Protein AF-A0A9K3Q3Z5-F1 (afdb_monomer_lite)

Sequence (463 aa):
MAPEDQGSAPQLKALAFGMTWAVFVASAMMMSSFQVHGYSEDSGISSSSPKSRSIEGNGGRLGSSRVLTLTSASYDAHLSLTKDDPSKSTSIQRRSLDEIRFNKCPPADPSFHTESKDYVPGVHKGIYPLLPVDYPLPAAKAAVLKTQTLGDSVIVPGDHQLFGALPDEWLSRVKPPTYPQADPNAPFWRELRSVIRSQKKRRSSDPPSDLSRWPDTWSSFDLEDIAAAVDAEYPASLQQSLIMQTFADGGFQMDKSIVEFRSVRDFIGNQVRIAALNTWAFDVVAPISFMLKWHTGVPRPEEMAWLIGSGQYGIDDGVPQDIVDDLVAMNLTKAEDFTAYKQGSPTHPSWPAMHSSGSSCSFWLPAVAKMTPEQYCEALRVDFAVAFARTVAGVHYPMDNYAGLNLGSKIMIEKLPGHLAEYYGYNETAVRSRLEALEFDWETFDPRTCTIGGVPVGDRLLQ

Structure (mmCIF, N/CA/C/O backbone):
data_AF-A0A9K3Q3Z5-F1
#
_entry.id   AF-A0A9K3Q3Z5-F1
#
loop_
_atom_site.group_PDB
_atom_site.id
_atom_site.type_symbol
_atom_site.label_atom_id
_atom_site.label_alt_id
_atom_site.label_comp_id
_atom_site.label_asym_id
_atom_site.label_entity_id
_atom_site.label_seq_id
_atom_site.pdbx_PDB_ins_code
_atom_site.Cartn_x
_atom_site.Cartn_y
_atom_site.Cartn_z
_atom_site.occupancy
_atom_site.B_iso_or_equiv
_atom_site.auth_seq_id
_atom_site.auth_comp_id
_atom_site.auth_asym_id
_atom_site.auth_atom_id
_atom_site.pdbx_PDB_model_num
ATOM 1 N N . MET A 1 1 ? 31.047 -39.228 -59.422 1.00 38.19 1 MET A N 1
ATOM 2 C CA . MET A 1 1 ? 31.923 -40.299 -58.905 1.00 38.19 1 MET A CA 1
ATOM 3 C C . MET A 1 1 ? 32.355 -39.882 -57.512 1.00 38.19 1 MET A C 1
ATOM 5 O O . MET A 1 1 ? 32.721 -38.731 -57.334 1.00 38.19 1 MET A O 1
ATOM 9 N N . ALA A 1 2 ? 32.113 -40.772 -56.558 1.00 34.84 2 ALA A N 1
ATOM 10 C CA . ALA A 1 2 ? 32.114 -40.611 -55.100 1.00 34.84 2 ALA A CA 1
ATOM 11 C C . ALA A 1 2 ? 33.550 -40.712 -54.497 1.00 34.84 2 ALA A C 1
ATOM 13 O O . ALA A 1 2 ? 34.472 -40.902 -55.290 1.00 34.84 2 ALA A O 1
ATOM 14 N N . PRO A 1 3 ? 33.753 -40.823 -53.162 1.00 60.66 3 PRO A N 1
ATOM 15 C CA . PRO A 1 3 ? 33.315 -39.966 -52.036 1.00 60.66 3 PRO A CA 1
ATOM 16 C C . PRO A 1 3 ? 34.421 -39.787 -50.942 1.00 60.66 3 PRO A C 1
ATOM 18 O O . PRO A 1 3 ? 35.572 -40.130 -51.171 1.00 60.66 3 PRO A O 1
ATOM 21 N N . GLU A 1 4 ? 33.996 -39.320 -49.754 1.00 36.06 4 GLU A N 1
ATOM 22 C CA . GLU A 1 4 ? 34.623 -39.415 -48.412 1.00 36.06 4 GLU A CA 1
ATOM 23 C C . GLU A 1 4 ? 35.660 -38.350 -48.009 1.00 36.06 4 GLU A C 1
ATOM 25 O O . GLU A 1 4 ? 36.781 -38.333 -48.496 1.00 36.06 4 GLU A O 1
ATOM 30 N N . ASP A 1 5 ? 35.304 -37.513 -47.021 1.00 44.06 5 ASP A N 1
ATOM 31 C CA . ASP A 1 5 ? 35.861 -37.727 -45.677 1.00 44.06 5 ASP A CA 1
ATOM 32 C C . ASP A 1 5 ? 34.942 -37.183 -44.564 1.00 44.06 5 ASP A C 1
ATOM 34 O O . ASP A 1 5 ? 34.247 -36.174 -44.716 1.00 44.06 5 ASP A O 1
ATOM 38 N N . GLN A 1 6 ? 34.913 -37.929 -43.463 1.00 39.75 6 GLN A N 1
ATOM 39 C CA . GLN A 1 6 ? 34.112 -37.751 -42.258 1.00 39.75 6 GLN A CA 1
ATOM 40 C C . GLN A 1 6 ? 34.858 -36.875 -41.240 1.00 39.75 6 GLN A C 1
ATOM 42 O O . GLN A 1 6 ? 36.078 -36.915 -41.136 1.00 39.75 6 GLN A O 1
ATOM 47 N N . GLY A 1 7 ? 34.123 -36.127 -40.415 1.00 33.72 7 GLY A N 1
ATOM 48 C CA . GLY A 1 7 ? 34.723 -35.342 -39.334 1.00 33.72 7 GLY A CA 1
ATOM 49 C C . GLY A 1 7 ? 33.701 -34.852 -38.319 1.00 33.72 7 GLY A C 1
ATOM 50 O O . GLY A 1 7 ? 33.375 -33.671 -38.266 1.00 33.72 7 GLY A O 1
ATOM 51 N N . SER A 1 8 ? 33.161 -35.781 -37.535 1.00 39.22 8 SER A N 1
ATOM 52 C CA . SER A 1 8 ? 32.257 -35.542 -36.409 1.00 39.22 8 SER A CA 1
ATOM 53 C C . SER A 1 8 ? 32.992 -35.267 -35.087 1.00 39.22 8 SER A C 1
ATOM 55 O O . SER A 1 8 ? 33.986 -35.933 -34.809 1.00 39.22 8 SER A O 1
ATOM 57 N N . ALA A 1 9 ? 32.352 -34.434 -34.241 1.00 40.25 9 ALA A N 1
ATOM 58 C CA . ALA A 1 9 ? 32.363 -34.373 -32.757 1.00 40.25 9 ALA A CA 1
ATOM 59 C C . ALA A 1 9 ? 33.127 -33.202 -32.072 1.00 40.25 9 ALA A C 1
ATOM 61 O O . ALA A 1 9 ? 34.106 -32.714 -32.628 1.00 40.25 9 ALA A O 1
ATOM 62 N N . PRO A 1 10 ? 32.779 -32.800 -30.817 1.00 46.94 10 PRO A N 1
ATOM 63 C CA . PRO A 1 10 ? 31.523 -32.991 -30.072 1.00 46.94 10 PRO A CA 1
ATOM 64 C C . PRO A 1 10 ? 30.941 -31.720 -29.407 1.00 46.94 10 PRO A C 1
ATOM 66 O O . PRO A 1 10 ? 31.600 -30.715 -29.141 1.00 46.94 10 PRO A O 1
ATOM 69 N N . GLN A 1 11 ? 29.662 -31.848 -29.050 1.00 44.31 11 GLN A N 1
ATOM 70 C CA . GLN A 1 11 ? 28.927 -31.034 -28.087 1.00 44.31 11 GLN A CA 1
ATOM 71 C C . GLN A 1 11 ? 29.619 -31.028 -26.711 1.00 44.31 11 GLN A C 1
ATOM 73 O O . GLN A 1 11 ? 29.693 -32.050 -26.037 1.00 44.31 11 GLN A O 1
ATOM 78 N N . LEU A 1 12 ? 30.075 -29.858 -26.263 1.00 36.09 12 LEU A N 1
ATOM 79 C CA . LEU A 1 12 ? 30.574 -29.622 -24.902 1.00 36.09 12 LEU A CA 1
ATOM 80 C C . LEU A 1 12 ? 30.226 -28.185 -24.481 1.00 36.09 12 LEU A C 1
ATOM 82 O O . LEU A 1 12 ? 31.092 -27.332 -24.318 1.00 36.09 12 LEU A O 1
ATOM 86 N N . LYS A 1 13 ? 28.926 -27.871 -24.379 1.00 40.38 13 LYS A N 1
ATOM 87 C CA . LYS A 1 13 ? 28.460 -26.560 -23.871 1.00 40.38 13 LYS A CA 1
ATOM 88 C C . LYS A 1 13 ? 27.290 -26.601 -22.879 1.00 40.38 13 LYS A C 1
ATOM 90 O O . LYS A 1 13 ? 26.903 -25.546 -22.397 1.00 40.38 13 LYS A O 1
ATOM 95 N N . ALA A 1 14 ? 26.780 -27.773 -22.496 1.00 41.22 14 ALA A N 1
ATOM 96 C CA . ALA A 1 14 ? 25.611 -27.862 -21.607 1.00 41.22 14 ALA A CA 1
ATOM 97 C C . ALA A 1 14 ? 25.926 -28.133 -20.118 1.00 41.22 14 ALA A C 1
ATOM 99 O O . ALA A 1 14 ? 25.056 -27.958 -19.277 1.00 41.22 14 ALA A O 1
ATOM 100 N N . LEU A 1 15 ? 27.157 -28.513 -19.752 1.00 35.47 15 LEU A N 1
ATOM 101 C CA . LEU A 1 15 ? 27.475 -28.952 -18.378 1.00 35.47 15 LEU A CA 1
ATOM 102 C C . LEU A 1 15 ? 28.075 -27.869 -17.462 1.00 35.47 15 LEU A C 1
ATOM 104 O O . LEU A 1 15 ? 28.070 -28.033 -16.247 1.00 35.47 15 LEU A O 1
ATOM 108 N N . ALA A 1 16 ? 28.529 -26.734 -18.003 1.00 38.88 16 ALA A N 1
ATOM 109 C CA . ALA A 1 16 ? 29.122 -25.660 -17.196 1.00 38.88 16 ALA A CA 1
ATOM 110 C C . ALA A 1 16 ? 28.090 -24.684 -16.590 1.00 38.88 16 ALA A C 1
ATOM 112 O O . ALA A 1 16 ? 28.444 -23.895 -15.721 1.00 38.88 16 ALA A O 1
ATOM 113 N N . PHE A 1 17 ? 26.824 -24.735 -17.022 1.00 44.84 17 PHE A N 1
ATOM 114 C CA . PHE A 1 17 ? 25.763 -23.852 -16.514 1.00 44.84 17 PHE A CA 1
ATOM 115 C C . PHE A 1 17 ? 25.058 -24.405 -15.260 1.00 44.84 17 PHE A C 1
ATOM 117 O O . PHE A 1 17 ? 24.541 -23.629 -14.465 1.00 44.84 17 PHE A O 1
ATOM 124 N N . GLY A 1 18 ? 25.080 -25.726 -15.035 1.00 35.69 18 GLY A N 1
ATOM 125 C CA . GLY A 1 18 ? 24.363 -26.360 -13.917 1.00 35.69 18 GLY A CA 1
ATOM 126 C C . GLY A 1 18 ? 25.057 -26.255 -12.552 1.00 35.69 18 GLY A C 1
ATOM 127 O O . GLY A 1 18 ? 24.389 -26.159 -11.527 1.00 35.69 18 GLY A O 1
ATOM 128 N N . MET A 1 19 ? 26.395 -26.227 -12.507 1.00 36.34 19 MET A N 1
ATOM 129 C CA . MET A 1 19 ? 27.134 -26.286 -11.233 1.00 36.34 19 MET A CA 1
ATOM 130 C C . MET A 1 19 ? 27.260 -24.938 -10.509 1.00 36.34 19 MET A C 1
ATOM 132 O O . MET A 1 19 ? 27.308 -24.915 -9.284 1.00 36.34 19 MET A O 1
ATOM 136 N N . THR A 1 20 ? 27.261 -23.807 -11.222 1.00 45.81 20 THR A N 1
ATOM 137 C CA . THR A 1 20 ? 27.284 -22.474 -10.584 1.00 45.81 20 THR A CA 1
ATOM 138 C C . THR A 1 20 ? 25.897 -22.055 -10.083 1.00 45.81 20 THR A C 1
ATOM 140 O O . THR A 1 20 ? 25.792 -21.273 -9.143 1.00 45.81 20 THR A O 1
ATOM 143 N N . TRP A 1 21 ? 24.834 -22.621 -10.665 1.00 43.28 21 TRP A N 1
ATOM 144 C CA . TRP A 1 21 ? 23.446 -22.358 -10.277 1.00 43.28 21 TRP A CA 1
ATOM 145 C C . TRP A 1 21 ? 23.051 -23.098 -8.990 1.00 43.28 21 TRP A C 1
ATOM 147 O O . TRP A 1 21 ? 22.406 -22.516 -8.123 1.00 43.28 21 TRP A O 1
ATOM 157 N N . ALA A 1 22 ? 23.524 -24.337 -8.798 1.00 36.69 22 ALA A N 1
ATOM 158 C CA . ALA A 1 22 ? 23.256 -25.124 -7.588 1.00 36.69 22 ALA A CA 1
ATOM 159 C C . ALA A 1 22 ? 23.823 -24.485 -6.302 1.00 36.69 22 ALA A C 1
ATOM 161 O O . ALA A 1 22 ? 23.200 -24.566 -5.246 1.00 36.69 22 ALA A O 1
ATOM 162 N N . VAL A 1 23 ? 24.968 -23.795 -6.388 1.00 43.41 23 VAL A N 1
ATOM 163 C CA . VAL A 1 23 ? 25.555 -23.070 -5.244 1.00 43.41 23 VAL A CA 1
ATOM 164 C C . VAL A 1 23 ? 24.767 -21.791 -4.929 1.00 43.41 23 VAL A C 1
ATOM 166 O O . VAL A 1 23 ? 24.626 -21.430 -3.765 1.00 43.41 23 VAL A O 1
ATOM 169 N N . PHE A 1 24 ? 24.183 -21.140 -5.940 1.00 44.75 24 PHE A N 1
ATOM 170 C CA . PHE A 1 24 ? 23.409 -19.909 -5.753 1.00 44.75 24 PHE A CA 1
ATOM 171 C C . PHE A 1 24 ? 21.977 -20.170 -5.263 1.00 44.75 24 PHE A C 1
ATOM 173 O O . PHE A 1 24 ? 21.495 -19.439 -4.402 1.00 44.75 24 PHE A O 1
ATOM 180 N N . VAL A 1 25 ? 21.328 -21.251 -5.722 1.00 43.81 25 VAL A N 1
ATOM 181 C CA . VAL A 1 25 ? 20.060 -21.724 -5.137 1.00 43.81 25 VAL A CA 1
ATOM 182 C C . VAL A 1 25 ? 20.275 -22.119 -3.679 1.00 43.81 25 VAL A C 1
ATOM 184 O O . VAL A 1 25 ? 19.458 -21.755 -2.847 1.00 43.81 25 VAL A O 1
ATOM 187 N N . ALA A 1 26 ? 21.405 -22.740 -3.323 1.00 34.38 26 ALA A N 1
ATOM 188 C CA . ALA A 1 26 ? 21.716 -23.037 -1.924 1.00 34.38 26 ALA A CA 1
ATOM 189 C C . ALA A 1 26 ? 21.918 -21.768 -1.067 1.00 34.38 26 ALA A C 1
ATOM 191 O O . ALA A 1 26 ? 21.468 -21.741 0.073 1.00 34.38 26 ALA A O 1
ATOM 192 N N . SER A 1 27 ? 22.523 -20.694 -1.592 1.00 35.09 27 SER A N 1
ATOM 193 C CA . SER A 1 27 ? 22.698 -19.435 -0.842 1.00 35.09 27 SER A CA 1
ATOM 194 C C . SER A 1 27 ? 21.426 -18.576 -0.756 1.00 35.09 27 SER A C 1
ATOM 196 O O . SER A 1 27 ? 21.176 -17.983 0.290 1.00 35.09 27 SER A O 1
ATOM 198 N N . ALA A 1 28 ? 20.590 -18.547 -1.800 1.00 36.19 28 ALA A N 1
ATOM 199 C CA . ALA A 1 28 ? 19.285 -17.875 -1.769 1.00 36.19 28 ALA A CA 1
ATOM 200 C C . ALA A 1 28 ? 18.237 -18.676 -0.967 1.00 36.19 28 ALA A C 1
ATOM 202 O O . ALA A 1 28 ? 17.422 -18.091 -0.249 1.00 36.19 28 ALA A O 1
ATOM 203 N N . MET A 1 29 ? 18.304 -20.014 -0.997 1.00 35.62 29 MET A N 1
ATOM 204 C CA . MET A 1 29 ? 17.521 -20.870 -0.101 1.00 35.62 29 MET A CA 1
ATOM 205 C C . MET A 1 29 ? 18.000 -20.762 1.347 1.00 35.62 29 MET A C 1
ATOM 207 O O . MET A 1 29 ? 17.167 -20.711 2.240 1.00 35.62 29 MET A O 1
ATOM 211 N N . MET A 1 30 ? 19.303 -20.612 1.620 1.00 34.34 30 MET A N 1
ATOM 212 C CA . MET A 1 30 ? 19.780 -20.364 2.991 1.00 34.34 30 MET A CA 1
ATOM 213 C C . MET A 1 30 ? 19.315 -19.019 3.569 1.00 34.34 30 MET A C 1
ATOM 215 O O . MET A 1 30 ? 19.177 -18.917 4.784 1.00 34.34 30 MET A O 1
ATOM 219 N N . MET A 1 31 ? 19.007 -18.014 2.739 1.00 36.25 31 MET A N 1
ATOM 220 C CA . MET A 1 31 ? 18.402 -16.760 3.216 1.00 36.25 31 MET A CA 1
ATOM 221 C C . MET A 1 31 ? 16.880 -16.850 3.416 1.00 36.25 31 MET A C 1
ATOM 223 O O . MET A 1 31 ? 16.352 -16.155 4.276 1.00 36.25 31 MET A O 1
ATOM 227 N N . SER A 1 32 ? 16.185 -17.748 2.710 1.00 32.12 32 SER A N 1
ATOM 228 C CA . SER A 1 32 ? 14.763 -18.066 2.958 1.00 32.12 32 SER A CA 1
ATOM 229 C C . SER A 1 32 ? 14.544 -19.173 4.004 1.00 32.12 32 SER A C 1
ATOM 231 O O . SER A 1 32 ? 13.421 -19.381 4.451 1.00 32.12 32 SER A O 1
ATOM 233 N N . SER A 1 33 ? 15.612 -19.834 4.470 1.00 30.22 33 SER A N 1
ATOM 234 C CA . SER A 1 33 ? 15.561 -20.858 5.530 1.00 30.22 33 SER A CA 1
ATOM 235 C C . SER A 1 33 ? 15.627 -20.296 6.952 1.00 30.22 33 SER A C 1
ATOM 237 O O . SER A 1 33 ? 15.628 -21.074 7.904 1.00 30.22 33 SER A O 1
ATOM 239 N N . PHE A 1 34 ? 15.623 -18.974 7.146 1.00 32.25 34 PHE A N 1
ATOM 240 C CA . PHE A 1 34 ? 15.322 -18.395 8.461 1.00 32.25 34 PHE A CA 1
ATOM 241 C C . PHE A 1 34 ? 13.807 -18.455 8.741 1.00 32.25 34 PHE A C 1
ATOM 243 O O . PHE A 1 34 ? 13.172 -17.472 9.107 1.00 32.25 34 PHE A O 1
ATOM 250 N N . GLN A 1 35 ? 13.214 -19.645 8.608 1.00 30.20 35 GLN A N 1
ATOM 251 C CA . GLN A 1 35 ? 12.060 -19.987 9.422 1.00 30.20 35 GLN A CA 1
ATOM 252 C C . GLN A 1 35 ? 12.568 -20.120 10.854 1.00 30.20 35 GLN A C 1
ATOM 254 O O . GLN A 1 35 ? 13.426 -20.952 11.148 1.00 30.20 35 GLN A O 1
ATOM 259 N N . VAL A 1 36 ? 12.028 -19.294 11.744 1.00 31.14 36 VAL A N 1
ATOM 260 C CA . VAL A 1 36 ? 12.209 -19.389 13.191 1.00 31.14 36 VAL A CA 1
ATOM 261 C C . VAL A 1 36 ? 11.700 -20.760 13.653 1.00 31.14 36 VAL A C 1
ATOM 263 O O . VAL A 1 36 ? 10.532 -20.930 13.987 1.00 31.14 36 VAL A O 1
ATOM 266 N N . HIS A 1 37 ? 12.566 -21.772 13.634 1.00 28.78 37 HIS A N 1
ATOM 267 C CA . HIS A 1 37 ? 12.349 -23.016 14.358 1.00 28.78 37 HIS A CA 1
ATOM 268 C C . HIS A 1 37 ? 12.705 -22.751 15.819 1.00 28.78 37 HIS A C 1
ATOM 270 O O . HIS A 1 37 ? 13.877 -22.648 16.185 1.00 28.78 37 HIS A O 1
ATOM 276 N N . GLY A 1 38 ? 11.675 -22.607 16.652 1.00 28.25 38 GLY A N 1
ATOM 277 C CA . GLY A 1 38 ? 11.815 -22.675 18.098 1.00 28.25 38 GLY A CA 1
ATOM 278 C C . GLY A 1 38 ? 12.314 -24.063 18.486 1.00 28.25 38 GLY A C 1
ATOM 279 O O . GLY A 1 38 ? 11.542 -25.018 18.516 1.00 28.25 38 GLY A O 1
ATOM 280 N N . TYR A 1 39 ? 13.610 -24.174 18.767 1.00 25.84 39 TYR A N 1
ATOM 281 C CA . TYR A 1 39 ? 14.170 -25.337 19.439 1.00 25.84 39 TYR A CA 1
ATOM 282 C C . TYR A 1 39 ? 13.708 -25.326 20.900 1.00 25.84 39 TYR A C 1
ATOM 284 O O . TYR A 1 39 ? 14.151 -24.514 21.711 1.00 25.84 39 TYR A O 1
ATOM 292 N N . SER A 1 40 ? 12.792 -26.236 21.216 1.00 31.03 40 SER A N 1
ATOM 293 C CA . SER A 1 40 ? 12.609 -26.776 22.557 1.00 31.03 40 SER A CA 1
ATOM 294 C C . SER A 1 40 ? 13.672 -27.859 22.738 1.00 31.03 40 SER A C 1
ATOM 296 O O . SER A 1 40 ? 13.613 -28.898 22.085 1.00 31.03 40 SER A O 1
ATOM 298 N N . GLU A 1 41 ? 14.664 -27.600 23.588 1.00 30.27 41 GLU A N 1
ATOM 299 C CA . GLU A 1 41 ? 15.489 -28.660 24.165 1.00 30.27 41 GLU A CA 1
ATOM 300 C C . GLU A 1 41 ? 15.237 -28.727 25.667 1.00 30.27 41 GLU A C 1
ATOM 302 O O . GLU A 1 41 ? 15.438 -27.766 26.414 1.00 30.27 41 GLU A O 1
ATOM 307 N N . ASP A 1 42 ? 14.758 -29.902 26.064 1.00 29.98 42 ASP A N 1
ATOM 308 C CA . ASP A 1 42 ? 14.595 -30.351 27.430 1.00 29.98 42 ASP A CA 1
ATOM 309 C C . ASP A 1 42 ? 15.933 -30.389 28.173 1.00 29.98 42 ASP A C 1
ATOM 311 O O . ASP A 1 42 ? 16.962 -30.881 27.708 1.00 29.98 42 ASP A O 1
ATOM 315 N N . SER A 1 43 ? 15.871 -29.899 29.403 1.00 31.47 43 SER A N 1
ATOM 316 C CA . SER A 1 43 ? 16.921 -29.931 30.405 1.00 31.47 43 SER A CA 1
ATOM 317 C C . SER A 1 43 ? 17.276 -31.357 30.842 1.00 31.47 43 SER A C 1
ATOM 319 O O . SER A 1 43 ? 16.450 -32.059 31.426 1.00 31.47 43 SER A O 1
ATOM 321 N N . GLY A 1 44 ? 18.547 -31.731 30.682 1.00 27.94 44 GLY A N 1
ATOM 322 C CA . GLY A 1 44 ? 19.175 -32.883 31.331 1.00 27.94 44 GLY A CA 1
ATOM 323 C C . GLY A 1 44 ? 20.403 -32.455 32.136 1.00 27.94 44 GLY A C 1
ATOM 324 O O . GLY A 1 44 ? 21.490 -32.280 31.595 1.00 27.94 44 GLY A O 1
ATOM 325 N N . ILE A 1 45 ? 20.216 -32.275 33.443 1.00 31.36 45 ILE A N 1
ATOM 326 C CA . ILE A 1 45 ? 21.254 -31.985 34.441 1.00 31.36 45 ILE A CA 1
ATOM 327 C C . ILE A 1 45 ? 22.174 -33.203 34.621 1.00 31.36 45 ILE A C 1
ATOM 329 O O . ILE A 1 45 ? 21.684 -34.296 34.889 1.00 31.36 45 ILE A O 1
ATOM 333 N N . SER A 1 46 ? 23.497 -33.004 34.615 1.00 28.95 46 SER A N 1
ATOM 334 C CA . SER A 1 46 ? 24.421 -33.778 35.462 1.00 28.95 46 SER A CA 1
ATOM 335 C C . SER A 1 46 ? 25.790 -33.102 35.575 1.00 28.95 46 SER A C 1
ATOM 337 O O . SER A 1 46 ? 26.502 -32.882 34.600 1.00 28.95 46 SER A O 1
ATOM 339 N N . SER A 1 47 ? 26.142 -32.800 36.818 1.00 31.31 47 SER A N 1
ATOM 340 C CA . SER A 1 47 ? 27.349 -32.156 37.325 1.00 31.31 47 SER A CA 1
ATOM 341 C C . SER A 1 47 ? 28.604 -33.039 37.318 1.00 31.31 47 SER A C 1
ATOM 343 O O . SER A 1 47 ? 28.547 -34.167 37.802 1.00 31.31 47 SER A O 1
ATOM 345 N N . SER A 1 48 ? 29.765 -32.462 36.983 1.00 29.52 48 SER A N 1
ATOM 346 C CA . SER A 1 48 ? 31.040 -32.767 37.663 1.00 29.52 48 SER A CA 1
ATOM 347 C C . SER A 1 48 ? 32.116 -31.704 37.380 1.00 29.52 48 SER A C 1
ATOM 349 O O . SER A 1 48 ? 32.592 -31.572 36.254 1.00 29.52 48 SER A O 1
ATOM 351 N N . SER A 1 49 ? 32.517 -30.972 38.421 1.00 30.52 49 SER A N 1
ATOM 352 C CA . SER A 1 49 ? 33.709 -30.101 38.476 1.00 30.52 49 SER A CA 1
ATOM 353 C C . SER A 1 49 ? 34.990 -30.925 38.780 1.00 30.52 49 SER A C 1
ATOM 355 O O . SER A 1 49 ? 34.893 -32.125 39.030 1.00 30.52 49 SER A O 1
ATOM 357 N N . PRO A 1 50 ? 36.188 -30.321 38.931 1.00 41.41 50 PRO A N 1
ATOM 358 C CA . PRO A 1 50 ? 37.019 -29.735 37.876 1.00 41.41 50 PRO A CA 1
ATOM 359 C C . PRO A 1 50 ? 38.475 -30.273 37.922 1.00 41.41 50 PRO A C 1
ATOM 361 O O . PRO A 1 50 ? 38.928 -30.797 38.941 1.00 41.41 50 PRO A O 1
ATOM 364 N N . LYS A 1 51 ? 39.275 -30.053 36.867 1.00 30.86 51 LYS A N 1
ATOM 365 C CA . LYS A 1 51 ? 40.747 -30.048 36.989 1.00 30.86 51 LYS A CA 1
ATOM 366 C C . LYS A 1 51 ? 41.379 -28.871 36.250 1.00 30.86 51 LYS A C 1
ATOM 368 O O . LYS A 1 51 ? 41.163 -28.644 35.068 1.00 30.86 51 LYS A O 1
ATOM 373 N N . SER A 1 52 ? 42.173 -28.156 37.033 1.00 31.73 52 SER A N 1
ATOM 374 C CA . SER A 1 52 ? 43.043 -27.020 36.751 1.00 31.73 52 SER A CA 1
ATOM 375 C C . SER A 1 52 ? 43.997 -27.201 35.569 1.00 31.73 52 SER A C 1
ATOM 377 O O . SER A 1 52 ? 44.660 -28.237 35.476 1.00 31.73 52 SER A O 1
ATOM 379 N N . ARG A 1 53 ? 44.236 -26.117 34.822 1.00 29.14 53 ARG A N 1
ATOM 380 C CA . ARG A 1 53 ? 45.594 -25.678 34.460 1.00 29.14 53 ARG A CA 1
ATOM 381 C C . ARG A 1 53 ? 45.603 -24.197 34.079 1.00 29.14 53 ARG A C 1
ATOM 383 O O . ARG A 1 53 ? 44.882 -23.760 33.194 1.00 29.14 53 ARG A O 1
ATOM 390 N N . SER A 1 54 ? 46.433 -23.462 34.804 1.00 30.53 54 SER A N 1
ATOM 391 C CA . SER A 1 54 ? 46.819 -22.068 34.624 1.00 30.53 54 SER A CA 1
ATOM 392 C C . SER A 1 54 ? 47.775 -21.903 33.444 1.00 30.53 54 SER A C 1
ATOM 394 O O . SER A 1 54 ? 48.792 -22.596 33.415 1.00 30.53 54 SER A O 1
ATOM 396 N N . ILE A 1 55 ? 47.508 -20.945 32.554 1.00 32.56 55 ILE A N 1
ATOM 397 C CA . ILE A 1 55 ? 48.533 -20.237 31.774 1.00 32.56 55 ILE A CA 1
ATOM 398 C C . ILE A 1 55 ? 48.118 -18.763 31.695 1.00 32.56 55 ILE A C 1
ATOM 400 O O . ILE A 1 55 ? 46.992 -18.444 31.319 1.00 32.56 55 ILE A O 1
ATOM 404 N N . GLU A 1 56 ? 49.034 -17.892 32.112 1.00 30.56 56 GLU A N 1
ATOM 405 C CA . GLU A 1 56 ? 48.951 -16.435 32.046 1.00 30.56 56 GLU A CA 1
ATOM 406 C C . GLU A 1 56 ? 48.978 -15.935 30.594 1.00 30.56 56 GLU A C 1
ATOM 408 O O . GLU A 1 56 ? 49.745 -16.425 29.766 1.00 30.56 56 GLU A O 1
ATOM 413 N N . GLY A 1 57 ? 48.177 -14.911 30.303 1.00 28.78 57 GLY A N 1
ATOM 414 C CA . GLY A 1 57 ? 48.171 -14.214 29.022 1.00 28.78 57 GLY A CA 1
ATOM 415 C C . GLY A 1 57 ? 47.517 -12.844 29.159 1.00 28.78 57 GLY A C 1
ATOM 416 O O . GLY A 1 57 ? 46.306 -12.727 29.295 1.00 28.78 57 GLY A O 1
ATOM 417 N N . ASN A 1 58 ? 48.359 -11.819 29.172 1.00 33.03 58 ASN A N 1
ATOM 418 C CA . ASN A 1 58 ? 48.054 -10.400 29.311 1.00 33.03 58 ASN A CA 1
ATOM 419 C C . ASN A 1 58 ? 47.257 -9.865 28.098 1.00 33.03 58 ASN A C 1
ATOM 421 O O . ASN A 1 58 ? 47.647 -10.137 26.965 1.00 33.03 58 ASN A O 1
ATOM 425 N N . GLY A 1 59 ? 46.236 -9.023 28.315 1.00 30.62 59 GLY A N 1
ATOM 426 C CA . GLY A 1 59 ? 45.753 -8.088 27.285 1.00 30.62 59 GLY A CA 1
ATOM 427 C C . GLY A 1 59 ? 44.236 -7.901 27.163 1.00 30.62 59 GLY A C 1
ATOM 428 O O . GLY A 1 59 ? 43.504 -8.834 26.869 1.00 30.62 59 GLY A O 1
ATOM 429 N N . GLY A 1 60 ? 43.794 -6.642 27.265 1.00 28.59 60 GLY A N 1
ATOM 430 C CA . GLY A 1 60 ? 42.637 -6.137 26.515 1.00 28.59 60 GLY A CA 1
ATOM 431 C C . GLY A 1 60 ? 41.288 -6.120 27.236 1.00 28.59 60 GLY A C 1
ATOM 432 O O . GLY A 1 60 ? 40.535 -7.085 27.212 1.00 28.59 60 GLY A O 1
ATOM 433 N N . ARG A 1 61 ? 40.923 -4.946 27.772 1.00 42.16 61 ARG A N 1
ATOM 434 C CA . ARG A 1 61 ? 39.522 -4.554 27.991 1.00 42.16 61 ARG A CA 1
ATOM 435 C C . ARG A 1 61 ? 38.758 -4.670 26.666 1.00 42.16 61 ARG A C 1
ATOM 437 O O . ARG A 1 61 ? 38.995 -3.874 25.763 1.00 42.16 61 ARG A O 1
ATOM 444 N N . LEU A 1 62 ? 37.807 -5.593 26.594 1.00 33.06 62 LEU A N 1
ATOM 445 C CA . LEU A 1 62 ? 36.732 -5.589 25.606 1.00 33.06 62 LEU A CA 1
ATOM 446 C C . LEU A 1 62 ? 35.404 -5.501 26.353 1.00 33.06 62 LEU A C 1
ATOM 448 O O . LEU A 1 62 ? 35.164 -6.222 27.322 1.00 33.06 62 LEU A O 1
ATOM 452 N N . GLY A 1 63 ? 34.594 -4.530 25.936 1.00 31.78 63 GLY A N 1
ATOM 453 C CA . GLY A 1 63 ? 33.280 -4.259 26.491 1.00 31.78 63 GLY A CA 1
ATOM 454 C C . GLY A 1 63 ? 32.389 -5.491 26.406 1.00 31.78 63 GLY A C 1
ATOM 455 O O . GLY A 1 63 ? 32.340 -6.175 25.386 1.00 31.78 63 GLY A O 1
ATOM 456 N N . SER A 1 64 ? 31.689 -5.755 27.504 1.00 28.70 64 SER A N 1
ATOM 457 C CA . SER A 1 64 ? 30.598 -6.717 27.556 1.00 28.70 64 SER A CA 1
ATOM 458 C C . SER A 1 64 ? 29.532 -6.296 26.545 1.00 28.70 64 SER A C 1
ATOM 460 O O . SER A 1 64 ? 28.813 -5.317 26.754 1.00 28.70 64 SER A O 1
ATOM 462 N N . SER A 1 65 ? 29.472 -7.008 25.420 1.00 28.92 65 SER A N 1
ATOM 463 C CA . SER A 1 65 ? 28.344 -6.943 24.502 1.00 28.92 65 SER A CA 1
ATOM 464 C C . SER A 1 65 ? 27.174 -7.628 25.199 1.00 28.92 65 SER A C 1
ATOM 466 O O . SER A 1 65 ? 27.120 -8.855 25.301 1.00 28.92 65 SER A O 1
ATOM 468 N N . ARG A 1 66 ? 26.268 -6.827 25.768 1.00 28.36 66 ARG A N 1
ATOM 469 C CA . ARG A 1 66 ? 24.970 -7.317 26.229 1.00 28.36 66 ARG A CA 1
ATOM 470 C C . ARG A 1 66 ? 24.175 -7.717 24.993 1.00 28.36 66 ARG A C 1
ATOM 472 O O . ARG A 1 66 ? 23.605 -6.867 24.317 1.00 28.36 66 ARG A O 1
ATOM 479 N N . VAL A 1 67 ? 24.137 -9.014 24.720 1.00 26.94 67 VAL A N 1
ATOM 480 C CA . VAL A 1 67 ? 23.117 -9.608 23.860 1.00 26.94 67 VAL A CA 1
ATOM 481 C C . VAL A 1 67 ? 21.786 -9.429 24.590 1.00 26.94 67 VAL A C 1
ATOM 483 O O . VAL A 1 67 ? 21.512 -10.095 25.587 1.00 26.94 67 VAL A O 1
ATOM 486 N N . LEU A 1 68 ? 21.003 -8.446 24.149 1.00 24.56 68 LEU A N 1
ATOM 487 C CA . LEU A 1 68 ? 19.600 -8.297 24.512 1.00 24.56 68 LEU A CA 1
ATOM 488 C C . LEU A 1 68 ? 18.836 -9.391 23.768 1.00 24.56 68 LEU A C 1
ATOM 490 O O . LEU A 1 68 ? 18.445 -9.225 22.616 1.00 24.56 68 LEU A O 1
ATOM 494 N N . THR A 1 69 ? 18.666 -10.536 24.419 1.00 25.81 69 THR A N 1
ATOM 495 C CA . THR A 1 69 ? 17.703 -11.540 23.980 1.00 25.81 69 THR A CA 1
ATOM 496 C C . THR A 1 69 ? 16.315 -10.952 24.222 1.00 25.81 69 THR A C 1
ATOM 498 O O . THR A 1 69 ? 15.816 -10.969 25.346 1.00 25.81 69 THR A O 1
ATOM 501 N N . LEU A 1 70 ? 15.710 -10.365 23.188 1.00 26.92 70 LEU A N 1
ATOM 502 C CA . LEU A 1 70 ? 14.281 -10.060 23.176 1.00 26.92 70 LEU A CA 1
ATOM 503 C C . LEU A 1 70 ? 13.549 -11.402 23.133 1.00 26.92 70 LEU A C 1
ATOM 505 O O . LEU A 1 70 ? 13.317 -11.965 22.067 1.00 26.92 70 LEU A O 1
ATOM 509 N N . THR A 1 71 ? 13.248 -11.965 24.300 1.00 29.88 71 THR A N 1
ATOM 510 C CA . THR A 1 71 ? 12.297 -13.069 24.370 1.00 29.88 71 THR A CA 1
ATOM 511 C C . THR A 1 71 ? 10.938 -12.504 23.993 1.00 29.88 71 THR A C 1
ATOM 513 O O . THR A 1 71 ? 10.502 -11.512 24.577 1.00 29.88 71 THR A O 1
ATOM 516 N N . SER A 1 72 ? 10.276 -13.130 23.022 1.00 33.81 72 SER A N 1
ATOM 517 C CA . SER A 1 72 ? 8.852 -12.954 22.760 1.00 33.81 72 SER A CA 1
ATOM 518 C C . SER A 1 72 ? 8.096 -13.329 24.034 1.00 33.81 72 SER A C 1
ATOM 520 O O . SER A 1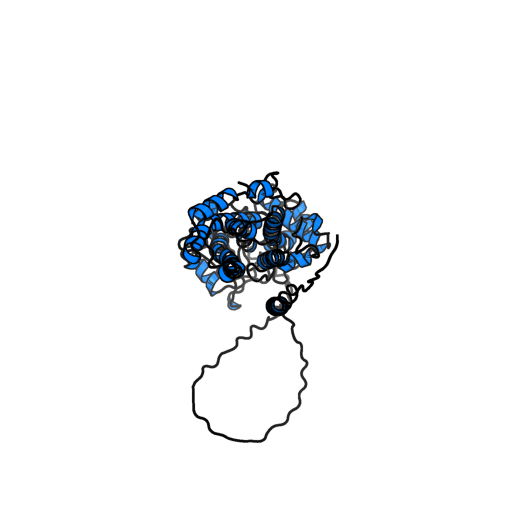 72 ? 7.744 -14.489 24.244 1.00 33.81 72 SER A O 1
ATOM 522 N N . ALA A 1 73 ? 7.937 -12.373 24.945 1.00 33.84 73 ALA A N 1
ATOM 523 C CA . ALA A 1 73 ? 7.073 -12.535 26.092 1.00 33.84 73 ALA A CA 1
ATOM 524 C C . ALA A 1 73 ? 5.667 -12.717 25.525 1.00 33.84 73 ALA A C 1
ATOM 526 O O . ALA A 1 73 ? 5.078 -11.780 24.986 1.00 33.84 73 ALA A O 1
ATOM 527 N N . SER A 1 74 ? 5.171 -13.952 25.577 1.00 34.50 74 SER A N 1
ATOM 528 C CA . SER A 1 74 ? 3.762 -14.247 25.391 1.00 34.50 74 SER A CA 1
ATOM 529 C C . SER A 1 74 ? 3.002 -13.401 26.407 1.00 34.50 74 SER A C 1
ATOM 531 O O . SER A 1 74 ? 3.057 -13.647 27.614 1.00 34.50 74 SER A O 1
ATOM 533 N N . TYR A 1 75 ? 2.353 -12.351 25.916 1.00 34.62 75 TYR A N 1
ATOM 534 C CA . TYR A 1 75 ? 1.401 -11.549 26.668 1.00 34.62 75 TYR A CA 1
ATOM 535 C C . TYR A 1 75 ? 0.141 -12.395 26.909 1.00 34.62 75 TYR A C 1
ATOM 537 O O . TYR A 1 75 ? -0.899 -12.171 26.300 1.00 34.62 75 TYR A O 1
ATOM 545 N N . ASP A 1 76 ? 0.232 -13.376 27.807 1.00 33.84 76 ASP A N 1
ATOM 546 C CA . ASP A 1 76 ? -0.933 -14.023 28.412 1.00 33.84 76 ASP A CA 1
ATOM 547 C C . ASP A 1 76 ? -1.376 -13.179 29.612 1.00 33.84 76 ASP A C 1
ATOM 549 O O . ASP A 1 76 ? -1.205 -13.532 30.780 1.00 33.84 76 ASP A O 1
ATOM 553 N N . ALA A 1 77 ? -1.923 -12.001 29.316 1.00 32.09 77 ALA A N 1
ATOM 554 C CA . ALA A 1 77 ? -2.731 -11.275 30.280 1.00 32.09 77 ALA A CA 1
ATOM 555 C C . ALA A 1 77 ? -4.143 -11.868 30.228 1.00 32.09 77 ALA A C 1
ATOM 557 O O . ALA A 1 77 ? -4.918 -11.598 29.311 1.00 32.09 77 ALA A O 1
ATOM 558 N N . HIS A 1 78 ? -4.466 -12.703 31.215 1.00 31.31 78 HIS A N 1
ATOM 559 C CA . HIS A 1 78 ? -5.831 -13.124 31.510 1.00 31.31 78 HIS A CA 1
ATOM 560 C C . HIS A 1 78 ? -6.735 -11.887 31.667 1.00 31.31 78 HIS A C 1
ATOM 562 O O . HIS A 1 78 ? -6.752 -11.241 32.713 1.00 31.31 78 HIS A O 1
ATOM 568 N N . LEU A 1 79 ? -7.510 -11.573 30.629 1.00 30.12 79 LEU A N 1
ATOM 569 C CA . LEU A 1 79 ? -8.615 -10.622 30.684 1.00 30.12 79 LEU A CA 1
ATOM 570 C C . LEU A 1 79 ? -9.800 -11.294 31.384 1.00 30.12 79 LEU A C 1
ATOM 572 O O . LEU A 1 79 ? -10.630 -11.950 30.756 1.00 30.12 79 LEU A O 1
ATOM 576 N N . SER A 1 80 ? -9.901 -11.123 32.703 1.00 30.27 80 SER A N 1
ATOM 577 C CA . SER A 1 80 ? -11.226 -11.086 33.312 1.00 30.27 80 SER A CA 1
ATOM 578 C C . SER A 1 80 ? -11.782 -9.692 33.047 1.00 30.27 80 SER A C 1
ATOM 580 O O . SER A 1 80 ? -11.304 -8.727 33.638 1.00 30.27 80 SER A O 1
ATOM 582 N N . LEU A 1 81 ? -12.778 -9.582 32.169 1.00 32.25 81 LEU A N 1
ATOM 583 C CA . LEU A 1 81 ? -13.663 -8.421 32.138 1.00 32.25 81 LEU A CA 1
ATOM 584 C C . LEU A 1 81 ? -14.355 -8.354 33.505 1.00 32.25 81 LEU A C 1
ATOM 586 O O . LEU A 1 81 ? -15.386 -8.994 33.732 1.00 32.25 81 LEU A O 1
ATOM 590 N N . THR A 1 82 ? -13.756 -7.642 34.457 1.00 34.72 82 THR A N 1
ATOM 591 C CA . THR A 1 82 ? -14.469 -7.238 35.660 1.00 34.72 82 THR A CA 1
ATOM 592 C C . THR A 1 82 ? -15.605 -6.350 35.189 1.00 34.72 82 THR A C 1
ATOM 594 O O . THR A 1 82 ? -15.383 -5.321 34.560 1.00 34.72 82 THR A O 1
ATOM 597 N N . LYS A 1 83 ? -16.843 -6.789 35.432 1.00 35.94 83 LYS A N 1
ATOM 598 C CA . LYS A 1 83 ? -18.024 -5.935 35.326 1.00 35.94 83 LYS A CA 1
ATOM 599 C C . LYS A 1 83 ? -17.802 -4.762 36.275 1.00 35.94 83 LYS A C 1
ATOM 601 O O . LYS A 1 83 ? -18.012 -4.914 37.477 1.00 35.94 83 LYS A O 1
ATOM 606 N N . ASP A 1 84 ? -17.313 -3.651 35.745 1.00 39.97 84 ASP A N 1
ATOM 607 C CA . ASP A 1 84 ? -17.123 -2.440 36.524 1.00 39.97 84 ASP A CA 1
ATOM 608 C C . ASP A 1 84 ? -18.447 -2.008 37.153 1.00 39.97 84 ASP A C 1
ATOM 610 O O . ASP A 1 84 ? -19.529 -2.162 36.579 1.00 39.97 84 ASP A O 1
ATOM 614 N N . ASP A 1 85 ? -18.330 -1.487 38.371 1.00 44.81 85 ASP A N 1
ATOM 615 C CA . ASP A 1 85 ? -19.409 -0.906 39.155 1.00 44.81 85 ASP A CA 1
ATOM 616 C C . ASP A 1 85 ? -20.130 0.185 38.330 1.00 44.81 85 ASP A C 1
ATOM 618 O O . ASP A 1 85 ? -19.559 1.258 38.095 1.00 44.81 85 ASP A O 1
ATOM 622 N N . PRO A 1 86 ? -21.389 -0.039 37.898 1.00 48.44 86 PRO A N 1
ATOM 623 C CA . PRO A 1 86 ? -22.115 0.900 37.043 1.00 48.44 86 PRO A CA 1
ATOM 624 C C . PRO A 1 86 ? -22.371 2.255 37.722 1.00 48.44 86 PRO A C 1
ATOM 626 O O . PRO A 1 86 ? -22.754 3.211 37.049 1.00 48.44 86 PRO A O 1
ATOM 629 N N . SER A 1 87 ? -22.138 2.375 39.035 1.00 42.62 87 SER A N 1
ATOM 630 C CA . SER A 1 87 ? -22.322 3.620 39.787 1.00 42.62 87 SER A CA 1
ATOM 631 C C . SER A 1 87 ? -21.140 4.597 39.710 1.00 42.62 87 SER A C 1
ATOM 633 O O . SER A 1 87 ? -21.287 5.757 40.098 1.00 42.62 87 SER A O 1
ATOM 635 N N . LYS A 1 88 ? -19.985 4.174 39.169 1.00 43.59 88 LYS A N 1
ATOM 636 C CA . LYS A 1 88 ? -18.791 5.020 38.961 1.00 43.59 88 LYS A CA 1
ATOM 637 C C . LYS A 1 88 ? -18.404 5.176 37.492 1.00 43.59 88 LYS A C 1
ATOM 639 O O . LYS A 1 88 ? -17.247 5.452 37.185 1.00 43.59 88 LYS A O 1
ATOM 644 N N . SER A 1 89 ? -19.369 5.043 36.583 1.00 43.34 89 SER A N 1
ATOM 645 C CA . SER A 1 89 ? -19.169 5.413 35.186 1.00 43.34 89 SER A CA 1
ATOM 646 C C . SER A 1 89 ? -18.952 6.926 35.108 1.00 43.34 89 SER A C 1
ATOM 648 O O . SER A 1 89 ? -19.895 7.711 35.017 1.00 43.34 89 SER A O 1
ATOM 650 N N . THR A 1 90 ? -17.692 7.365 35.149 1.00 44.62 90 THR A N 1
ATOM 651 C CA . THR A 1 90 ? -17.318 8.560 34.402 1.00 44.62 90 THR A CA 1
ATOM 652 C C . THR A 1 90 ? -17.774 8.266 32.983 1.00 44.62 90 THR A C 1
ATOM 654 O O . THR A 1 90 ? -17.253 7.365 32.328 1.00 44.62 90 THR A O 1
ATOM 657 N N . SER A 1 91 ? -18.850 8.921 32.552 1.00 48.34 91 SER A N 1
ATOM 658 C CA . SER A 1 91 ? -19.411 8.734 31.223 1.00 48.34 91 SER A CA 1
ATOM 659 C C . SER A 1 91 ? -18.373 9.230 30.223 1.00 48.34 91 SER A C 1
ATOM 661 O O . SER A 1 91 ? -18.377 10.398 29.839 1.00 48.34 91 SER A O 1
ATOM 663 N N . ILE A 1 92 ? -17.410 8.379 29.868 1.00 57.81 92 ILE A N 1
ATOM 664 C CA . ILE A 1 92 ? -16.467 8.650 28.795 1.00 57.81 92 ILE A CA 1
ATOM 665 C C . ILE A 1 92 ? -17.347 8.805 27.567 1.00 57.81 92 ILE A C 1
ATOM 667 O O . ILE A 1 92 ? -17.892 7.812 27.071 1.00 57.81 92 ILE A O 1
ATOM 671 N N . GLN A 1 93 ? -17.536 10.060 27.162 1.00 71.31 93 GLN A N 1
ATOM 672 C CA . GLN A 1 93 ? -18.348 10.430 26.023 1.00 71.31 93 GLN A CA 1
ATOM 673 C C . GLN A 1 93 ? -17.845 9.632 24.827 1.00 71.31 93 GLN A C 1
ATOM 675 O O . GLN A 1 93 ? -16.656 9.628 24.504 1.00 71.31 93 GLN A O 1
ATOM 680 N N . ARG A 1 94 ? -18.758 8.868 24.241 1.00 83.25 94 ARG A N 1
ATOM 681 C CA . ARG A 1 94 ? -18.495 8.088 23.043 1.00 83.25 94 ARG A CA 1
ATOM 682 C C . ARG A 1 94 ? -18.199 9.060 21.899 1.00 83.25 94 ARG A C 1
ATOM 684 O O . ARG A 1 94 ? -18.934 10.034 21.741 1.00 83.25 94 ARG A O 1
ATOM 691 N N . ARG A 1 95 ? -17.111 8.814 21.167 1.00 90.06 95 ARG A N 1
ATOM 692 C CA . ARG A 1 95 ? -16.701 9.628 20.015 1.00 90.06 95 ARG A CA 1
ATOM 693 C C . ARG A 1 95 ? -17.695 9.472 18.867 1.00 90.06 95 ARG A C 1
ATOM 695 O O . ARG A 1 95 ? -18.385 8.456 18.786 1.00 90.06 95 ARG A O 1
ATOM 702 N N . SER A 1 96 ? -17.768 10.461 17.988 1.00 93.81 96 SER A N 1
ATOM 703 C CA . SER A 1 96 ? -18.472 10.302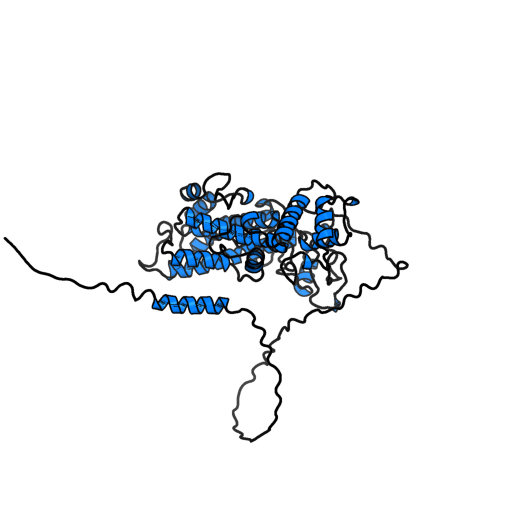 16.714 1.00 93.81 96 SER A CA 1
ATOM 704 C C . SER A 1 96 ? -17.588 9.571 15.695 1.00 93.81 96 SER A C 1
ATOM 706 O O . SER A 1 96 ? -16.364 9.519 15.826 1.00 93.81 96 SER A O 1
ATOM 708 N N . LEU A 1 97 ? -18.195 8.963 14.667 1.00 94.50 97 LEU A N 1
ATOM 709 C CA . LEU A 1 97 ? -17.452 8.178 13.667 1.00 94.50 97 LEU A CA 1
ATOM 710 C C . LEU A 1 97 ? -16.386 9.001 12.927 1.00 94.50 97 LEU A C 1
ATOM 712 O O . LEU A 1 97 ? -15.307 8.489 12.634 1.00 94.50 97 LEU A O 1
ATOM 716 N N . ASP A 1 98 ? -16.649 10.282 12.679 1.00 94.69 98 ASP A N 1
ATOM 717 C CA . ASP A 1 98 ? -15.724 11.206 12.017 1.00 94.69 98 ASP A CA 1
ATOM 718 C C . ASP A 1 98 ? -14.508 11.589 12.882 1.00 94.69 98 ASP A C 1
ATOM 720 O O . ASP A 1 98 ? -13.494 12.056 12.348 1.00 94.69 98 ASP A O 1
ATOM 724 N N . GLU A 1 99 ? -14.553 11.317 14.189 1.00 95.50 99 GLU A N 1
ATOM 725 C CA . GLU A 1 99 ? -13.431 11.480 15.119 1.00 95.50 99 GLU A CA 1
ATOM 726 C C . GLU A 1 99 ? -12.506 10.254 15.179 1.00 95.50 99 GLU A C 1
ATOM 728 O O . GLU A 1 99 ? -11.417 10.337 15.758 1.00 95.50 99 GLU A O 1
ATOM 733 N N . ILE A 1 100 ? -12.894 9.116 14.591 1.00 95.69 100 ILE A N 1
ATOM 734 C CA . ILE A 1 100 ? -12.077 7.901 14.634 1.00 95.69 100 ILE A CA 1
ATOM 735 C C . ILE A 1 100 ? -10.826 8.070 13.770 1.00 95.69 100 ILE A C 1
ATOM 737 O O . ILE A 1 100 ? -10.884 8.357 12.572 1.00 95.69 100 ILE A O 1
ATOM 741 N N . ARG A 1 101 ? -9.670 7.870 14.396 1.00 96.19 101 ARG A N 1
ATOM 742 C CA . ARG A 1 101 ? -8.346 7.844 13.774 1.00 96.19 101 ARG A CA 1
ATOM 743 C C . ARG A 1 101 ? -7.571 6.639 14.287 1.00 96.19 101 ARG A C 1
ATOM 745 O O . ARG A 1 101 ? -8.012 5.976 15.226 1.00 96.19 101 ARG A O 1
ATOM 752 N N . PHE A 1 102 ? -6.439 6.368 13.645 1.00 95.88 102 PHE A N 1
ATOM 753 C CA . PHE A 1 102 ? -5.518 5.307 14.034 1.00 95.88 102 PHE A CA 1
ATOM 754 C C . PHE A 1 102 ? -5.144 5.396 15.517 1.00 95.88 102 PHE A C 1
ATOM 756 O O . PHE A 1 102 ? -4.545 6.379 15.946 1.00 95.88 102 PHE A O 1
ATOM 763 N N . ASN A 1 103 ? -5.459 4.352 16.281 1.00 92.81 103 ASN A N 1
ATOM 764 C CA . ASN A 1 103 ? -5.280 4.289 17.724 1.00 92.81 103 ASN A CA 1
ATOM 765 C C . ASN A 1 103 ? -4.364 3.159 18.229 1.00 92.81 103 ASN A C 1
ATOM 767 O O . ASN A 1 103 ? -4.082 3.091 19.426 1.00 92.81 103 ASN A O 1
ATOM 771 N N . LYS A 1 104 ? -3.783 2.347 17.340 1.00 93.06 104 LYS A N 1
ATOM 772 C CA . LYS A 1 104 ? -2.817 1.288 17.687 1.00 93.06 104 LYS A CA 1
ATOM 773 C C . LYS A 1 104 ? -1.367 1.795 17.848 1.00 93.06 104 LYS A C 1
ATOM 775 O O . LYS A 1 104 ? -0.504 1.510 17.024 1.00 93.06 104 LYS A O 1
ATOM 780 N N . CYS A 1 105 ? -1.053 2.495 18.943 1.00 93.19 105 CYS A N 1
ATOM 781 C CA . CYS A 1 105 ? 0.343 2.693 19.393 1.00 93.19 105 CYS A CA 1
ATOM 782 C C . CYS A 1 105 ? 0.510 2.235 20.847 1.00 93.19 105 CYS A C 1
ATOM 784 O O . CYS A 1 105 ? 0.383 3.041 21.782 1.00 93.19 105 CYS A O 1
ATOM 786 N N . PRO A 1 106 ? 0.804 0.940 21.053 1.00 93.81 106 PRO A N 1
ATOM 787 C CA . PRO A 1 106 ? 1.176 0.425 22.361 1.00 93.81 106 PRO A CA 1
ATOM 788 C C . PRO A 1 106 ? 2.372 1.207 22.926 1.00 93.81 106 PRO A C 1
ATOM 790 O O . PRO A 1 106 ? 3.268 1.593 22.168 1.00 93.81 106 PRO A O 1
ATOM 793 N N . PRO A 1 107 ? 2.420 1.462 24.239 1.00 94.81 107 PRO A N 1
ATOM 794 C CA . PRO A 1 107 ? 3.574 2.103 24.846 1.00 94.81 107 PRO A CA 1
ATOM 795 C C . PRO A 1 107 ? 4.783 1.153 24.840 1.00 94.81 107 PRO A C 1
ATOM 797 O O . PRO A 1 107 ? 4.633 -0.056 25.003 1.00 94.81 107 PRO A O 1
ATOM 800 N N . ALA A 1 108 ? 5.989 1.701 24.695 1.00 94.56 108 ALA A N 1
ATOM 801 C CA . ALA A 1 108 ? 7.232 0.938 24.833 1.00 94.56 108 ALA A CA 1
ATOM 802 C C . ALA A 1 108 ? 7.541 0.609 26.307 1.00 94.56 108 ALA A C 1
ATOM 804 O O . ALA A 1 108 ? 8.190 -0.392 26.602 1.00 94.56 108 ALA A O 1
ATOM 805 N N . ASP A 1 109 ? 7.058 1.445 27.232 1.00 93.81 109 ASP A N 1
ATOM 806 C CA . ASP A 1 109 ? 7.150 1.246 28.679 1.00 93.81 109 ASP A CA 1
ATOM 807 C C . ASP A 1 109 ? 5.740 1.000 29.261 1.00 93.81 109 ASP A C 1
ATOM 809 O O . ASP A 1 109 ? 4.857 1.854 29.105 1.00 93.81 109 ASP A O 1
ATOM 813 N N . PRO A 1 110 ? 5.505 -0.129 29.961 1.00 92.25 110 PRO A N 1
ATOM 814 C CA . PRO A 1 110 ? 4.212 -0.447 30.569 1.00 92.25 110 PRO A CA 1
ATOM 815 C C . PRO A 1 110 ? 3.657 0.630 31.513 1.00 92.25 110 PRO A C 1
ATOM 817 O O . PRO A 1 110 ? 2.449 0.705 31.709 1.00 92.25 110 PRO A O 1
ATOM 820 N N . SER A 1 111 ? 4.491 1.500 32.087 1.00 93.81 111 SER A N 1
ATOM 821 C CA . SER A 1 111 ? 4.041 2.596 32.958 1.00 93.81 111 SER A CA 1
ATOM 822 C C . SER A 1 111 ? 3.233 3.682 32.230 1.00 93.81 111 SER A C 1
ATOM 824 O O . SER A 1 111 ? 2.511 4.462 32.871 1.00 93.81 111 SER A O 1
ATOM 826 N N . PHE A 1 112 ? 3.307 3.737 30.896 1.00 93.38 112 PHE A N 1
ATOM 827 C CA . PHE A 1 112 ? 2.470 4.604 30.065 1.00 93.38 112 PHE A CA 1
ATOM 828 C C . PHE A 1 112 ? 1.209 3.916 29.541 1.00 93.38 112 PHE A C 1
ATOM 830 O O . PHE A 1 112 ? 0.439 4.549 28.818 1.00 93.38 112 PHE A O 1
ATOM 837 N N . HIS A 1 113 ? 0.981 2.656 29.904 1.00 93.56 113 HIS A N 1
ATOM 838 C CA . HIS A 1 113 ? -0.181 1.895 29.467 1.00 93.56 113 HIS A CA 1
ATOM 839 C C . HIS A 1 113 ? -1.479 2.435 30.067 1.00 93.56 113 HIS A C 1
ATOM 841 O O . HIS A 1 113 ? -1.557 2.779 31.248 1.00 93.56 113 HIS A O 1
ATOM 847 N N . THR A 1 114 ? -2.490 2.531 29.211 1.00 89.56 114 THR A N 1
ATOM 848 C CA . THR A 1 114 ? -3.894 2.678 29.578 1.00 89.56 114 THR A CA 1
ATOM 849 C C . THR A 1 114 ? -4.729 1.782 28.674 1.00 89.56 114 THR A C 1
ATOM 851 O O . THR A 1 114 ? -4.380 1.560 27.511 1.00 89.56 114 THR A O 1
ATOM 854 N N . GLU A 1 115 ? -5.862 1.305 29.177 1.00 86.69 115 GLU A N 1
ATOM 855 C CA . GLU A 1 115 ? -6.860 0.664 28.326 1.00 86.69 115 GLU A CA 1
ATOM 856 C C . GLU A 1 115 ? -7.401 1.670 27.304 1.00 86.69 115 GLU A C 1
ATOM 858 O O . GLU A 1 115 ? -7.584 2.854 27.608 1.00 86.69 115 GLU A O 1
ATOM 863 N N . SER A 1 116 ? -7.640 1.195 26.082 1.00 83.75 116 SER A N 1
ATOM 864 C CA . SER A 1 116 ? -8.317 1.951 25.034 1.00 83.75 116 SER A CA 1
ATOM 865 C C . SER A 1 116 ? -9.588 1.224 24.646 1.00 83.75 116 SER A C 1
ATOM 867 O O . SER A 1 116 ? -9.590 0.012 24.447 1.00 83.75 116 SER A O 1
ATOM 869 N N . LYS A 1 117 ? -10.673 1.981 24.486 1.00 77.56 117 LYS A N 1
ATOM 870 C CA . LYS A 1 117 ? -11.924 1.436 23.952 1.00 77.56 117 LYS A CA 1
ATOM 871 C C . LYS A 1 117 ? -11.775 1.001 22.492 1.00 77.56 117 LYS A C 1
ATOM 873 O O . LYS A 1 117 ? -12.406 0.036 22.071 1.00 77.56 117 LYS A O 1
ATOM 878 N N . ASP A 1 118 ? -10.910 1.684 21.746 1.00 85.12 118 ASP A N 1
ATOM 879 C CA . ASP A 1 118 ? -10.702 1.430 20.320 1.00 85.12 118 ASP A CA 1
ATOM 880 C C . ASP A 1 118 ? -9.689 0.312 20.053 1.00 85.12 118 ASP A C 1
ATOM 882 O O . ASP A 1 118 ? -9.626 -0.197 18.937 1.00 85.12 118 ASP A O 1
ATOM 886 N N . TYR A 1 119 ? -8.884 -0.063 21.054 1.00 83.44 119 TYR A N 1
ATOM 887 C CA . TYR A 1 119 ? -7.802 -1.026 20.878 1.00 83.44 119 TYR A CA 1
ATOM 888 C C . TYR A 1 119 ? -7.482 -1.796 22.166 1.00 83.44 119 TYR A C 1
ATOM 890 O O . TYR A 1 119 ? -7.143 -1.220 23.200 1.00 83.44 119 TYR A O 1
ATOM 898 N N . VAL A 1 120 ? -7.500 -3.121 22.064 1.00 76.12 120 VAL A N 1
ATOM 899 C CA . VAL A 1 120 ? -7.046 -4.073 23.087 1.00 76.12 120 VAL A CA 1
ATOM 900 C C . VAL A 1 120 ? -5.764 -4.704 22.533 1.00 76.12 120 VAL A C 1
ATOM 902 O O . VAL A 1 120 ? -5.806 -5.100 21.375 1.00 76.12 120 VAL A O 1
ATOM 905 N N . PRO A 1 121 ? -4.636 -4.769 23.278 1.00 78.75 121 PRO A N 1
ATOM 906 C CA . PRO A 1 121 ? -4.523 -4.732 24.742 1.00 78.75 121 PRO A CA 1
ATOM 907 C C . PRO A 1 121 ? -4.253 -3.361 25.391 1.00 78.75 121 PRO A C 1
ATOM 909 O O . PRO A 1 121 ? -3.953 -3.330 26.579 1.00 78.75 121 PRO A O 1
ATOM 912 N N . GLY A 1 122 ? -4.335 -2.234 24.676 1.00 83.25 122 GLY A N 1
ATOM 913 C CA . GLY A 1 122 ? -4.196 -0.881 25.250 1.00 83.25 122 GLY A CA 1
ATOM 914 C C . GLY A 1 122 ? -3.137 -0.002 24.574 1.00 83.25 122 GLY A C 1
ATOM 915 O O . GLY A 1 122 ? -2.473 -0.418 23.626 1.00 83.25 122 GLY A O 1
ATOM 916 N N . VAL A 1 123 ? -3.013 1.248 25.031 1.00 91.81 123 VAL A N 1
ATOM 917 C CA . VAL A 1 123 ? -2.326 2.341 24.316 1.00 91.81 123 VAL A CA 1
ATOM 918 C C . VAL A 1 123 ? -1.530 3.266 25.250 1.00 91.81 123 VAL A C 1
ATOM 920 O O . VAL A 1 123 ? -1.600 3.151 26.472 1.00 91.81 123 VAL A O 1
ATOM 923 N N . HIS A 1 124 ? -0.760 4.203 24.688 1.00 94.75 124 HIS A N 1
ATOM 924 C CA . HIS A 1 124 ? 0.022 5.184 25.453 1.00 94.75 124 HIS A CA 1
ATOM 925 C C . HIS A 1 124 ? -0.814 6.372 25.998 1.00 94.75 124 HIS A C 1
ATOM 927 O O . HIS A 1 124 ? -1.219 7.271 25.258 1.00 94.75 124 HIS A O 1
ATOM 933 N N . LYS A 1 125 ? -0.982 6.474 27.321 1.00 91.88 125 LYS A N 1
ATOM 934 C CA . LYS A 1 125 ? -1.859 7.463 27.993 1.00 91.88 125 LYS A CA 1
ATOM 935 C C . LYS A 1 125 ? -1.608 8.939 27.652 1.00 91.88 125 LYS A C 1
ATOM 937 O O . LYS A 1 125 ? -2.508 9.757 27.776 1.00 91.88 125 LYS A O 1
ATOM 942 N N . GLY A 1 126 ? -0.384 9.296 27.256 1.00 88.00 126 GLY A N 1
ATOM 943 C CA . GLY A 1 126 ? 0.005 10.686 26.979 1.00 88.00 126 GLY A CA 1
ATOM 944 C C . GLY A 1 126 ? -0.393 11.225 25.600 1.00 88.00 126 GLY A C 1
ATOM 945 O O . GLY A 1 126 ? -0.274 12.426 25.376 1.00 88.00 126 GLY A O 1
ATOM 946 N N . ILE A 1 127 ? -0.820 10.366 24.671 1.00 91.06 127 ILE A N 1
ATOM 947 C CA . ILE A 1 127 ? -1.144 10.782 23.293 1.00 91.06 127 ILE A CA 1
ATOM 948 C C . ILE A 1 127 ? -2.555 10.394 22.856 1.00 91.06 127 ILE A C 1
ATOM 950 O O . ILE A 1 127 ? -3.017 10.922 21.846 1.00 91.06 127 ILE A O 1
ATOM 954 N N . TYR A 1 128 ? -3.213 9.502 23.605 1.00 90.81 128 TYR A N 1
ATOM 955 C CA . TYR A 1 128 ? -4.487 8.901 23.233 1.00 90.81 128 TYR A CA 1
ATOM 956 C C . TYR A 1 128 ? -5.699 9.523 23.937 1.00 90.81 128 TYR A C 1
ATOM 958 O O . TYR A 1 128 ? -5.583 9.919 25.099 1.00 90.81 128 TYR A O 1
ATOM 966 N N . PRO A 1 129 ? -6.872 9.555 23.272 1.00 91.50 129 PRO A N 1
ATOM 967 C CA . PRO A 1 129 ? -7.120 9.111 21.891 1.00 91.50 129 PRO A CA 1
ATOM 968 C C . PRO A 1 129 ? -6.446 10.025 20.847 1.00 91.50 129 PRO A C 1
ATOM 970 O O . PRO A 1 129 ? -6.305 11.219 21.099 1.00 91.50 129 PRO A O 1
ATOM 973 N N . LEU A 1 130 ? -6.055 9.487 19.682 1.00 93.44 130 LEU A N 1
ATOM 974 C CA . LEU A 1 130 ? -5.707 10.328 18.535 1.00 93.44 130 LEU A CA 1
ATOM 975 C C . LEU A 1 130 ? -7.001 10.776 17.847 1.00 93.44 130 LEU A C 1
ATOM 977 O O . LEU A 1 130 ? -7.929 9.988 17.638 1.00 93.44 130 LEU A O 1
ATOM 981 N N . LEU A 1 131 ? -7.066 12.070 17.549 1.00 94.94 131 LEU A N 1
ATOM 982 C CA . LEU A 1 131 ? -8.235 12.772 17.023 1.00 94.94 131 LEU A CA 1
ATOM 983 C C . LEU A 1 131 ? -7.914 13.432 15.676 1.00 94.94 131 LEU A C 1
ATOM 985 O O . LEU A 1 131 ? -6.742 13.600 15.348 1.00 94.94 131 LEU A O 1
ATOM 989 N N . PRO A 1 132 ? -8.918 13.880 14.899 1.00 96.62 132 PRO A N 1
ATOM 990 C CA . PRO A 1 132 ? -8.679 14.590 13.641 1.00 96.62 132 PRO A CA 1
ATOM 991 C C . PRO A 1 132 ? -7.723 15.782 13.780 1.00 96.62 132 PRO A C 1
ATOM 993 O O . PRO A 1 132 ? -6.887 15.995 12.914 1.00 96.62 132 PRO A O 1
ATOM 996 N N . VAL A 1 133 ? -7.813 16.520 14.893 1.00 95.75 133 VAL A N 1
ATOM 997 C CA . VAL A 1 133 ? -6.954 17.681 15.198 1.00 95.75 133 VAL A CA 1
ATOM 998 C C . VAL A 1 133 ? -5.482 17.314 15.422 1.00 95.75 133 VAL A C 1
ATOM 1000 O O . VAL A 1 133 ? -4.612 18.179 15.369 1.00 95.75 133 VAL A O 1
ATOM 1003 N N . ASP A 1 134 ? -5.188 16.035 15.650 1.00 96.00 134 ASP A N 1
ATOM 1004 C CA . ASP A 1 134 ? -3.824 15.530 15.792 1.00 96.00 134 ASP A CA 1
ATOM 1005 C C . ASP A 1 134 ? -3.166 15.205 14.453 1.00 96.00 134 ASP A C 1
ATOM 1007 O O . ASP A 1 134 ? -2.038 14.722 14.441 1.00 96.00 134 ASP A O 1
ATOM 1011 N N . TYR A 1 135 ? -3.861 15.453 13.342 1.00 96.56 135 TYR A N 1
ATOM 1012 C CA . TYR A 1 135 ? -3.372 15.241 11.991 1.00 96.56 135 TYR A CA 1
ATOM 1013 C C . TYR A 1 135 ? -3.431 16.563 11.208 1.00 96.56 135 TYR A C 1
ATOM 1015 O O . TYR A 1 135 ? -4.485 17.202 11.179 1.00 96.56 135 TYR A O 1
ATOM 1023 N N . PRO A 1 136 ? -2.329 16.998 10.570 1.00 96.31 136 PRO A N 1
ATOM 1024 C CA . PRO A 1 136 ? -1.011 16.354 10.514 1.00 96.31 136 PRO A CA 1
ATOM 1025 C C . PRO A 1 136 ? -0.318 16.251 11.876 1.00 96.31 136 PRO A C 1
ATOM 1027 O O . PRO A 1 136 ? -0.429 17.163 12.692 1.00 96.31 136 PRO A O 1
ATOM 1030 N N . LEU A 1 137 ? 0.426 15.161 12.101 1.00 94.56 137 LEU A N 1
ATOM 1031 C CA . LEU A 1 137 ? 1.030 14.857 13.399 1.00 94.56 137 LEU A CA 1
ATOM 1032 C C . LEU A 1 137 ? 1.961 15.979 13.901 1.00 94.56 137 LEU A C 1
ATOM 1034 O O . LEU A 1 137 ? 3.028 16.193 13.315 1.00 94.56 137 LEU A O 1
ATOM 1038 N N . PRO A 1 138 ? 1.628 16.668 15.013 1.00 94.31 138 PRO A N 1
ATOM 1039 C CA . PRO A 1 138 ? 2.477 17.723 15.551 1.00 94.31 138 PRO A CA 1
ATOM 1040 C C . PRO A 1 138 ? 3.818 17.174 16.043 1.00 94.31 138 PRO A C 1
ATOM 1042 O O . PRO A 1 138 ? 3.875 16.097 16.640 1.00 94.31 138 PRO A O 1
ATOM 1045 N N . ALA A 1 139 ? 4.890 17.961 15.905 1.00 93.75 139 ALA A N 1
ATOM 1046 C CA . ALA A 1 139 ? 6.248 17.555 16.290 1.00 93.75 139 ALA A CA 1
ATOM 1047 C C . ALA A 1 139 ? 6.350 17.040 17.740 1.00 93.75 139 ALA A C 1
ATOM 1049 O O . ALA A 1 139 ? 7.049 16.065 18.003 1.00 93.75 139 ALA A O 1
ATOM 1050 N N . ALA A 1 140 ? 5.612 17.649 18.675 1.00 94.44 140 ALA A N 1
ATOM 1051 C CA . ALA A 1 140 ? 5.578 17.208 20.069 1.00 94.44 140 ALA A CA 1
ATOM 1052 C C . ALA A 1 140 ? 4.965 15.803 20.230 1.00 94.44 140 ALA A C 1
ATOM 1054 O O . ALA A 1 140 ? 5.527 14.972 20.942 1.00 94.44 140 ALA A O 1
ATOM 1055 N N . LYS A 1 141 ? 3.855 15.503 19.536 1.00 95.44 141 LYS A N 1
ATOM 1056 C CA . LYS A 1 141 ? 3.244 14.161 19.550 1.00 95.44 141 LYS A CA 1
ATOM 1057 C C . LYS A 1 141 ? 4.119 13.145 18.819 1.00 95.44 141 LYS A C 1
ATOM 1059 O O . LYS A 1 141 ? 4.311 12.040 19.321 1.00 95.44 141 LYS A O 1
ATOM 1064 N N . ALA A 1 142 ? 4.716 13.534 17.692 1.00 96.38 142 ALA A N 1
ATOM 1065 C CA . ALA A 1 142 ? 5.666 12.699 16.963 1.00 96.38 142 ALA A CA 1
ATOM 1066 C C . ALA A 1 142 ? 6.879 12.313 17.820 1.00 96.38 142 ALA A C 1
ATOM 1068 O O . ALA A 1 142 ? 7.300 11.162 17.789 1.00 96.38 142 ALA A O 1
ATOM 1069 N N . ALA A 1 143 ? 7.412 13.235 18.629 1.00 96.50 143 ALA A N 1
ATOM 1070 C CA . ALA A 1 143 ? 8.517 12.942 19.539 1.00 96.50 143 ALA A CA 1
ATOM 1071 C C . ALA A 1 143 ? 8.146 11.872 20.580 1.00 96.50 143 ALA A C 1
ATOM 1073 O O . ALA A 1 143 ? 8.947 10.975 20.844 1.00 96.50 143 ALA A O 1
ATOM 1074 N N . VAL A 1 144 ? 6.928 11.925 21.133 1.00 96.44 144 VAL A N 1
ATOM 1075 C CA . VAL A 1 144 ? 6.432 10.898 22.065 1.00 96.44 144 VAL A CA 1
ATOM 1076 C C . VAL A 1 144 ? 6.259 9.560 21.350 1.00 96.44 144 VAL A C 1
ATOM 1078 O O . VAL A 1 144 ? 6.773 8.554 21.827 1.00 96.44 144 VAL A O 1
ATOM 1081 N N . LEU A 1 145 ? 5.624 9.544 20.175 1.00 96.44 145 LEU A N 1
ATOM 1082 C CA . LEU A 1 145 ? 5.465 8.330 19.370 1.00 96.44 145 LEU A CA 1
ATOM 1083 C C . LEU A 1 145 ? 6.818 7.672 19.046 1.00 96.44 145 LEU A C 1
ATOM 1085 O O . LEU A 1 145 ? 6.985 6.482 19.298 1.00 96.44 145 LEU A O 1
ATOM 1089 N N . LYS A 1 146 ? 7.806 8.461 18.598 1.00 96.38 146 LYS A N 1
ATOM 1090 C CA . LYS A 1 146 ? 9.171 8.008 18.270 1.00 96.38 146 LYS A CA 1
ATOM 1091 C C . LYS A 1 146 ? 9.923 7.385 19.453 1.00 96.38 146 LYS A C 1
ATOM 1093 O O . LYS A 1 146 ? 10.806 6.566 19.232 1.00 96.38 146 LYS A O 1
ATOM 1098 N N . THR A 1 147 ? 9.656 7.823 20.686 1.00 96.31 147 THR A N 1
ATOM 1099 C CA . THR A 1 147 ? 10.526 7.514 21.840 1.00 96.31 147 THR A CA 1
ATOM 1100 C C . THR A 1 147 ? 9.860 6.706 22.947 1.00 96.31 147 THR A C 1
ATOM 1102 O O . THR A 1 147 ? 10.562 6.083 23.738 1.00 96.31 147 THR A O 1
ATOM 1105 N N . GLN A 1 148 ? 8.529 6.716 23.030 1.00 96.81 148 GLN A N 1
ATOM 1106 C CA . GLN A 1 148 ? 7.772 6.136 24.147 1.00 96.81 148 GLN A CA 1
ATOM 1107 C C . GLN A 1 148 ? 6.722 5.120 23.692 1.00 96.81 148 GLN A C 1
ATOM 1109 O O . GLN A 1 148 ? 6.033 4.536 24.527 1.00 96.81 148 GLN A O 1
ATOM 1114 N N . THR A 1 149 ? 6.585 4.883 22.388 1.00 96.62 149 THR A N 1
ATOM 1115 C CA . THR A 1 149 ? 5.626 3.918 21.841 1.00 96.62 149 THR A CA 1
ATOM 1116 C C . THR A 1 149 ? 6.313 2.921 20.924 1.00 96.62 149 THR A C 1
ATOM 1118 O O . THR A 1 149 ? 7.447 3.133 20.505 1.00 96.62 149 THR A O 1
ATOM 1121 N N . LEU A 1 150 ? 5.603 1.848 20.596 1.00 95.94 150 LEU A N 1
ATOM 1122 C CA . LEU A 1 150 ? 5.985 0.901 19.556 1.00 95.94 150 LEU A CA 1
ATOM 1123 C C . LEU A 1 150 ? 5.519 1.363 18.168 1.00 95.94 150 LEU A C 1
ATOM 1125 O O . LEU A 1 150 ? 5.280 0.520 17.320 1.00 95.94 150 LEU A O 1
ATOM 1129 N N . GLY A 1 151 ? 5.312 2.665 17.941 1.00 96.06 151 GLY A N 1
ATOM 1130 C CA . GLY A 1 151 ? 4.878 3.199 16.652 1.00 96.06 151 GLY A CA 1
ATOM 1131 C C . GLY A 1 151 ? 5.918 2.962 15.556 1.00 96.06 151 GLY A C 1
ATOM 1132 O O . GLY A 1 151 ? 7.046 3.449 15.646 1.00 96.06 151 GLY A O 1
ATOM 1133 N N . ASP A 1 152 ? 5.531 2.240 14.509 1.00 96.56 152 ASP A N 1
ATOM 1134 C CA . ASP A 1 152 ? 6.431 1.877 13.417 1.00 96.56 152 ASP A CA 1
ATOM 1135 C C . ASP A 1 152 ? 6.764 3.094 12.542 1.00 96.56 152 ASP A C 1
ATOM 1137 O O . ASP A 1 152 ? 5.869 3.761 12.010 1.00 96.56 152 ASP A O 1
ATOM 1141 N N . SER A 1 153 ? 8.065 3.352 12.354 1.00 96.06 153 SER A N 1
ATOM 1142 C CA . SER A 1 153 ? 8.606 4.351 11.417 1.00 96.06 153 SER A CA 1
ATOM 1143 C C . SER A 1 153 ? 7.822 5.671 11.428 1.00 96.06 153 SER A C 1
ATOM 1145 O O . SER A 1 153 ? 7.250 6.097 10.422 1.00 96.06 153 SER A O 1
ATOM 1147 N N . VAL A 1 154 ? 7.759 6.313 12.597 1.00 97.50 154 VAL A N 1
ATOM 1148 C CA . VAL A 1 154 ? 7.133 7.630 12.781 1.00 97.50 154 VAL A CA 1
ATOM 1149 C C . VAL A 1 154 ? 7.936 8.670 12.008 1.00 97.50 154 VAL A C 1
ATOM 1151 O O . VAL A 1 154 ? 8.957 9.141 12.497 1.00 97.50 154 VAL A O 1
ATOM 1154 N N . ILE A 1 155 ? 7.496 9.018 10.799 1.00 97.62 155 ILE A N 1
ATOM 1155 C CA . ILE A 1 155 ? 8.184 9.965 9.912 1.00 97.62 155 ILE A CA 1
ATOM 1156 C C . ILE A 1 155 ? 7.371 11.253 9.795 1.00 97.62 155 ILE A C 1
ATOM 1158 O O . ILE A 1 155 ? 6.164 11.220 9.565 1.00 97.62 155 ILE A O 1
ATOM 1162 N N . VAL A 1 156 ? 8.044 12.393 9.946 1.00 96.56 156 VAL A N 1
ATOM 1163 C CA . VAL A 1 156 ? 7.452 13.738 9.845 1.00 96.56 156 VAL A CA 1
ATOM 1164 C C . VAL A 1 156 ? 8.252 14.625 8.886 1.00 96.56 156 VAL A C 1
ATOM 1166 O O . VAL A 1 156 ? 9.435 14.353 8.660 1.00 96.56 156 VAL A O 1
ATOM 1169 N N . PRO A 1 157 ? 7.651 15.696 8.325 1.00 95.62 157 PRO A N 1
ATOM 1170 C CA . PRO A 1 157 ? 8.365 16.620 7.447 1.00 95.62 157 PRO A CA 1
ATOM 1171 C C . PRO A 1 157 ? 9.663 17.133 8.083 1.00 95.62 157 PRO A C 1
ATOM 1173 O O . PRO A 1 157 ? 9.679 17.540 9.245 1.00 95.62 157 PRO A O 1
ATOM 1176 N N . GLY A 1 158 ? 10.750 17.113 7.310 1.00 94.44 158 GLY A N 1
ATOM 1177 C CA . GLY A 1 158 ? 12.091 17.486 7.770 1.00 94.44 158 GLY A CA 1
ATOM 1178 C C . GLY A 1 158 ? 12.962 16.319 8.250 1.00 94.44 158 GLY A C 1
ATOM 1179 O O . GLY A 1 158 ? 14.163 16.517 8.431 1.00 94.44 158 GLY A O 1
ATOM 1180 N N . ASP A 1 159 ? 12.416 15.106 8.401 1.00 95.62 159 ASP A N 1
ATOM 1181 C CA . ASP A 1 159 ? 13.243 13.916 8.626 1.00 95.62 159 ASP A CA 1
ATOM 1182 C C . ASP A 1 159 ? 14.193 13.685 7.429 1.00 95.62 159 ASP A C 1
ATOM 1184 O O . ASP A 1 159 ? 13.815 13.817 6.264 1.00 95.62 159 ASP A O 1
ATOM 1188 N N . HIS A 1 160 ? 15.452 13.340 7.715 1.00 95.25 160 HIS A N 1
ATOM 1189 C CA . HIS A 1 160 ? 16.549 13.348 6.733 1.00 95.25 160 HIS A CA 1
ATOM 1190 C C . HIS A 1 160 ? 16.322 12.460 5.496 1.00 95.25 160 HIS A C 1
ATOM 1192 O O . HIS A 1 160 ? 16.790 12.798 4.412 1.00 95.25 160 HIS A O 1
ATOM 1198 N N . GLN A 1 161 ? 15.575 11.361 5.635 1.00 93.94 161 GLN A N 1
ATOM 1199 C CA . GLN A 1 161 ? 15.275 10.428 4.541 1.00 93.94 161 GLN A CA 1
ATOM 1200 C C . GLN A 1 161 ? 14.232 10.968 3.547 1.00 93.94 161 GLN A C 1
ATOM 1202 O O . GLN A 1 161 ? 14.022 10.373 2.495 1.00 93.94 161 GLN A O 1
ATOM 1207 N N . LEU A 1 162 ? 13.567 12.087 3.857 1.00 95.69 162 LEU A N 1
ATOM 1208 C CA . LEU A 1 162 ? 12.590 12.710 2.961 1.00 95.69 162 LEU A CA 1
ATOM 1209 C C . LEU A 1 162 ? 13.238 13.587 1.888 1.00 95.69 162 LEU A C 1
ATOM 1211 O O . LEU A 1 162 ? 12.583 13.900 0.896 1.00 95.69 162 LEU A O 1
ATOM 1215 N N . PHE A 1 163 ? 14.495 14.007 2.073 1.00 92.38 163 PHE A N 1
ATOM 1216 C CA . PHE A 1 163 ? 15.207 14.901 1.146 1.00 92.38 163 PHE A CA 1
ATOM 1217 C C . PHE A 1 163 ? 14.392 16.151 0.756 1.00 92.38 163 PHE A C 1
ATOM 1219 O O . PHE A 1 163 ? 14.384 16.569 -0.398 1.00 92.38 163 PHE A O 1
ATOM 1226 N N . GLY A 1 164 ? 13.673 16.732 1.722 1.00 93.75 164 GLY A N 1
ATOM 1227 C CA . GLY A 1 164 ? 12.834 17.916 1.511 1.00 93.75 164 GLY A CA 1
ATOM 1228 C C . GLY A 1 164 ? 11.427 17.642 0.970 1.00 93.75 164 GLY A C 1
ATOM 1229 O O . GLY A 1 164 ? 10.687 18.600 0.769 1.00 93.75 164 GLY A O 1
ATOM 1230 N N . ALA A 1 165 ? 11.030 16.379 0.772 1.00 95.94 165 ALA A N 1
ATOM 1231 C CA . ALA A 1 165 ? 9.666 16.032 0.379 1.00 95.94 165 ALA A CA 1
ATOM 1232 C C . ALA A 1 165 ? 8.634 16.566 1.386 1.00 95.94 165 ALA A C 1
ATOM 1234 O O . ALA A 1 165 ? 8.789 16.407 2.601 1.00 95.94 165 ALA A O 1
ATOM 1235 N N . LEU A 1 166 ? 7.563 17.166 0.861 1.00 97.31 166 LEU A N 1
ATOM 1236 C CA . LEU A 1 166 ? 6.454 17.700 1.646 1.00 97.31 166 LEU A CA 1
ATOM 1237 C C . LEU A 1 166 ? 5.192 16.848 1.451 1.00 97.31 166 LEU A C 1
ATOM 1239 O O . LEU A 1 166 ? 4.935 16.378 0.345 1.00 97.31 166 LEU A O 1
ATOM 1243 N N . PRO A 1 167 ? 4.376 16.647 2.497 1.00 96.56 167 PRO A N 1
ATOM 1244 C CA . PRO A 1 167 ? 3.212 15.771 2.421 1.00 96.56 167 PRO A CA 1
ATOM 1245 C C . PRO A 1 167 ? 2.169 16.272 1.419 1.00 96.56 167 PRO A C 1
ATOM 1247 O O . PRO A 1 167 ? 1.731 15.484 0.589 1.00 96.56 167 PRO A O 1
ATOM 1250 N N . ASP A 1 168 ? 1.839 17.566 1.425 1.00 97.19 168 ASP A N 1
ATOM 1251 C CA . ASP A 1 168 ? 0.819 18.147 0.536 1.00 97.19 168 ASP A CA 1
ATOM 1252 C C . ASP A 1 168 ? 1.155 17.959 -0.952 1.00 97.19 168 ASP A C 1
ATOM 1254 O O . ASP A 1 168 ? 0.269 17.728 -1.775 1.00 97.19 168 ASP A O 1
ATOM 1258 N N . GLU A 1 169 ? 2.448 17.988 -1.291 1.00 97.25 169 GLU A N 1
ATOM 1259 C CA . GLU A 1 169 ? 2.933 17.719 -2.644 1.00 97.25 169 GLU A CA 1
ATOM 1260 C C . GLU A 1 169 ? 2.553 16.302 -3.082 1.00 97.25 169 GLU A C 1
ATOM 1262 O O . GLU A 1 169 ? 1.947 16.120 -4.137 1.00 97.25 169 GLU A O 1
ATOM 1267 N N . TRP A 1 170 ? 2.854 15.297 -2.260 1.00 97.69 170 TRP A N 1
ATOM 1268 C CA . TRP A 1 170 ? 2.578 13.899 -2.590 1.00 97.69 170 TRP A CA 1
ATOM 1269 C C . TRP A 1 170 ? 1.099 13.541 -2.454 1.00 97.69 170 TRP A C 1
ATOM 1271 O O . TRP A 1 170 ? 0.594 12.772 -3.270 1.00 97.69 170 TRP A O 1
ATOM 1281 N N . LEU A 1 171 ? 0.382 14.143 -1.500 1.00 97.38 171 LEU A N 1
ATOM 1282 C CA . LEU A 1 171 ? -1.070 14.004 -1.372 1.00 97.38 171 LEU A CA 1
ATOM 1283 C C . LEU A 1 171 ? -1.797 14.470 -2.632 1.00 97.38 171 LEU A C 1
ATOM 1285 O O . LEU A 1 171 ? -2.756 13.832 -3.042 1.00 97.38 171 LEU A O 1
ATOM 1289 N N . SER A 1 172 ? -1.327 15.539 -3.282 1.00 97.44 172 SER A N 1
ATOM 1290 C CA . SER A 1 172 ? -1.940 16.032 -4.523 1.00 97.44 172 SER A CA 1
ATOM 1291 C C . SER A 1 172 ? -1.764 15.090 -5.725 1.00 97.44 172 SER A C 1
ATOM 1293 O O . SER A 1 172 ? -2.482 15.215 -6.717 1.00 97.44 172 SER A O 1
ATOM 1295 N N . ARG A 1 173 ? -0.821 14.139 -5.643 1.00 97.25 173 ARG A N 1
ATOM 1296 C CA . ARG A 1 173 ? -0.476 13.199 -6.723 1.00 97.25 173 ARG A CA 1
ATOM 1297 C C . ARG A 1 173 ? -1.228 11.867 -6.628 1.00 97.25 173 ARG A C 1
ATOM 1299 O O . ARG A 1 173 ? -1.132 11.064 -7.556 1.00 97.25 173 ARG A O 1
ATOM 1306 N N . VAL A 1 174 ? -1.949 11.620 -5.533 1.00 97.56 174 VAL A N 1
ATOM 1307 C CA . VAL A 1 174 ? -2.715 10.388 -5.299 1.00 97.56 174 VAL A CA 1
ATOM 1308 C C . VAL A 1 174 ? -4.120 10.704 -4.798 1.00 97.56 174 VAL A C 1
ATOM 1310 O O . VAL A 1 174 ? -4.393 11.777 -4.271 1.00 97.56 174 VAL A O 1
ATOM 1313 N N . LYS A 1 175 ? -5.043 9.758 -4.955 1.00 97.62 175 LYS A N 1
ATOM 1314 C CA . LYS A 1 175 ? -6.409 9.911 -4.452 1.00 97.62 175 LYS A CA 1
ATOM 1315 C C . LYS A 1 175 ? -6.395 9.972 -2.917 1.00 97.62 175 LYS A C 1
ATOM 1317 O O . LYS A 1 175 ? -5.829 9.066 -2.304 1.00 97.62 175 LYS A O 1
ATOM 1322 N N . PRO A 1 176 ? -6.999 10.995 -2.289 1.00 97.19 176 PRO A N 1
ATOM 1323 C CA . PRO A 1 176 ? -6.984 11.129 -0.837 1.00 97.19 176 PRO A CA 1
ATOM 1324 C C . PRO A 1 176 ? -7.750 9.980 -0.162 1.00 97.19 176 PRO A C 1
ATOM 1326 O O . PRO A 1 176 ? -8.677 9.422 -0.762 1.00 97.19 176 PRO A O 1
ATOM 1329 N N . PRO A 1 177 ? -7.404 9.635 1.091 1.00 98.06 177 PRO A N 1
ATOM 1330 C CA . PRO A 1 177 ? -8.132 8.619 1.832 1.00 98.06 177 PRO A CA 1
ATOM 1331 C C . PRO A 1 177 ? -9.552 9.070 2.164 1.00 98.06 177 PRO A C 1
ATOM 1333 O O . PRO A 1 177 ? -9.879 10.259 2.183 1.00 98.06 177 PRO A O 1
ATOM 1336 N N . THR A 1 178 ? -10.383 8.094 2.512 1.00 98.12 178 THR A N 1
ATOM 1337 C CA . THR A 1 178 ? -11.708 8.326 3.093 1.00 98.12 178 THR A CA 1
ATOM 1338 C C . THR A 1 178 ? -11.721 7.867 4.549 1.00 98.12 178 THR A C 1
ATOM 1340 O O . THR A 1 178 ? -10.879 7.071 4.961 1.00 98.12 178 THR A O 1
ATOM 1343 N N . TYR A 1 179 ? -12.645 8.398 5.346 1.00 98.19 179 TYR A N 1
ATOM 1344 C CA . TYR A 1 179 ? -12.728 8.150 6.790 1.00 98.19 179 TYR A CA 1
ATOM 1345 C C . TYR A 1 179 ? -14.126 7.640 7.157 1.00 98.19 179 TYR A C 1
ATOM 1347 O O . TYR A 1 179 ? -15.063 7.901 6.394 1.00 98.19 179 TYR A O 1
ATOM 1355 N N . PRO A 1 180 ? -14.293 6.951 8.303 1.00 97.56 180 PRO A N 1
ATOM 1356 C CA . PRO A 1 180 ? -15.616 6.609 8.814 1.00 97.56 180 PRO A CA 1
ATOM 1357 C C . PRO A 1 180 ? -16.487 7.862 8.957 1.00 97.56 180 PRO A C 1
ATOM 1359 O O . PRO A 1 180 ? -16.023 8.907 9.411 1.00 97.56 180 PRO A O 1
ATOM 1362 N N . GLN A 1 181 ? -17.746 7.769 8.534 1.00 96.62 181 GLN A N 1
ATOM 1363 C CA . GLN A 1 181 ? -18.706 8.876 8.533 1.00 96.62 181 GLN A CA 1
ATOM 1364 C C . GLN A 1 181 ? -20.103 8.350 8.853 1.00 96.62 181 GLN A C 1
ATOM 1366 O O . GLN A 1 181 ? -20.423 7.213 8.523 1.00 96.62 181 GLN A O 1
ATOM 1371 N N . ALA A 1 182 ? -20.953 9.202 9.427 1.00 96.81 182 ALA A N 1
ATOM 1372 C CA . ALA A 1 182 ? -22.332 8.843 9.762 1.00 96.81 182 ALA A CA 1
ATOM 1373 C C . ALA A 1 182 ? -23.248 8.629 8.537 1.00 96.81 182 ALA A C 1
ATOM 1375 O O . ALA A 1 182 ? -24.363 8.138 8.681 1.00 96.81 182 ALA A O 1
ATOM 1376 N N . ASP A 1 183 ? -22.816 8.996 7.324 1.00 97.56 183 ASP A N 1
ATOM 1377 C CA . ASP A 1 183 ? -23.546 8.635 6.106 1.00 97.56 183 ASP A CA 1
ATOM 1378 C C . ASP A 1 183 ? -23.286 7.153 5.762 1.00 97.56 183 ASP A C 1
ATOM 1380 O O . ASP A 1 183 ? -22.150 6.813 5.415 1.00 97.56 183 ASP A O 1
ATOM 1384 N N . PRO A 1 184 ? -24.302 6.266 5.780 1.00 97.38 184 PRO A N 1
ATOM 1385 C CA . PRO A 1 184 ? -24.134 4.852 5.429 1.00 97.38 184 PRO A CA 1
ATOM 1386 C C . PRO A 1 184 ? -23.731 4.629 3.961 1.00 97.38 184 PRO A C 1
ATOM 1388 O O . PRO A 1 184 ? -23.267 3.544 3.602 1.00 97.38 184 PRO A O 1
ATOM 1391 N N . ASN A 1 185 ? -23.866 5.643 3.101 1.00 97.69 185 ASN A N 1
ATOM 1392 C CA . ASN A 1 185 ? -23.429 5.599 1.705 1.00 97.69 185 ASN A CA 1
ATOM 1393 C C . ASN A 1 185 ? -22.027 6.184 1.489 1.00 97.69 185 ASN A C 1
ATOM 1395 O O . ASN A 1 185 ? -21.543 6.183 0.349 1.00 97.69 185 ASN A O 1
ATOM 1399 N N . ALA A 1 186 ? -21.362 6.656 2.550 1.00 97.88 186 ALA A N 1
ATOM 1400 C CA . ALA A 1 186 ? -20.014 7.195 2.457 1.00 97.88 186 ALA A CA 1
ATOM 1401 C C . ALA A 1 186 ? -19.061 6.169 1.808 1.00 97.88 186 ALA A C 1
ATOM 1403 O O . ALA A 1 186 ? -19.133 4.972 2.116 1.00 97.88 186 ALA A O 1
ATOM 1404 N N . PRO A 1 187 ? -18.128 6.603 0.936 1.00 98.12 187 PRO A N 1
ATOM 1405 C CA . PRO A 1 187 ? -17.216 5.694 0.240 1.00 98.12 187 PRO A CA 1
ATOM 1406 C C . PRO A 1 187 ? -16.437 4.757 1.171 1.00 98.12 187 PRO A C 1
ATOM 1408 O O . PRO A 1 187 ? -16.210 3.603 0.816 1.00 98.12 187 PRO A O 1
ATOM 1411 N N . PHE A 1 188 ? -16.114 5.212 2.385 1.00 98.56 188 PHE A N 1
ATOM 1412 C CA . PHE A 1 188 ? -15.415 4.424 3.398 1.00 98.56 188 PHE A CA 1
ATOM 1413 C C . PHE A 1 188 ? -16.083 3.070 3.685 1.00 98.56 188 PHE A C 1
ATOM 1415 O O . PHE A 1 188 ? -15.411 2.045 3.796 1.00 98.56 188 PHE A O 1
ATOM 1422 N N . TRP A 1 189 ? -17.416 3.015 3.740 1.00 98.56 189 TRP A N 1
ATOM 1423 C CA . TRP A 1 189 ? -18.120 1.762 4.021 1.00 98.56 189 TRP A CA 1
ATOM 1424 C C . TRP A 1 189 ? -17.990 0.743 2.892 1.00 98.56 189 TRP A C 1
ATOM 1426 O O . TRP A 1 189 ? -18.027 -0.464 3.129 1.00 98.56 189 TRP A O 1
ATOM 1436 N N . ARG A 1 190 ? -17.797 1.199 1.650 1.00 98.50 190 ARG A N 1
ATOM 1437 C CA . ARG A 1 190 ? -17.490 0.315 0.518 1.00 98.50 190 ARG A CA 1
ATOM 1438 C C . ARG A 1 190 ? -16.114 -0.323 0.675 1.00 98.50 190 ARG A C 1
ATOM 1440 O O . ARG A 1 190 ? -15.973 -1.518 0.420 1.00 98.50 190 ARG A O 1
ATOM 1447 N N . GLU A 1 191 ? -15.144 0.460 1.136 1.00 98.62 191 GLU A N 1
ATOM 1448 C CA . GLU A 1 191 ? -13.788 -0.005 1.416 1.00 98.62 191 GLU A CA 1
ATOM 1449 C C . GLU A 1 191 ? -13.793 -1.073 2.514 1.00 98.62 191 GLU A C 1
ATOM 1451 O O . GLU A 1 191 ? -13.312 -2.187 2.290 1.00 98.62 191 GLU A O 1
ATOM 1456 N N . LEU A 1 192 ? -14.429 -0.793 3.660 1.00 98.81 192 LEU A N 1
ATOM 1457 C CA . LEU A 1 192 ? -14.538 -1.747 4.769 1.00 98.81 192 LEU A CA 1
ATOM 1458 C C . LEU A 1 192 ? -15.268 -3.036 4.354 1.00 98.81 192 LEU A C 1
ATOM 1460 O O . LEU A 1 192 ? -14.793 -4.135 4.645 1.00 98.81 192 LEU A O 1
ATOM 1464 N N . ARG A 1 193 ? -16.370 -2.926 3.600 1.00 98.69 193 ARG A N 1
ATOM 1465 C CA . ARG A 1 193 ? -17.113 -4.082 3.069 1.00 98.69 193 ARG A CA 1
ATOM 1466 C C . ARG A 1 193 ? -16.239 -4.993 2.201 1.00 98.69 193 ARG A C 1
ATOM 1468 O O . ARG A 1 193 ? -16.373 -6.215 2.261 1.00 98.69 193 ARG A O 1
ATOM 1475 N N . SER A 1 194 ? -15.321 -4.428 1.414 1.00 98.56 194 SER A N 1
ATOM 1476 C CA . SER A 1 194 ? -14.387 -5.220 0.602 1.00 98.56 194 SER A CA 1
ATOM 1477 C C . SER A 1 194 ? -13.415 -6.035 1.466 1.00 98.56 194 SER A C 1
ATOM 1479 O O . SER A 1 194 ? -13.159 -7.209 1.172 1.00 98.56 194 SER A O 1
ATOM 1481 N N . VAL A 1 195 ? -12.924 -5.450 2.566 1.00 98.75 195 VAL A N 1
ATOM 1482 C CA . VAL A 1 195 ? -12.053 -6.149 3.525 1.00 98.75 195 VAL A CA 1
ATOM 1483 C C . VAL A 1 195 ? -12.826 -7.248 4.256 1.00 98.75 195 VAL A C 1
ATOM 1485 O O . VAL A 1 195 ? -12.354 -8.381 4.305 1.00 98.75 195 VAL A O 1
ATOM 1488 N N . ILE A 1 196 ? -14.043 -6.962 4.735 1.00 98.88 196 ILE A N 1
ATOM 1489 C CA . ILE A 1 196 ? -14.932 -7.941 5.391 1.00 98.88 196 ILE A CA 1
ATOM 1490 C C . ILE A 1 196 ? -15.191 -9.142 4.481 1.00 98.88 196 ILE A C 1
ATOM 1492 O O . ILE A 1 196 ? -15.015 -10.287 4.897 1.00 98.88 196 ILE A O 1
ATOM 1496 N N . ARG A 1 197 ? -15.542 -8.899 3.212 1.00 98.75 197 ARG A N 1
ATOM 1497 C CA . ARG A 1 197 ? -15.735 -9.967 2.222 1.00 98.75 197 ARG A CA 1
ATOM 1498 C C . ARG A 1 197 ? -14.479 -10.824 2.069 1.00 98.75 197 ARG A C 1
ATOM 1500 O O . ARG A 1 197 ? -14.586 -12.046 2.026 1.00 98.75 197 ARG A O 1
ATOM 1507 N N . SER A 1 198 ? -13.305 -10.199 2.010 1.00 98.69 198 SER A N 1
ATOM 1508 C CA . SER A 1 198 ? -12.030 -10.917 1.898 1.00 98.69 198 SER A CA 1
ATOM 1509 C C . SER A 1 198 ? -11.746 -11.760 3.146 1.00 98.69 198 SER A C 1
ATOM 1511 O O . SER A 1 198 ? -11.359 -12.918 3.014 1.00 98.69 198 SER A O 1
ATOM 1513 N N . GLN A 1 199 ? -12.042 -11.242 4.346 1.00 98.69 199 GLN A N 1
ATOM 1514 C CA . GLN A 1 199 ? -11.926 -12.001 5.597 1.00 98.69 199 GLN A CA 1
ATOM 1515 C C . GLN A 1 199 ? -12.877 -13.198 5.650 1.00 98.69 199 GLN A C 1
ATOM 1517 O O . GLN A 1 199 ? -12.459 -14.285 6.042 1.00 98.69 199 GLN A O 1
ATOM 1522 N N . LYS A 1 200 ? -14.137 -13.034 5.226 1.00 98.69 200 LYS A N 1
ATOM 1523 C CA . LYS A 1 200 ? -15.112 -14.137 5.170 1.00 98.69 200 LYS A CA 1
ATOM 1524 C C . LYS A 1 200 ? -14.645 -15.248 4.231 1.00 98.69 200 LYS A C 1
ATOM 1526 O O . LYS A 1 200 ? -14.681 -16.414 4.618 1.00 98.69 200 LYS A O 1
ATOM 1531 N N . LYS A 1 201 ? -14.160 -14.882 3.038 1.00 98.69 201 LYS A N 1
ATOM 1532 C CA . LYS A 1 201 ? -13.609 -15.833 2.061 1.00 98.69 201 LYS A CA 1
ATOM 1533 C C . LYS A 1 201 ? -12.387 -16.571 2.607 1.00 98.69 201 LYS A C 1
ATOM 1535 O O . LYS A 1 201 ? -12.359 -17.794 2.562 1.00 98.69 201 LYS A O 1
ATOM 1540 N N . ARG A 1 202 ? -11.427 -15.850 3.200 1.00 98.50 202 ARG A N 1
ATOM 1541 C CA . ARG A 1 202 ? -10.230 -16.450 3.813 1.00 98.50 202 ARG A CA 1
ATOM 1542 C C . ARG A 1 202 ? -10.594 -17.456 4.909 1.00 98.50 202 ARG A C 1
ATOM 1544 O O . ARG A 1 202 ? -10.190 -18.608 4.833 1.00 98.50 202 ARG A O 1
ATOM 1551 N N . ARG A 1 203 ? -11.434 -17.056 5.871 1.00 97.94 203 ARG A N 1
ATOM 1552 C CA . ARG A 1 203 ? -11.872 -17.915 6.993 1.00 97.94 203 ARG A CA 1
ATOM 1553 C C . ARG A 1 203 ? -12.682 -19.136 6.565 1.00 97.94 203 ARG A C 1
ATOM 1555 O O . ARG A 1 203 ? -12.729 -20.112 7.305 1.00 97.94 203 ARG A O 1
ATOM 1562 N N . SER A 1 204 ? -13.338 -19.060 5.410 1.00 98.25 204 SER A N 1
ATOM 1563 C CA . SER A 1 204 ? -14.106 -20.171 4.836 1.00 98.25 204 SER A CA 1
ATOM 1564 C C . SER A 1 204 ? -13.263 -21.049 3.905 1.00 98.25 204 SER A C 1
ATOM 1566 O O . SER A 1 204 ? -13.792 -22.000 3.337 1.00 98.25 204 SER A O 1
ATOM 1568 N N . SER A 1 205 ? -11.969 -20.738 3.749 1.00 97.50 205 SER A N 1
ATOM 1569 C CA . SER A 1 205 ? -11.056 -21.399 2.812 1.00 97.50 205 SER A CA 1
ATOM 1570 C C . SER A 1 205 ? -11.576 -21.394 1.368 1.00 97.50 205 SER A C 1
ATOM 1572 O O . SER A 1 205 ? -11.407 -22.366 0.630 1.00 97.50 205 SER A O 1
ATOM 1574 N N . ASP A 1 206 ? -12.219 -20.295 0.961 1.00 98.50 206 ASP A N 1
ATOM 1575 C CA . ASP A 1 206 ? -12.687 -20.118 -0.413 1.00 98.50 206 ASP A CA 1
ATOM 1576 C C . ASP A 1 206 ? -11.501 -20.098 -1.400 1.00 98.50 206 ASP A C 1
ATOM 1578 O O . ASP A 1 206 ? -10.407 -19.635 -1.054 1.00 98.50 206 ASP A O 1
ATOM 1582 N N . PRO A 1 207 ? -11.705 -20.518 -2.663 1.00 98.12 207 PRO A N 1
ATOM 1583 C CA . PRO A 1 207 ? -10.656 -20.480 -3.672 1.00 98.12 207 PRO A CA 1
ATOM 1584 C C . PRO A 1 207 ? -10.125 -19.054 -3.908 1.00 98.12 207 PRO A C 1
ATOM 1586 O O . PRO A 1 207 ? -10.916 -18.131 -4.136 1.00 98.12 207 PRO A O 1
ATOM 1589 N N . PRO A 1 208 ? -8.797 -18.848 -3.983 1.00 97.88 208 PRO A N 1
ATOM 1590 C CA . PRO A 1 208 ? -8.222 -17.534 -4.274 1.00 97.88 208 PRO A CA 1
ATOM 1591 C C . PRO A 1 208 ? -8.703 -16.910 -5.587 1.00 97.88 208 PRO A C 1
ATOM 1593 O O . PRO A 1 208 ? -8.780 -15.682 -5.703 1.00 97.88 208 PRO A O 1
ATOM 1596 N N . SER A 1 209 ? -9.058 -17.739 -6.573 1.00 97.69 209 SER A N 1
ATOM 1597 C CA . SER A 1 209 ? -9.601 -17.318 -7.871 1.00 97.69 209 SER A CA 1
ATOM 1598 C C . SER A 1 209 ? -10.902 -16.518 -7.768 1.00 97.69 209 SER A C 1
ATOM 1600 O O . SER A 1 209 ? -11.238 -15.767 -8.691 1.00 97.69 209 SER A O 1
ATOM 1602 N N . ASP A 1 210 ? -11.627 -16.641 -6.656 1.00 97.31 210 ASP A N 1
ATOM 1603 C CA . ASP A 1 210 ? -12.851 -15.883 -6.399 1.00 97.31 210 ASP A CA 1
ATOM 1604 C C . ASP A 1 210 ? -12.574 -14.402 -6.149 1.00 97.31 210 ASP A C 1
ATOM 1606 O O . ASP A 1 210 ? -13.431 -13.555 -6.405 1.00 97.31 210 ASP A O 1
ATOM 1610 N N . LEU A 1 211 ? -11.380 -14.075 -5.653 1.00 97.25 211 LEU A N 1
ATOM 1611 C CA . LEU A 1 211 ? -10.989 -12.701 -5.372 1.00 97.25 211 LEU A CA 1
ATOM 1612 C C . LEU A 1 211 ? -10.258 -12.070 -6.555 1.00 97.25 211 LEU A C 1
ATOM 1614 O O . LEU A 1 211 ? -10.643 -10.993 -7.005 1.00 97.25 211 LEU A O 1
ATOM 1618 N N . SER A 1 212 ? -9.250 -12.747 -7.107 1.00 97.38 212 SER A N 1
ATOM 1619 C CA . SER A 1 212 ? -8.407 -12.186 -8.168 1.00 97.38 212 SER A CA 1
ATOM 1620 C C . SER A 1 212 ? -7.806 -13.266 -9.073 1.00 97.38 212 SER A C 1
ATOM 1622 O O . SER A 1 212 ? -7.973 -14.462 -8.841 1.00 97.38 212 SER A O 1
ATOM 1624 N N . ARG A 1 213 ? -7.086 -12.833 -10.112 1.00 97.62 213 ARG A N 1
ATOM 1625 C CA . ARG A 1 213 ? -6.046 -13.634 -10.763 1.00 97.62 213 ARG A CA 1
ATOM 1626 C C . ARG A 1 213 ? -4.704 -13.269 -10.132 1.00 97.62 213 ARG A C 1
ATOM 1628 O O . ARG A 1 213 ? -4.263 -12.130 -10.228 1.00 97.62 213 ARG A O 1
ATOM 1635 N N . TRP A 1 214 ? -4.085 -14.248 -9.493 1.00 98.12 214 TRP A N 1
ATOM 1636 C CA . TRP A 1 214 ? -2.783 -14.126 -8.836 1.00 98.12 214 TRP A CA 1
ATOM 1637 C C . TRP A 1 214 ? -1.644 -14.343 -9.839 1.00 98.12 214 TRP A C 1
ATOM 1639 O O . TRP A 1 214 ? -1.909 -14.940 -10.886 1.00 98.12 214 TRP A O 1
ATOM 1649 N N . PRO A 1 215 ? -0.416 -13.871 -9.569 1.00 98.12 215 PRO A N 1
ATOM 1650 C CA . PRO A 1 215 ? 0.746 -14.190 -10.395 1.00 98.12 215 PRO A CA 1
ATOM 1651 C C . PRO A 1 215 ? 1.018 -15.697 -10.398 1.00 98.12 215 PRO A C 1
ATOM 1653 O O . PRO A 1 215 ? 0.635 -16.417 -9.472 1.00 98.12 215 PRO A O 1
ATOM 1656 N N . ASP A 1 216 ? 1.692 -16.187 -11.432 1.00 96.75 216 ASP A N 1
ATOM 1657 C CA . ASP A 1 216 ? 1.957 -17.621 -11.599 1.00 96.75 216 ASP A CA 1
ATOM 1658 C C . ASP A 1 216 ? 2.843 -18.200 -10.495 1.00 96.75 216 ASP A C 1
ATOM 1660 O O . ASP A 1 216 ? 2.656 -19.352 -10.087 1.00 96.75 216 ASP A O 1
ATOM 1664 N N . THR A 1 217 ? 3.727 -17.375 -9.928 1.00 95.94 217 THR A N 1
ATOM 1665 C CA . THR A 1 217 ? 4.526 -17.709 -8.741 1.00 95.94 217 THR A CA 1
ATOM 1666 C C . THR A 1 217 ? 3.678 -18.069 -7.521 1.00 95.94 217 THR A C 1
ATOM 1668 O O . THR A 1 217 ? 4.193 -18.700 -6.603 1.00 95.94 217 THR A O 1
ATOM 1671 N N . TRP A 1 218 ? 2.401 -17.672 -7.485 1.00 97.81 218 TRP A N 1
ATOM 1672 C CA . TRP A 1 218 ? 1.465 -17.905 -6.377 1.00 97.81 218 TRP A CA 1
ATOM 1673 C C . TRP A 1 218 ? 0.354 -18.894 -6.756 1.00 97.81 218 TRP A C 1
ATOM 1675 O O . TRP A 1 218 ? -0.657 -19.004 -6.068 1.00 97.81 218 TRP A O 1
ATOM 1685 N N . SER A 1 219 ? 0.506 -19.619 -7.866 1.00 96.25 219 SER A N 1
ATOM 1686 C CA . SER A 1 219 ? -0.521 -20.537 -8.382 1.00 96.25 219 SER A CA 1
ATOM 1687 C C . SER A 1 219 ? -0.911 -21.663 -7.416 1.00 96.25 219 SER A C 1
ATOM 1689 O O . SER A 1 219 ? -2.012 -22.199 -7.529 1.00 96.25 219 SER A O 1
ATOM 1691 N N . SER A 1 220 ? -0.036 -22.014 -6.470 1.00 97.19 220 SER A N 1
ATOM 1692 C CA . SER A 1 220 ? -0.292 -23.029 -5.444 1.00 97.19 220 SER A CA 1
ATOM 1693 C C . SER A 1 220 ? -0.779 -22.467 -4.109 1.00 97.19 220 SER A C 1
ATOM 1695 O O . SER A 1 220 ? -1.016 -23.258 -3.203 1.00 97.19 220 SER A O 1
ATOM 1697 N N . PHE A 1 221 ? -0.857 -21.144 -3.955 1.00 98.31 221 PHE A N 1
ATOM 1698 C CA . PHE A 1 221 ? -1.197 -20.525 -2.675 1.00 98.31 221 PHE A CA 1
ATOM 1699 C C . PHE A 1 221 ? -2.699 -20.604 -2.431 1.00 98.31 221 PHE A C 1
ATOM 1701 O O . PHE A 1 221 ? -3.483 -20.370 -3.352 1.00 98.31 221 PHE A O 1
ATOM 1708 N N . ASP A 1 222 ? -3.102 -20.872 -1.191 1.00 98.56 222 ASP A N 1
ATOM 1709 C CA . ASP A 1 222 ? -4.451 -20.566 -0.716 1.00 98.56 222 ASP A CA 1
ATOM 1710 C C . ASP A 1 222 ? -4.551 -19.122 -0.163 1.00 98.56 222 ASP A C 1
ATOM 1712 O O . ASP A 1 222 ? -3.627 -18.314 -0.286 1.00 98.56 222 ASP A O 1
ATOM 1716 N N . LEU A 1 223 ? -5.705 -18.740 0.399 1.00 98.62 223 LEU A N 1
ATOM 1717 C CA . LEU A 1 223 ? -5.896 -17.388 0.943 1.00 98.62 223 LEU A CA 1
ATOM 1718 C C . LEU A 1 223 ? -5.102 -17.123 2.236 1.00 98.62 223 LEU A C 1
ATOM 1720 O O . LEU A 1 223 ? -4.854 -15.955 2.543 1.00 98.62 223 LEU A O 1
ATOM 1724 N N . GLU A 1 224 ? -4.708 -18.158 2.981 1.00 98.44 224 GLU A N 1
ATOM 1725 C CA . GLU A 1 224 ? -3.820 -18.018 4.140 1.00 98.44 224 GLU A CA 1
ATOM 1726 C C . GLU A 1 224 ? -2.369 -17.847 3.684 1.00 98.44 224 GLU A C 1
ATOM 1728 O O . GLU A 1 224 ? -1.701 -16.924 4.149 1.00 98.44 224 GLU A O 1
ATOM 1733 N N . ASP A 1 225 ? -1.913 -18.637 2.707 1.00 98.50 225 ASP A N 1
ATOM 1734 C CA . ASP A 1 225 ? -0.593 -18.483 2.082 1.00 98.50 225 ASP A CA 1
ATOM 1735 C C . ASP A 1 225 ? -0.424 -17.078 1.484 1.00 98.50 225 ASP A C 1
ATOM 1737 O O . ASP A 1 225 ? 0.596 -16.421 1.694 1.00 98.50 225 ASP A O 1
ATOM 1741 N N . ILE A 1 226 ? -1.453 -16.571 0.793 1.00 98.62 226 ILE A N 1
ATOM 1742 C CA . ILE A 1 226 ? -1.476 -15.206 0.246 1.00 98.62 226 ILE A CA 1
ATOM 1743 C C . ILE A 1 226 ? -1.323 -14.158 1.353 1.00 98.62 226 ILE A C 1
ATOM 1745 O O . ILE A 1 226 ? -0.544 -13.215 1.207 1.00 98.62 226 ILE A O 1
ATOM 1749 N N . ALA A 1 227 ? -2.061 -14.292 2.457 1.00 98.50 227 ALA A N 1
ATOM 1750 C CA . ALA A 1 227 ? -1.964 -13.353 3.571 1.00 98.50 227 ALA A CA 1
ATOM 1751 C C . ALA A 1 227 ? -0.587 -13.418 4.255 1.00 98.50 227 ALA A C 1
ATOM 1753 O O . ALA A 1 227 ? -0.027 -12.373 4.610 1.00 98.50 227 ALA A O 1
ATOM 1754 N N . ALA A 1 228 ? -0.044 -14.627 4.415 1.00 98.06 228 ALA A N 1
ATOM 1755 C CA . ALA A 1 228 ? 1.241 -14.896 5.049 1.00 98.06 228 ALA A CA 1
ATOM 1756 C C . ALA A 1 228 ? 2.430 -14.410 4.209 1.00 98.06 228 ALA A C 1
ATOM 1758 O O . ALA A 1 228 ? 3.399 -13.903 4.774 1.00 98.06 228 ALA A O 1
ATOM 1759 N N . ALA A 1 229 ? 2.339 -14.488 2.876 1.00 97.88 229 ALA A N 1
ATOM 1760 C CA . ALA A 1 229 ? 3.397 -14.063 1.956 1.00 97.88 229 ALA A CA 1
ATOM 1761 C C . ALA A 1 229 ? 3.840 -12.610 2.181 1.00 97.88 229 ALA A C 1
ATOM 1763 O O . ALA A 1 229 ? 5.001 -12.278 1.958 1.00 97.88 229 ALA A O 1
ATOM 1764 N N . VAL A 1 230 ? 2.925 -11.758 2.652 1.00 97.75 230 VAL A N 1
ATOM 1765 C CA . VAL A 1 230 ? 3.172 -10.333 2.894 1.00 97.75 230 VAL A CA 1
ATOM 1766 C C . VAL A 1 230 ? 3.274 -9.961 4.380 1.00 97.75 230 VAL A C 1
ATOM 1768 O O . VAL A 1 230 ? 3.454 -8.787 4.678 1.00 97.75 230 VAL A O 1
ATOM 1771 N N . ASP A 1 231 ? 3.149 -10.892 5.335 1.00 96.31 231 ASP A N 1
ATOM 1772 C CA . ASP A 1 231 ? 3.184 -10.574 6.782 1.00 96.31 231 ASP A CA 1
ATOM 1773 C C . ASP A 1 231 ? 4.554 -10.033 7.220 1.00 96.31 231 ASP A C 1
ATOM 1775 O O . ASP A 1 231 ? 4.682 -8.881 7.639 1.00 96.31 231 ASP A O 1
ATOM 1779 N N . ALA A 1 232 ? 5.587 -10.857 7.040 1.00 89.31 232 ALA A N 1
ATOM 1780 C CA . ALA A 1 232 ? 6.969 -10.587 7.432 1.00 89.31 232 ALA A CA 1
ATOM 1781 C C . ALA A 1 232 ? 7.912 -10.633 6.220 1.00 89.31 232 ALA A C 1
ATOM 1783 O O . ALA A 1 232 ? 9.018 -11.174 6.287 1.00 89.31 232 ALA A O 1
ATOM 1784 N N . GLU A 1 233 ? 7.445 -10.107 5.089 1.00 92.75 233 GLU A N 1
ATOM 1785 C CA . GLU A 1 233 ? 8.214 -10.082 3.853 1.00 92.75 233 GLU A CA 1
ATOM 1786 C C . GLU A 1 233 ? 9.514 -9.279 4.037 1.00 92.75 233 GLU A C 1
ATOM 1788 O O . GLU A 1 233 ? 9.498 -8.135 4.500 1.00 92.75 233 GLU A O 1
ATOM 1793 N N . TYR A 1 234 ? 10.652 -9.848 3.623 1.00 94.25 234 TYR A N 1
ATOM 1794 C CA . TYR A 1 234 ? 11.843 -9.029 3.421 1.00 94.25 234 TYR A CA 1
ATOM 1795 C C . TYR A 1 234 ? 11.585 -8.062 2.253 1.00 94.25 234 TYR A C 1
ATOM 1797 O O . TYR A 1 234 ? 11.134 -8.522 1.202 1.00 94.25 234 TYR A O 1
ATOM 1805 N N . PRO A 1 235 ? 11.890 -6.758 2.389 1.00 93.56 235 PRO A N 1
ATOM 1806 C CA . PRO A 1 235 ? 11.624 -5.763 1.355 1.00 93.56 235 PRO A CA 1
ATOM 1807 C C . PRO A 1 235 ? 11.977 -6.219 -0.068 1.00 93.56 235 PRO A C 1
ATOM 1809 O O . PRO A 1 235 ? 13.123 -6.575 -0.352 1.00 93.56 235 PRO A O 1
ATOM 1812 N N . ALA A 1 236 ? 10.978 -6.176 -0.955 1.00 95.00 236 ALA A N 1
ATOM 1813 C CA . ALA A 1 236 ? 11.064 -6.528 -2.374 1.00 95.00 236 ALA A CA 1
ATOM 1814 C C . ALA A 1 236 ? 11.416 -7.999 -2.686 1.00 95.00 236 ALA A C 1
ATOM 1816 O O . ALA A 1 236 ? 11.852 -8.310 -3.802 1.00 95.00 236 ALA A O 1
ATOM 1817 N N . SER A 1 237 ? 11.249 -8.925 -1.739 1.00 96.88 237 SER A N 1
ATOM 1818 C CA . SER A 1 237 ? 11.556 -10.347 -1.952 1.00 96.88 237 SER A CA 1
ATOM 1819 C C . SER A 1 237 ? 10.562 -11.047 -2.890 1.00 96.88 237 SER A C 1
ATOM 1821 O O . SER A 1 237 ? 10.945 -11.946 -3.649 1.00 96.88 237 SER A O 1
ATOM 1823 N N . LEU A 1 238 ? 9.302 -10.609 -2.916 1.00 97.38 238 LEU A N 1
ATOM 1824 C CA . LEU A 1 238 ? 8.288 -11.148 -3.825 1.00 97.38 238 LEU A CA 1
ATOM 1825 C C . LEU A 1 238 ? 8.559 -10.694 -5.269 1.00 97.38 238 LEU A C 1
ATOM 1827 O O . LEU A 1 238 ? 8.538 -11.513 -6.191 1.00 97.38 238 LEU A O 1
ATOM 1831 N N . GLN A 1 239 ? 8.956 -9.433 -5.462 1.00 97.31 239 GLN A N 1
ATOM 1832 C CA . GLN A 1 239 ? 9.466 -8.927 -6.742 1.00 97.31 239 GLN A CA 1
ATOM 1833 C C . GLN A 1 239 ? 10.770 -9.630 -7.148 1.00 97.31 239 GLN A C 1
ATOM 1835 O O . GLN A 1 239 ? 10.938 -10.016 -8.305 1.00 97.31 239 GLN A O 1
ATOM 1840 N N . GLN A 1 240 ? 11.675 -9.875 -6.195 1.00 96.56 240 GLN A N 1
ATOM 1841 C CA . GLN A 1 240 ? 12.903 -10.634 -6.440 1.00 96.56 240 GLN A CA 1
ATOM 1842 C C . GLN A 1 240 ? 12.594 -12.044 -6.964 1.00 96.56 240 GLN A C 1
ATOM 1844 O O . GLN A 1 240 ? 13.282 -12.520 -7.867 1.00 96.56 240 GLN A O 1
ATOM 1849 N N . SER A 1 241 ? 11.554 -12.697 -6.44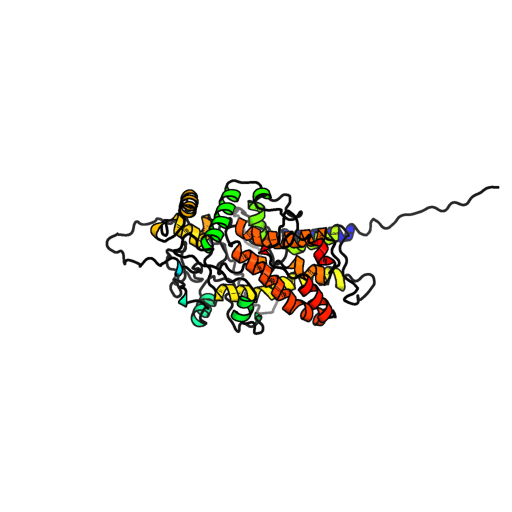0 1.00 96.19 241 SER A N 1
ATOM 1850 C CA . SER A 1 241 ? 11.137 -14.036 -6.873 1.00 96.19 241 SER A CA 1
ATOM 1851 C C . SER A 1 241 ? 10.691 -14.048 -8.340 1.00 96.19 241 SER A C 1
ATOM 1853 O O . SER A 1 241 ? 11.142 -14.898 -9.111 1.00 96.19 241 SER A O 1
ATOM 1855 N N . LEU A 1 242 ? 9.902 -13.054 -8.763 1.00 95.81 242 LEU A N 1
ATOM 1856 C CA . LEU A 1 242 ? 9.535 -12.858 -10.171 1.00 95.81 242 LEU A CA 1
ATOM 1857 C C . LEU A 1 242 ? 10.762 -12.629 -11.062 1.00 95.81 242 LEU A C 1
ATOM 1859 O O . LEU A 1 242 ? 10.897 -13.241 -12.124 1.00 95.81 242 LEU A O 1
ATOM 1863 N N . ILE A 1 243 ? 11.666 -11.744 -10.639 1.00 95.50 243 ILE A N 1
ATOM 1864 C CA . ILE A 1 243 ? 12.888 -11.429 -11.386 1.00 95.50 243 ILE A CA 1
ATOM 1865 C C . ILE A 1 243 ? 13.732 -12.697 -11.567 1.00 95.50 243 ILE A C 1
ATOM 1867 O O . ILE A 1 243 ? 14.199 -12.980 -12.671 1.00 95.50 243 ILE A O 1
ATOM 1871 N N . MET A 1 244 ? 13.898 -13.494 -10.506 1.00 94.00 244 MET A N 1
ATOM 1872 C CA . MET A 1 244 ? 14.631 -14.762 -10.554 1.00 94.00 244 MET A CA 1
ATOM 1873 C C . MET A 1 244 ? 14.011 -15.755 -11.534 1.00 94.00 244 MET A C 1
ATOM 1875 O O . MET A 1 244 ? 14.748 -16.351 -12.321 1.00 94.00 244 MET A O 1
ATOM 1879 N N . GLN A 1 245 ? 12.684 -15.903 -11.525 1.00 92.56 245 GLN A N 1
ATOM 1880 C CA . GLN A 1 245 ? 11.988 -16.748 -12.493 1.00 92.56 245 GLN A CA 1
ATOM 1881 C C . GLN A 1 245 ? 12.213 -16.248 -13.925 1.00 92.56 245 GLN A C 1
ATOM 1883 O O . GLN A 1 245 ? 12.609 -17.018 -14.795 1.00 92.56 245 GLN A O 1
ATOM 1888 N N . THR A 1 246 ? 12.096 -14.938 -14.151 1.00 91.06 246 THR A N 1
ATOM 1889 C CA . THR A 1 246 ? 12.311 -14.327 -15.474 1.00 91.06 246 THR A CA 1
ATOM 1890 C C . THR A 1 246 ? 13.733 -14.578 -16.003 1.00 91.06 246 THR A C 1
ATOM 1892 O O . THR A 1 246 ? 13.932 -14.802 -17.202 1.00 91.06 246 THR A O 1
ATOM 1895 N N . PHE A 1 247 ? 14.741 -14.577 -15.122 1.00 90.94 247 PHE A N 1
ATOM 1896 C CA . PHE A 1 247 ? 16.105 -14.987 -15.471 1.00 90.94 247 PHE A CA 1
ATOM 1897 C C . PHE A 1 247 ? 16.215 -16.487 -15.769 1.00 90.94 247 PHE A C 1
ATOM 1899 O O . PHE A 1 247 ? 16.904 -16.860 -16.722 1.00 90.94 247 PHE A O 1
ATOM 1906 N N . ALA A 1 248 ? 15.582 -17.339 -14.958 1.00 90.62 248 ALA A N 1
ATOM 1907 C CA . ALA A 1 248 ? 15.633 -18.795 -15.096 1.00 90.62 248 ALA A CA 1
ATOM 1908 C C . ALA A 1 248 ? 15.006 -19.275 -16.413 1.00 90.62 248 ALA A C 1
ATOM 1910 O O . ALA A 1 248 ? 15.567 -20.148 -17.075 1.00 90.62 248 ALA A O 1
ATOM 1911 N N . ASP A 1 249 ? 13.923 -18.629 -16.843 1.00 89.94 249 ASP A N 1
ATOM 1912 C CA . ASP A 1 249 ? 13.219 -18.937 -18.091 1.00 89.94 249 ASP A CA 1
ATOM 1913 C C . ASP A 1 249 ? 14.003 -18.497 -19.347 1.00 89.94 249 ASP A C 1
ATOM 1915 O O . ASP A 1 249 ? 13.586 -18.740 -20.478 1.00 89.94 249 ASP A O 1
ATOM 1919 N N . GLY A 1 250 ? 15.165 -17.848 -19.177 1.00 79.38 250 GLY A N 1
ATOM 1920 C CA . GLY A 1 250 ? 16.059 -17.448 -20.269 1.00 79.38 250 GLY A CA 1
ATOM 1921 C C . GLY A 1 250 ? 15.558 -16.266 -21.107 1.00 79.38 250 GLY A C 1
ATOM 1922 O O . GLY A 1 250 ? 16.185 -15.921 -22.110 1.00 79.38 250 GLY A O 1
ATOM 1923 N N . GLY A 1 251 ? 14.451 -15.636 -20.700 1.00 74.38 251 GLY A N 1
ATOM 1924 C CA . GLY A 1 251 ? 13.796 -14.541 -21.419 1.00 74.38 251 GLY A CA 1
ATOM 1925 C C . GLY A 1 251 ? 14.237 -13.135 -21.006 1.00 74.38 251 GLY A C 1
ATOM 1926 O O . GLY A 1 251 ? 13.866 -12.173 -21.673 1.00 74.38 251 GLY A O 1
ATOM 1927 N N . PHE A 1 252 ? 15.012 -12.981 -19.929 1.00 86.81 252 PHE A N 1
ATOM 1928 C CA . PHE A 1 252 ? 15.396 -11.658 -19.437 1.00 86.81 252 PHE A CA 1
ATOM 1929 C C . PHE A 1 252 ? 16.467 -10.984 -20.307 1.00 86.81 252 PHE A C 1
ATOM 1931 O O . PHE A 1 252 ? 17.582 -11.496 -20.456 1.00 86.81 252 PHE A O 1
ATOM 1938 N N . GLN A 1 253 ? 16.167 -9.793 -20.830 1.00 90.00 253 GLN A N 1
ATOM 1939 C CA . GLN A 1 253 ? 17.121 -8.990 -21.594 1.00 90.00 253 GLN A CA 1
ATOM 1940 C C . GLN A 1 253 ? 17.105 -7.537 -21.132 1.00 90.00 253 GLN A C 1
ATOM 1942 O O . GLN A 1 253 ? 16.111 -6.838 -21.290 1.00 90.00 253 GLN A O 1
ATOM 1947 N N . MET A 1 254 ? 18.241 -7.047 -20.635 1.00 91.88 254 MET A N 1
ATOM 1948 C CA . MET A 1 254 ? 18.418 -5.612 -20.408 1.00 91.88 254 MET A CA 1
ATOM 1949 C C . MET A 1 254 ? 18.269 -4.834 -21.715 1.00 91.88 254 MET A C 1
ATOM 1951 O O . MET A 1 254 ? 18.739 -5.285 -22.769 1.00 91.88 254 MET A O 1
ATOM 1955 N N . ASP A 1 255 ? 17.689 -3.638 -21.647 1.00 90.75 255 ASP A N 1
ATOM 1956 C CA . ASP A 1 255 ? 17.625 -2.786 -22.820 1.00 90.75 255 ASP A CA 1
ATOM 1957 C C . ASP A 1 255 ? 18.963 -2.077 -23.048 1.00 90.75 255 ASP A C 1
ATOM 1959 O O . ASP A 1 255 ? 19.346 -1.137 -22.356 1.00 90.75 255 ASP A O 1
ATOM 1963 N N . LYS A 1 256 ? 19.705 -2.555 -24.045 1.00 88.50 256 LYS A N 1
ATOM 1964 C CA . LYS A 1 256 ? 21.012 -2.003 -24.412 1.00 88.50 256 LYS A CA 1
ATOM 1965 C C . LYS A 1 256 ? 20.919 -0.713 -25.230 1.00 88.50 256 LYS A C 1
ATOM 1967 O O . LYS A 1 256 ? 21.958 -0.135 -25.521 1.00 88.50 256 LYS A O 1
ATOM 1972 N N . SER A 1 257 ? 19.725 -0.262 -25.634 1.00 87.50 257 SER A N 1
ATOM 1973 C CA . SER A 1 257 ? 19.594 0.991 -26.394 1.00 87.50 257 SER A CA 1
ATOM 1974 C C . SER A 1 257 ? 19.630 2.249 -25.522 1.00 87.50 257 SER A C 1
ATOM 1976 O O . SER A 1 257 ? 19.728 3.346 -26.061 1.00 87.50 257 SER A O 1
ATOM 1978 N N . ILE A 1 258 ? 19.521 2.109 -24.199 1.00 85.94 258 ILE A N 1
ATOM 1979 C CA . ILE A 1 258 ? 19.401 3.232 -23.249 1.00 85.94 258 ILE A CA 1
ATOM 1980 C C . ILE A 1 258 ? 20.638 3.432 -22.365 1.00 85.94 258 ILE A C 1
ATOM 1982 O O . ILE A 1 258 ? 20.737 4.445 -21.673 1.00 85.94 258 ILE A O 1
ATOM 1986 N N . VAL A 1 259 ? 21.576 2.481 -22.384 1.00 88.75 259 VAL A N 1
ATOM 1987 C CA . VAL A 1 259 ? 22.836 2.547 -21.637 1.00 88.75 259 VAL A CA 1
ATOM 1988 C C . VAL A 1 259 ? 23.900 1.676 -22.303 1.00 88.75 259 VAL A C 1
ATOM 1990 O O . VAL A 1 259 ? 23.608 0.588 -22.807 1.00 88.75 259 VAL A O 1
ATOM 1993 N N . GLU A 1 260 ? 25.150 2.133 -22.277 1.00 87.00 260 GLU A N 1
ATOM 1994 C CA . GLU A 1 260 ? 26.287 1.333 -22.725 1.00 87.00 260 GLU A CA 1
ATOM 1995 C C . GLU A 1 260 ? 26.657 0.276 -21.670 1.00 87.00 260 GLU A C 1
ATOM 1997 O O . GLU A 1 260 ? 26.740 0.548 -20.470 1.00 87.00 260 GLU A O 1
ATOM 2002 N N . PHE A 1 261 ? 26.883 -0.957 -22.121 1.00 88.19 261 PHE A N 1
ATOM 2003 C CA . PHE A 1 261 ? 27.302 -2.064 -21.263 1.00 88.19 261 PHE A CA 1
ATOM 2004 C C . PHE A 1 261 ? 28.818 -2.225 -21.286 1.00 88.19 261 PHE A C 1
ATOM 2006 O O . PHE A 1 261 ? 29.459 -2.046 -22.319 1.00 88.19 261 PHE A O 1
ATOM 2013 N N . ARG A 1 262 ? 29.398 -2.642 -20.156 1.00 88.00 262 ARG A N 1
ATOM 2014 C CA . ARG A 1 262 ? 30.861 -2.689 -19.975 1.00 88.00 262 ARG A CA 1
ATOM 2015 C C . ARG A 1 262 ? 31.536 -3.770 -20.815 1.00 88.00 262 ARG A C 1
ATOM 2017 O O . ARG A 1 262 ? 32.739 -3.714 -21.050 1.00 88.00 262 ARG A O 1
ATOM 2024 N N . SER A 1 263 ? 30.791 -4.804 -21.201 1.00 90.44 263 SER A N 1
ATOM 2025 C CA . SER A 1 263 ? 31.280 -5.892 -22.047 1.00 90.44 263 SER A CA 1
ATOM 2026 C C . SER A 1 263 ? 30.126 -6.694 -22.655 1.00 90.44 263 SER A C 1
ATOM 2028 O O . SER A 1 263 ? 28.960 -6.525 -22.296 1.00 90.44 263 SER A O 1
ATOM 2030 N N . VAL A 1 264 ? 30.453 -7.639 -23.543 1.00 87.38 264 VAL A N 1
ATOM 2031 C CA . VAL A 1 264 ? 29.482 -8.604 -24.093 1.00 87.38 264 VAL A CA 1
ATOM 2032 C C . VAL A 1 264 ? 28.819 -9.440 -22.985 1.00 87.38 264 VAL A C 1
ATOM 2034 O O . VAL A 1 264 ? 27.642 -9.783 -23.100 1.00 87.38 264 VAL A O 1
ATOM 2037 N N . ARG A 1 265 ? 29.556 -9.748 -21.906 1.00 89.38 265 ARG A N 1
ATOM 2038 C CA . ARG A 1 265 ? 29.091 -10.512 -20.737 1.00 89.38 265 ARG A CA 1
ATOM 2039 C C . ARG A 1 265 ? 29.222 -9.666 -19.473 1.00 89.38 265 ARG A C 1
ATOM 2041 O O . ARG A 1 265 ? 30.169 -9.815 -18.708 1.00 89.38 265 ARG A O 1
ATOM 2048 N N . ASP A 1 266 ? 28.258 -8.787 -19.253 1.00 91.44 266 ASP A N 1
ATOM 2049 C CA . ASP A 1 266 ? 28.284 -7.838 -18.142 1.00 91.44 266 ASP A CA 1
ATOM 2050 C C . ASP A 1 266 ? 27.358 -8.278 -16.998 1.00 91.44 266 ASP A C 1
ATOM 2052 O O . ASP A 1 266 ? 26.204 -7.867 -16.912 1.00 91.44 266 ASP A O 1
ATOM 2056 N N . PHE A 1 267 ? 27.869 -9.151 -16.125 1.00 92.38 267 PHE A N 1
ATOM 2057 C CA . PHE A 1 267 ? 27.146 -9.607 -14.929 1.00 92.38 267 PHE A CA 1
ATOM 2058 C C . PHE A 1 267 ? 26.784 -8.447 -13.987 1.00 92.38 267 PHE A C 1
ATOM 2060 O O . PHE A 1 267 ? 25.706 -8.429 -13.395 1.00 92.38 267 PHE A O 1
ATOM 2067 N N . ILE A 1 268 ? 27.674 -7.453 -13.879 1.00 92.88 268 ILE A N 1
ATOM 2068 C CA . ILE A 1 268 ? 27.488 -6.301 -12.993 1.00 92.88 268 ILE A CA 1
ATOM 2069 C C . ILE A 1 268 ? 26.372 -5.400 -13.530 1.00 92.88 268 ILE A C 1
ATOM 2071 O O . ILE A 1 268 ? 25.460 -5.041 -12.791 1.00 92.88 268 ILE A O 1
ATOM 2075 N N . GLY A 1 269 ? 26.411 -5.063 -14.822 1.00 91.50 269 GLY A N 1
ATOM 2076 C CA . GLY A 1 269 ? 25.387 -4.247 -15.479 1.00 91.50 269 GLY A CA 1
ATOM 2077 C C . GLY A 1 269 ? 24.030 -4.937 -15.648 1.00 91.50 269 GLY A C 1
ATOM 2078 O O . GLY A 1 269 ? 23.064 -4.272 -16.012 1.00 91.50 269 GLY A O 1
ATOM 2079 N N . ASN A 1 270 ? 23.956 -6.246 -15.395 1.00 92.38 270 ASN A N 1
ATOM 2080 C CA . ASN A 1 270 ? 22.745 -7.049 -15.505 1.00 92.38 270 ASN A CA 1
ATOM 2081 C C . ASN A 1 270 ? 22.250 -7.487 -14.113 1.00 92.38 270 ASN A C 1
ATOM 2083 O O . ASN A 1 270 ? 21.574 -6.715 -13.440 1.00 92.38 270 ASN A O 1
ATOM 2087 N N . GLN A 1 271 ? 22.622 -8.677 -13.635 1.00 93.06 271 GLN A N 1
ATOM 2088 C CA . GLN A 1 271 ? 22.075 -9.262 -12.405 1.00 93.06 271 GLN A CA 1
ATOM 2089 C C . GLN A 1 271 ? 22.323 -8.401 -11.161 1.00 93.06 271 GLN A C 1
ATOM 2091 O O . GLN A 1 271 ? 21.404 -8.188 -10.373 1.00 93.06 271 GLN A O 1
ATOM 2096 N N . VAL A 1 272 ? 23.549 -7.894 -10.982 1.00 94.69 272 VAL A N 1
ATOM 2097 C CA . VAL A 1 272 ? 23.896 -7.096 -9.790 1.00 94.69 272 VAL A CA 1
ATOM 2098 C C . VAL A 1 272 ? 23.140 -5.770 -9.789 1.00 94.69 272 VAL A C 1
ATOM 2100 O O . VAL A 1 272 ? 22.587 -5.384 -8.763 1.00 94.69 272 VAL A O 1
ATOM 2103 N N . ARG A 1 273 ? 23.067 -5.094 -10.943 1.00 94.94 273 ARG A N 1
ATOM 2104 C CA . ARG A 1 273 ? 22.296 -3.856 -11.101 1.00 94.94 273 ARG A CA 1
ATOM 2105 C C . ARG A 1 273 ? 20.814 -4.075 -10.807 1.00 94.94 273 ARG A C 1
ATOM 2107 O O . ARG A 1 273 ? 20.236 -3.286 -10.074 1.00 94.94 273 ARG A O 1
ATOM 2114 N N . ILE A 1 274 ? 20.208 -5.130 -11.349 1.00 96.00 274 ILE A N 1
ATOM 2115 C CA . ILE A 1 274 ? 18.785 -5.425 -11.129 1.00 96.00 274 ILE A CA 1
ATOM 2116 C C . ILE A 1 274 ? 18.494 -5.697 -9.651 1.00 96.00 274 ILE A C 1
ATOM 2118 O O . ILE A 1 274 ? 17.528 -5.156 -9.121 1.00 96.00 274 ILE A O 1
ATOM 2122 N N . ALA A 1 275 ? 19.354 -6.452 -8.965 1.00 95.94 275 ALA A N 1
ATOM 2123 C CA . ALA A 1 275 ? 19.217 -6.666 -7.526 1.00 95.94 275 ALA A CA 1
ATOM 2124 C C . ALA A 1 275 ? 19.312 -5.349 -6.732 1.00 95.94 275 ALA A C 1
ATOM 2126 O O . ALA A 1 275 ? 18.506 -5.117 -5.834 1.00 95.94 275 ALA A O 1
ATOM 2127 N N . ALA A 1 276 ? 20.257 -4.469 -7.087 1.00 97.38 276 ALA A N 1
ATOM 2128 C CA . ALA A 1 276 ? 20.410 -3.162 -6.448 1.00 97.38 276 ALA A CA 1
ATOM 2129 C C . ALA A 1 276 ? 19.212 -2.232 -6.704 1.00 97.38 276 ALA A C 1
ATOM 2131 O O . ALA A 1 276 ? 18.782 -1.525 -5.799 1.00 97.38 276 ALA A O 1
ATOM 2132 N N . LEU A 1 277 ? 18.655 -2.241 -7.919 1.00 97.38 277 LEU A N 1
ATOM 2133 C CA . LEU A 1 277 ? 17.471 -1.448 -8.256 1.00 97.38 277 LEU A CA 1
ATOM 2134 C C . LEU A 1 277 ? 16.219 -1.942 -7.538 1.00 97.38 277 LEU A C 1
ATOM 2136 O O . LEU A 1 277 ? 15.440 -1.119 -7.070 1.00 97.38 277 LEU A O 1
ATOM 2140 N N . ASN A 1 278 ? 16.049 -3.260 -7.413 1.00 97.31 278 ASN A N 1
ATOM 2141 C CA . ASN A 1 278 ? 14.898 -3.842 -6.732 1.00 97.31 278 ASN A CA 1
ATOM 2142 C C . ASN A 1 278 ? 14.814 -3.378 -5.266 1.00 97.31 278 ASN A C 1
ATOM 2144 O O . ASN A 1 278 ? 13.756 -2.957 -4.805 1.00 97.31 278 ASN A O 1
ATOM 2148 N N . THR A 1 279 ? 15.940 -3.377 -4.547 1.00 96.44 279 THR A N 1
ATOM 2149 C CA . THR A 1 279 ? 15.978 -2.902 -3.155 1.00 96.44 279 THR A CA 1
ATOM 2150 C C . THR A 1 279 ? 15.928 -1.378 -3.054 1.00 96.44 279 THR A C 1
ATOM 2152 O O . THR A 1 279 ? 15.218 -0.853 -2.196 1.00 96.44 279 THR A O 1
ATOM 2155 N N . TRP A 1 280 ? 16.611 -0.655 -3.948 1.00 98.00 280 TRP A N 1
ATOM 2156 C CA . TRP A 1 280 ? 16.565 0.810 -3.998 1.00 98.00 280 TRP A CA 1
ATOM 2157 C C . TRP A 1 280 ? 15.146 1.345 -4.237 1.00 98.00 280 TRP A C 1
ATOM 2159 O O . TRP A 1 280 ? 14.733 2.303 -3.584 1.00 98.00 280 TRP A O 1
ATOM 2169 N N . ALA A 1 281 ? 14.378 0.710 -5.129 1.00 97.75 281 ALA A N 1
ATOM 2170 C CA . ALA A 1 281 ? 13.010 1.121 -5.438 1.00 97.75 281 ALA A CA 1
ATOM 2171 C C . ALA A 1 281 ? 12.103 1.060 -4.200 1.00 97.75 281 ALA A C 1
ATOM 2173 O O . ALA A 1 281 ? 11.247 1.923 -4.012 1.00 97.75 281 ALA A O 1
ATOM 2174 N N . PHE A 1 282 ? 12.326 0.082 -3.321 1.00 96.94 282 PHE A N 1
ATOM 2175 C CA . PHE A 1 282 ? 11.598 -0.048 -2.063 1.00 96.94 282 PHE A CA 1
ATOM 2176 C C . PHE A 1 282 ? 12.070 0.967 -1.007 1.00 96.94 282 PHE A C 1
ATOM 2178 O O . PHE A 1 282 ? 11.251 1.571 -0.312 1.00 96.94 282 PHE A O 1
ATOM 2185 N N . ASP A 1 283 ? 13.384 1.188 -0.903 1.00 97.00 283 ASP A N 1
ATOM 2186 C CA . ASP A 1 283 ? 13.982 2.148 0.035 1.00 97.00 283 ASP A CA 1
ATOM 2187 C C . ASP A 1 283 ? 13.498 3.579 -0.232 1.00 97.00 283 ASP A C 1
ATOM 2189 O O . ASP A 1 283 ? 13.050 4.278 0.674 1.00 97.00 283 ASP A O 1
ATOM 2193 N N . VAL A 1 284 ? 13.490 4.002 -1.497 1.00 97.69 284 VAL A N 1
ATOM 2194 C CA . VAL A 1 284 ? 13.191 5.394 -1.849 1.00 97.69 284 VAL A CA 1
ATOM 2195 C C . VAL A 1 284 ? 11.721 5.783 -1.620 1.00 97.69 284 VAL A C 1
ATOM 2197 O O . VAL A 1 284 ? 11.418 6.958 -1.396 1.00 97.69 284 VAL A O 1
ATOM 2200 N N . VAL A 1 285 ? 10.795 4.818 -1.651 1.00 97.81 285 VAL A N 1
ATOM 2201 C CA . VAL A 1 285 ? 9.363 5.074 -1.412 1.00 97.81 285 VAL A CA 1
ATOM 2202 C C . VAL A 1 285 ? 8.993 5.045 0.068 1.00 97.81 285 VAL A C 1
ATOM 2204 O O . VAL A 1 285 ? 8.021 5.693 0.471 1.00 97.81 285 VAL A O 1
ATOM 2207 N N . ALA A 1 286 ? 9.751 4.303 0.882 1.00 97.81 286 ALA A N 1
ATOM 2208 C CA . ALA A 1 286 ? 9.400 4.017 2.266 1.00 97.81 286 ALA A CA 1
ATOM 2209 C C . ALA A 1 286 ? 9.205 5.296 3.105 1.00 97.81 286 ALA A C 1
ATOM 2211 O O . ALA A 1 286 ? 8.134 5.434 3.708 1.00 97.81 286 ALA A O 1
ATOM 2212 N N . PRO A 1 287 ? 10.137 6.275 3.104 1.00 98.38 287 PRO A N 1
ATOM 2213 C CA . PRO A 1 287 ? 9.993 7.478 3.916 1.00 98.38 287 PRO A CA 1
ATOM 2214 C C . PRO A 1 287 ? 8.767 8.311 3.544 1.00 98.38 287 PRO A C 1
ATOM 2216 O O . PRO A 1 287 ? 8.063 8.802 4.424 1.00 98.38 287 PRO A O 1
ATOM 2219 N N . ILE A 1 288 ? 8.481 8.438 2.245 1.00 98.56 288 ILE A N 1
ATOM 2220 C CA . ILE A 1 288 ? 7.344 9.220 1.745 1.00 98.56 288 ILE A CA 1
ATOM 2221 C C . ILE A 1 288 ? 6.030 8.538 2.139 1.00 98.56 288 ILE A C 1
ATOM 2223 O O . ILE A 1 288 ? 5.140 9.192 2.678 1.00 98.56 288 ILE A O 1
ATOM 2227 N N . SER A 1 289 ? 5.926 7.219 1.944 1.00 98.56 289 SER A N 1
ATOM 2228 C CA . SER A 1 289 ? 4.743 6.443 2.336 1.00 98.56 289 SER A CA 1
ATOM 2229 C C . SER A 1 289 ? 4.450 6.584 3.837 1.00 98.56 289 SER A C 1
ATOM 2231 O O . SER A 1 289 ? 3.323 6.892 4.228 1.00 98.56 289 SER A O 1
ATOM 2233 N N . PHE A 1 290 ? 5.472 6.453 4.690 1.00 98.56 290 PHE A N 1
ATOM 2234 C CA . PHE A 1 290 ? 5.325 6.611 6.139 1.00 98.56 290 PHE A CA 1
ATOM 2235 C C . PHE A 1 290 ? 5.024 8.047 6.574 1.00 98.56 290 PHE A C 1
ATOM 2237 O O . PHE A 1 290 ? 4.186 8.239 7.454 1.00 98.56 290 PHE A O 1
ATOM 2244 N N . MET A 1 291 ? 5.607 9.060 5.931 1.00 98.44 291 MET A N 1
ATOM 2245 C CA . MET A 1 291 ? 5.220 10.452 6.173 1.00 98.44 291 MET A CA 1
ATOM 2246 C C . MET A 1 291 ? 3.723 10.661 5.916 1.00 98.44 291 MET A C 1
ATOM 2248 O O . MET A 1 291 ? 3.038 11.258 6.742 1.00 98.44 291 MET A O 1
ATOM 2252 N N . LEU A 1 292 ? 3.190 10.136 4.807 1.00 98.69 292 LEU A N 1
ATOM 2253 C CA . LEU A 1 292 ? 1.767 10.260 4.475 1.00 98.69 292 LEU A CA 1
ATOM 2254 C C . LEU A 1 292 ? 0.858 9.506 5.456 1.00 98.69 292 LEU A C 1
ATOM 2256 O O . LEU A 1 292 ? -0.214 10.008 5.806 1.00 98.69 292 LEU A O 1
ATOM 2260 N N . LYS A 1 293 ? 1.303 8.351 5.966 1.00 98.62 293 LYS A N 1
ATOM 2261 C CA . LYS A 1 293 ? 0.605 7.617 7.035 1.00 98.62 293 LYS A CA 1
ATOM 2262 C C . LYS A 1 293 ? 0.409 8.473 8.271 1.00 98.62 293 LYS A C 1
ATOM 2264 O O . LYS A 1 293 ? -0.722 8.675 8.714 1.00 98.62 293 LYS A O 1
ATOM 2269 N N . TRP A 1 294 ? 1.500 9.012 8.800 1.00 98.12 294 TRP A N 1
ATOM 2270 C CA . TRP A 1 294 ? 1.463 9.838 10.004 1.00 98.12 294 TRP A CA 1
ATOM 2271 C C . TRP A 1 294 ? 0.851 11.220 9.762 1.00 98.12 294 TRP A C 1
ATOM 2273 O O . TRP A 1 294 ? 0.376 11.847 10.702 1.00 98.12 294 TRP A O 1
ATOM 2283 N N . HIS A 1 295 ? 0.785 11.675 8.511 1.00 98.00 295 HIS A N 1
ATOM 2284 C CA . HIS A 1 295 ? 0.076 12.896 8.145 1.00 98.00 295 HIS A CA 1
ATOM 2285 C C . HIS A 1 295 ? -1.452 12.720 8.119 1.00 98.00 295 HIS A C 1
ATOM 2287 O O . HIS A 1 295 ? -2.163 13.659 8.457 1.00 98.00 295 HIS A O 1
ATOM 2293 N N . THR A 1 296 ? -1.966 11.543 7.743 1.00 97.94 296 THR A N 1
ATOM 2294 C CA . THR A 1 296 ? -3.410 11.325 7.505 1.00 97.94 296 THR A CA 1
ATOM 2295 C C . THR A 1 296 ? -4.132 10.557 8.613 1.00 97.94 296 THR A C 1
ATOM 2297 O O . THR A 1 296 ? -5.285 10.855 8.916 1.00 97.94 296 THR A O 1
ATOM 2300 N N . GLY A 1 297 ? -3.484 9.582 9.256 1.00 97.81 297 GLY A N 1
ATOM 2301 C CA . GLY A 1 297 ? -4.045 8.943 10.451 1.00 97.81 297 GLY A CA 1
ATOM 2302 C C . GLY A 1 297 ? -5.230 8.004 10.223 1.00 97.81 297 GLY A C 1
ATOM 2303 O O . GLY A 1 297 ? -6.060 7.850 11.119 1.00 97.81 297 GLY A O 1
ATOM 2304 N N . VAL A 1 298 ? -5.340 7.386 9.044 1.00 98.56 298 VAL A N 1
ATOM 2305 C CA . VAL A 1 298 ? -6.444 6.461 8.726 1.00 98.56 298 VAL A CA 1
ATOM 2306 C C . VAL A 1 298 ? -6.427 5.240 9.664 1.00 98.56 298 VAL A C 1
ATOM 2308 O O . VAL A 1 298 ? -5.387 4.569 9.738 1.00 98.56 298 VAL A O 1
ATOM 2311 N N . PRO A 1 299 ? -7.548 4.923 10.351 1.00 97.81 299 PRO A N 1
ATOM 2312 C CA . PRO A 1 299 ? -7.646 3.763 11.238 1.00 97.81 299 PRO A CA 1
ATOM 2313 C C . PRO A 1 299 ? -7.540 2.461 10.451 1.00 97.81 299 PRO A C 1
ATOM 2315 O O . PRO A 1 299 ? -8.009 2.368 9.320 1.00 97.81 299 PRO A O 1
ATOM 2318 N N . ARG A 1 300 ? -6.953 1.430 11.046 1.00 98.31 300 ARG A N 1
ATOM 2319 C CA . ARG A 1 300 ? -6.819 0.107 10.431 1.00 98.31 300 ARG A CA 1
ATOM 2320 C C . ARG A 1 300 ? -8.171 -0.612 10.353 1.00 98.31 300 ARG A C 1
ATOM 2322 O O . ARG A 1 300 ? -9.045 -0.345 11.180 1.00 98.31 300 ARG A O 1
ATOM 2329 N N . PRO A 1 301 ? -8.352 -1.558 9.410 1.00 98.69 301 PRO A N 1
ATOM 2330 C CA . PRO A 1 301 ? -9.600 -2.314 9.314 1.00 98.69 301 PRO A CA 1
ATOM 2331 C C . PRO A 1 301 ? -9.968 -3.045 10.609 1.00 98.69 301 PRO A C 1
ATOM 2333 O O . PRO A 1 301 ? -11.137 -3.068 10.977 1.00 98.69 301 PRO A O 1
ATOM 2336 N N . GLU A 1 302 ? -8.977 -3.585 11.326 1.00 97.81 302 GLU A N 1
ATOM 2337 C CA . GLU A 1 302 ? -9.186 -4.280 12.603 1.00 97.81 302 GLU A CA 1
ATOM 2338 C C . GLU A 1 302 ? -9.777 -3.380 13.698 1.00 97.81 302 GLU A C 1
ATOM 2340 O O . GLU A 1 302 ? -10.620 -3.833 14.467 1.00 97.81 302 GLU A O 1
ATOM 2345 N N . GLU A 1 303 ? -9.399 -2.096 13.735 1.00 97.06 303 GLU A N 1
ATOM 2346 C CA . GLU A 1 303 ? -9.908 -1.133 14.720 1.00 97.06 303 GLU A CA 1
ATOM 2347 C C . GLU A 1 303 ? -11.399 -0.876 14.481 1.00 97.06 303 GLU A C 1
ATOM 2349 O O . GLU A 1 303 ? -12.207 -0.932 15.406 1.00 97.06 303 GLU A O 1
ATOM 2354 N N . MET A 1 304 ? -11.792 -0.683 13.219 1.00 97.88 304 MET A N 1
ATOM 2355 C CA . MET A 1 304 ? -13.200 -0.501 12.857 1.00 97.88 304 MET A CA 1
ATOM 2356 C C . MET A 1 304 ? -14.018 -1.776 13.037 1.00 97.88 304 MET A C 1
ATOM 2358 O O . MET A 1 304 ? -15.140 -1.720 13.539 1.00 97.88 304 MET A O 1
ATOM 2362 N N . ALA A 1 305 ? -13.457 -2.923 12.649 1.00 98.06 305 ALA A N 1
ATOM 2363 C CA . ALA A 1 305 ? -14.096 -4.219 12.814 1.00 98.06 305 ALA A CA 1
ATOM 2364 C C . ALA A 1 305 ? -14.394 -4.512 14.289 1.00 98.06 305 ALA A C 1
ATOM 2366 O O . ALA A 1 305 ? -15.508 -4.913 14.622 1.00 98.06 305 ALA A O 1
ATOM 2367 N N . TRP A 1 306 ? -13.427 -4.245 15.171 1.00 96.75 306 TRP A N 1
ATOM 2368 C CA . TRP A 1 306 ? -13.579 -4.384 16.615 1.00 96.75 306 TRP A CA 1
ATOM 2369 C C . TRP A 1 306 ? -14.641 -3.449 17.183 1.00 96.75 306 TRP A C 1
ATOM 2371 O O . TRP A 1 306 ? -15.544 -3.883 17.899 1.00 96.75 306 TRP A O 1
ATOM 2381 N N . LEU A 1 307 ? -14.553 -2.163 16.849 1.00 95.88 307 LEU A N 1
ATOM 2382 C CA . LEU A 1 307 ? -15.475 -1.138 17.321 1.00 95.88 307 LEU A CA 1
ATOM 2383 C C . LEU A 1 307 ? -16.934 -1.459 16.947 1.00 95.88 307 LEU A C 1
ATOM 2385 O O . LEU A 1 307 ? -17.829 -1.333 17.778 1.00 95.88 307 LEU A O 1
ATOM 2389 N N . ILE A 1 308 ? -17.183 -1.940 15.730 1.00 97.75 308 ILE A N 1
ATOM 2390 C CA . ILE A 1 308 ? -18.532 -2.319 15.290 1.00 97.75 308 ILE A CA 1
ATOM 2391 C C . ILE A 1 308 ? -18.946 -3.676 15.881 1.00 97.75 308 ILE A C 1
ATOM 2393 O O . ILE A 1 308 ? -20.024 -3.794 16.459 1.00 97.75 308 ILE A O 1
ATOM 2397 N N . GLY A 1 309 ? -18.083 -4.694 15.799 1.00 97.19 309 GLY A N 1
ATOM 2398 C CA . GLY A 1 309 ? -18.380 -6.052 16.272 1.00 97.19 309 GLY A CA 1
ATOM 2399 C C . GLY A 1 309 ? -18.612 -6.148 17.784 1.00 97.19 309 GLY A C 1
ATOM 2400 O O . GLY A 1 309 ? -19.406 -6.970 18.233 1.00 97.19 309 GLY A O 1
ATOM 2401 N N . SER A 1 310 ? -17.987 -5.267 18.573 1.00 95.00 310 SER A N 1
ATOM 2402 C CA . SER A 1 310 ? -18.211 -5.148 20.024 1.00 95.00 310 SER A CA 1
ATOM 2403 C C . SER A 1 310 ? -19.443 -4.307 20.396 1.00 95.00 310 SER A C 1
ATOM 2405 O O . SER A 1 310 ? -19.705 -4.087 21.579 1.00 95.00 310 SER A O 1
ATOM 2407 N N . GLY A 1 311 ? -20.204 -3.817 19.409 1.00 95.00 311 GLY A N 1
ATOM 2408 C CA . GLY A 1 311 ? -21.387 -2.981 19.623 1.00 95.00 311 GLY A CA 1
ATOM 2409 C C . GLY A 1 311 ? -21.069 -1.547 20.051 1.00 95.00 311 GLY A C 1
ATOM 2410 O O . GLY A 1 311 ? -21.968 -0.821 20.472 1.00 95.00 311 GLY A O 1
ATOM 2411 N N . GLN A 1 312 ? -19.807 -1.114 19.948 1.00 93.75 312 GLN A N 1
ATOM 2412 C CA . GLN A 1 312 ? -19.440 0.278 20.193 1.00 93.75 312 GLN A CA 1
ATOM 2413 C C . GLN A 1 312 ? -19.798 1.195 19.036 1.00 93.75 312 GLN A C 1
ATOM 2415 O O . GLN A 1 312 ? -19.677 2.391 19.247 1.00 93.75 312 GLN A O 1
ATOM 2420 N N . TYR A 1 313 ? -20.171 0.687 17.856 1.00 96.31 313 TYR A N 1
ATOM 2421 C CA . TYR A 1 313 ? -20.834 1.418 16.769 1.00 96.31 313 TYR A CA 1
ATOM 2422 C C . TYR A 1 313 ? -21.816 0.524 16.025 1.00 96.31 313 TYR A C 1
ATOM 2424 O O . TYR A 1 313 ? -21.563 -0.663 15.840 1.00 96.31 313 TYR A O 1
ATOM 2432 N N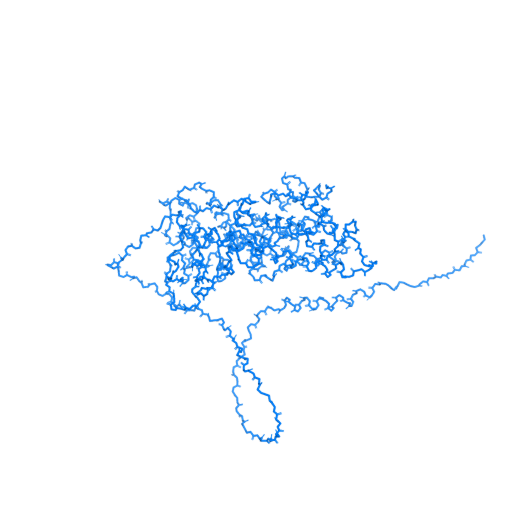 . GLY A 1 314 ? -22.936 1.104 15.600 1.00 97.12 314 GLY A N 1
ATOM 2433 C CA . GLY A 1 314 ? -23.998 0.402 14.895 1.00 97.12 314 GLY A CA 1
ATOM 2434 C C . GLY A 1 314 ? -24.793 1.316 13.967 1.00 97.12 314 GLY A C 1
ATOM 2435 O O . GLY A 1 314 ? -24.330 2.377 13.544 1.00 97.12 314 GLY A O 1
ATOM 2436 N N . ILE A 1 315 ? -26.007 0.881 13.635 1.00 97.75 315 ILE A N 1
ATOM 2437 C CA . ILE A 1 315 ? -26.866 1.539 12.638 1.00 97.75 315 ILE A CA 1
ATOM 2438 C C . ILE A 1 315 ? -27.225 2.966 13.052 1.00 97.75 315 ILE A C 1
ATOM 2440 O O . ILE A 1 315 ? -27.212 3.862 12.211 1.00 97.75 315 ILE A O 1
ATOM 2444 N N . ASP A 1 316 ? -27.475 3.188 14.345 1.00 96.81 316 ASP A N 1
ATOM 2445 C CA . ASP A 1 316 ? -27.828 4.505 14.891 1.00 96.81 316 ASP A CA 1
ATOM 2446 C C . ASP A 1 316 ? -26.701 5.539 14.729 1.00 96.81 316 ASP A C 1
ATOM 2448 O O . ASP A 1 316 ? -26.952 6.742 14.758 1.00 96.81 316 ASP A O 1
ATOM 2452 N N . ASP A 1 317 ? -25.466 5.078 14.515 1.00 96.69 317 ASP A N 1
ATOM 2453 C CA . ASP A 1 317 ? -24.307 5.935 14.267 1.00 96.69 317 ASP A CA 1
ATOM 2454 C C . ASP A 1 317 ? -24.023 6.133 12.774 1.00 96.69 317 ASP A C 1
ATOM 2456 O O . ASP A 1 317 ? -23.132 6.904 12.426 1.00 96.69 317 ASP A O 1
ATOM 2460 N N . GLY A 1 318 ? -24.756 5.443 11.893 1.00 97.00 318 GLY A N 1
ATOM 2461 C CA . GLY A 1 318 ? -24.567 5.493 10.443 1.00 97.00 318 GLY A CA 1
ATOM 2462 C C . GLY A 1 318 ? -23.817 4.307 9.836 1.00 97.00 318 GLY A C 1
ATOM 2463 O O . GLY A 1 318 ? -23.492 4.343 8.649 1.00 97.00 318 GLY A O 1
ATOM 2464 N N . VAL A 1 319 ? -23.536 3.250 10.607 1.00 98.38 319 VAL A N 1
ATOM 2465 C CA . VAL A 1 319 ? -22.916 2.030 10.067 1.00 98.38 319 VAL A CA 1
ATOM 2466 C C . VAL A 1 319 ? -23.962 1.231 9.273 1.00 98.38 319 VAL A C 1
ATOM 2468 O O . VAL A 1 319 ? -25.024 0.920 9.814 1.00 98.38 319 VAL A O 1
ATOM 2471 N N . PRO A 1 320 ? -23.699 0.849 8.009 1.00 98.62 320 PRO A N 1
ATOM 2472 C CA . PRO A 1 320 ? -24.617 0.008 7.243 1.00 98.62 320 PRO A CA 1
ATOM 2473 C C . PRO A 1 320 ? -24.944 -1.317 7.942 1.00 98.62 320 PRO A C 1
ATOM 2475 O O . PRO A 1 320 ? -24.046 -1.994 8.443 1.00 98.62 320 PRO A O 1
ATOM 2478 N N . GLN A 1 321 ? -26.222 -1.714 7.919 1.00 98.44 321 GLN A N 1
ATOM 2479 C CA . GLN A 1 321 ? -26.717 -2.932 8.579 1.00 98.44 321 GLN A CA 1
ATOM 2480 C C . GLN A 1 321 ? -25.919 -4.183 8.193 1.00 98.44 321 GLN A C 1
ATOM 2482 O O . GLN A 1 321 ? -25.546 -4.965 9.058 1.00 98.44 321 GLN A O 1
ATOM 2487 N N . ASP A 1 322 ? -25.612 -4.352 6.907 1.00 98.69 322 ASP A N 1
ATOM 2488 C CA . ASP A 1 322 ? -24.905 -5.531 6.407 1.00 98.69 322 ASP A CA 1
ATOM 2489 C C . ASP A 1 322 ? -23.471 -5.641 6.953 1.00 98.69 322 ASP A C 1
ATOM 2491 O O . ASP A 1 322 ? -22.972 -6.743 7.165 1.00 98.69 322 ASP A O 1
ATOM 2495 N N . ILE A 1 323 ? -22.823 -4.504 7.233 1.00 98.75 323 ILE A N 1
ATOM 2496 C CA . ILE A 1 323 ? -21.505 -4.461 7.879 1.00 98.75 323 ILE A CA 1
ATOM 2497 C C . ILE A 1 323 ? -21.619 -4.853 9.355 1.00 98.75 323 ILE A C 1
ATOM 2499 O O . ILE A 1 323 ? -20.782 -5.613 9.841 1.00 98.75 323 ILE A O 1
ATOM 2503 N N . VAL A 1 324 ? -22.642 -4.352 10.058 1.00 98.75 324 VAL A N 1
ATOM 2504 C CA . VAL A 1 324 ? -22.898 -4.714 11.462 1.00 98.75 324 VAL A CA 1
ATOM 2505 C C . VAL A 1 324 ? -23.147 -6.216 11.580 1.00 98.75 324 VAL A C 1
ATOM 2507 O O . VAL A 1 324 ? -22.477 -6.879 12.369 1.00 98.75 324 VAL A O 1
ATOM 2510 N N . ASP A 1 325 ? -24.048 -6.757 10.758 1.00 98.69 325 ASP A N 1
ATOM 2511 C CA . ASP A 1 325 ? -24.407 -8.178 10.765 1.00 98.69 325 ASP A CA 1
ATOM 2512 C C . ASP A 1 325 ? -23.183 -9.067 10.516 1.00 98.69 325 ASP A C 1
ATOM 2514 O O . ASP A 1 325 ? -22.937 -10.016 11.265 1.00 98.69 325 ASP A O 1
ATOM 2518 N N . ASP A 1 326 ? -22.379 -8.733 9.500 1.00 98.69 326 ASP A N 1
ATOM 2519 C CA . ASP A 1 326 ? -21.185 -9.502 9.157 1.00 98.69 326 ASP A CA 1
ATOM 2520 C C . ASP A 1 326 ? -20.132 -9.477 10.275 1.00 98.69 326 ASP A C 1
ATOM 2522 O O . ASP A 1 326 ? -19.531 -10.512 10.562 1.00 98.69 326 ASP A O 1
ATOM 2526 N N . LEU A 1 327 ? -19.902 -8.329 10.920 1.00 98.56 327 LEU A N 1
ATOM 2527 C CA . LEU A 1 327 ? -18.886 -8.197 11.971 1.00 98.56 327 LEU A CA 1
ATOM 2528 C C . LEU A 1 327 ? -19.322 -8.807 13.306 1.00 98.56 327 LEU A C 1
ATOM 2530 O O . LEU A 1 327 ? -18.499 -9.416 13.989 1.00 98.56 327 LEU A O 1
ATOM 2534 N N . VAL A 1 328 ? -20.606 -8.716 13.660 1.00 98.31 328 VAL A N 1
ATOM 2535 C CA . VAL A 1 328 ? -21.161 -9.422 14.825 1.00 98.31 328 VAL A CA 1
ATOM 2536 C C . VAL A 1 328 ? -21.060 -10.936 14.621 1.00 98.31 328 VAL A C 1
ATOM 2538 O O . VAL A 1 328 ? -20.644 -11.657 15.529 1.00 98.31 328 VAL A O 1
ATOM 2541 N N . ALA A 1 329 ? -21.357 -11.429 13.413 1.00 98.38 329 ALA A N 1
ATOM 2542 C CA . ALA A 1 329 ? -21.251 -12.850 13.085 1.00 98.38 329 ALA A CA 1
ATOM 2543 C C . ALA A 1 329 ? -19.809 -13.394 13.145 1.00 98.38 329 ALA A C 1
ATOM 2545 O O . ALA A 1 329 ? -19.624 -14.598 13.329 1.00 98.38 329 ALA A O 1
ATOM 2546 N N . MET A 1 330 ? -18.786 -12.537 13.026 1.00 98.12 330 MET A N 1
ATOM 2547 C CA . MET A 1 330 ? -17.384 -12.944 13.189 1.00 98.12 330 MET A CA 1
ATOM 2548 C C . MET A 1 330 ? -17.001 -13.254 14.642 1.00 98.12 330 MET A C 1
ATOM 2550 O O . MET A 1 330 ? -15.976 -13.902 14.845 1.00 98.12 330 MET A O 1
ATOM 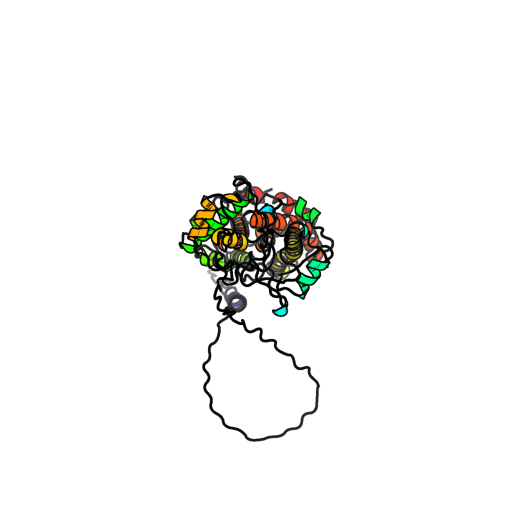2554 N N . ASN A 1 331 ? -17.802 -12.830 15.631 1.00 97.06 331 ASN A N 1
ATOM 2555 C CA . ASN A 1 331 ? -17.590 -13.102 17.057 1.00 97.06 331 ASN A CA 1
ATOM 2556 C C . ASN A 1 331 ? -16.149 -12.794 17.526 1.00 97.06 331 ASN A C 1
ATOM 2558 O O . ASN A 1 331 ? -15.481 -13.631 18.136 1.00 97.06 331 ASN A O 1
ATOM 2562 N N . LEU A 1 332 ? -15.657 -11.599 17.183 1.00 95.88 332 LEU A N 1
ATOM 2563 C CA . LEU A 1 332 ? -14.310 -11.141 17.529 1.00 95.88 332 LEU A CA 1
ATOM 2564 C C . LEU A 1 332 ? -14.171 -10.988 19.051 1.00 95.88 332 LEU A C 1
ATOM 2566 O O . LEU A 1 332 ? -15.036 -10.396 19.695 1.00 95.88 332 LEU A O 1
ATOM 2570 N N . THR A 1 333 ? -13.070 -11.475 19.624 1.00 94.81 333 THR A N 1
ATOM 2571 C CA . THR A 1 333 ? -12.763 -11.318 21.059 1.00 94.81 333 THR A CA 1
ATOM 2572 C C . THR A 1 333 ? -11.768 -10.189 21.334 1.00 94.81 333 THR A C 1
ATOM 2574 O O . THR A 1 333 ? -11.725 -9.659 22.443 1.00 94.81 333 THR A O 1
ATOM 2577 N N . LYS A 1 334 ? -11.014 -9.786 20.310 1.00 93.88 334 LYS A N 1
ATOM 2578 C CA . LYS A 1 334 ? -10.097 -8.639 20.273 1.00 93.88 334 LYS A CA 1
ATOM 2579 C C . LYS A 1 334 ? -9.951 -8.139 18.833 1.00 93.88 334 LYS A C 1
ATOM 2581 O O . LYS A 1 334 ? -10.440 -8.780 17.903 1.00 93.88 334 LYS A O 1
ATOM 2586 N N . ALA A 1 335 ? -9.284 -7.005 18.628 1.00 95.06 335 ALA A N 1
ATOM 2587 C CA . ALA A 1 335 ? -9.162 -6.407 17.298 1.00 95.06 335 ALA A CA 1
ATOM 2588 C C . ALA A 1 335 ? -8.367 -7.287 16.324 1.00 95.06 335 ALA A C 1
ATOM 2590 O O . ALA A 1 335 ? -8.803 -7.516 15.196 1.00 95.06 335 ALA A O 1
ATOM 2591 N N . GLU A 1 336 ? -7.251 -7.853 16.782 1.00 95.56 336 GLU A N 1
ATOM 2592 C CA . GLU A 1 336 ? -6.349 -8.673 15.969 1.00 95.56 336 GLU A CA 1
ATOM 2593 C C . GLU A 1 336 ? -7.039 -9.921 15.414 1.00 95.56 336 GLU A C 1
ATOM 2595 O O . GLU A 1 336 ? -6.662 -10.397 14.340 1.00 95.56 336 GLU A O 1
ATOM 2600 N N . ASP A 1 337 ? -8.089 -10.403 16.095 1.00 96.81 337 ASP A N 1
ATOM 2601 C CA . ASP A 1 337 ? -8.891 -11.544 15.652 1.00 96.81 337 ASP A CA 1
ATOM 2602 C C . ASP A 1 337 ? -9.526 -11.309 14.291 1.00 96.81 337 ASP A C 1
ATOM 2604 O O . ASP A 1 337 ? -9.893 -12.292 13.660 1.00 96.81 337 ASP A O 1
ATOM 2608 N N . PHE A 1 338 ? -9.683 -10.059 13.834 1.00 97.94 338 PHE A N 1
ATOM 2609 C CA . PHE A 1 338 ? -10.191 -9.743 12.500 1.00 97.94 338 PHE A CA 1
ATOM 2610 C C . PHE A 1 338 ? -9.190 -10.105 11.396 1.00 97.94 338 PHE A C 1
ATOM 2612 O O . PHE A 1 338 ? -9.597 -10.485 10.296 1.00 97.94 338 PHE A O 1
ATOM 2619 N N . THR A 1 339 ? -7.894 -10.024 11.686 1.00 98.19 339 THR A N 1
ATOM 2620 C CA . THR A 1 339 ? -6.819 -10.155 10.698 1.00 98.19 339 THR A CA 1
ATOM 2621 C C . THR A 1 339 ? -6.354 -11.604 10.523 1.00 98.19 339 THR A C 1
ATOM 2623 O O . THR A 1 339 ? -6.801 -12.519 11.219 1.00 98.19 339 THR A O 1
ATOM 2626 N N . ALA A 1 340 ? -5.470 -11.839 9.553 1.00 98.31 340 ALA A N 1
ATOM 2627 C CA . ALA A 1 340 ? -4.714 -13.090 9.444 1.00 98.31 340 ALA A CA 1
ATOM 2628 C C . ALA A 1 340 ? -3.513 -13.142 10.410 1.00 98.31 340 ALA A C 1
ATOM 2630 O O . ALA A 1 340 ? -2.931 -14.202 10.625 1.00 98.31 340 ALA A O 1
ATOM 2631 N N . TYR A 1 341 ? -3.132 -12.004 10.993 1.00 97.56 341 TYR A N 1
ATOM 2632 C CA . TYR A 1 341 ? -1.915 -11.858 11.782 1.00 97.56 341 TYR A CA 1
ATOM 2633 C C . TYR A 1 341 ? -2.235 -11.962 13.262 1.00 97.56 341 TYR A C 1
ATOM 2635 O O . TYR A 1 341 ? -3.108 -11.273 13.785 1.00 97.56 341 TYR A O 1
ATOM 2643 N N . LYS A 1 342 ? -1.495 -12.802 13.983 1.00 95.19 342 LYS A N 1
ATOM 2644 C CA . LYS A 1 342 ? -1.749 -13.025 15.416 1.00 95.19 342 LYS A CA 1
ATOM 2645 C C . LYS A 1 342 ? -1.589 -11.744 16.244 1.00 95.19 342 LYS A C 1
ATOM 2647 O O . LYS A 1 342 ? -2.261 -11.581 17.259 1.00 95.19 342 LYS A O 1
ATOM 2652 N N . GLN A 1 343 ? -0.699 -10.861 15.800 1.00 93.88 343 GLN A N 1
ATOM 2653 C CA . GLN A 1 343 ? -0.390 -9.545 16.357 1.00 93.88 343 GLN A CA 1
ATOM 2654 C C . GLN A 1 343 ? -1.257 -8.412 15.779 1.00 93.88 343 GLN A C 1
ATOM 2656 O O . GLN A 1 343 ? -1.100 -7.250 16.163 1.00 93.88 343 GLN A O 1
ATOM 2661 N N . GLY A 1 344 ? -2.149 -8.725 14.838 1.00 95.81 344 GLY A N 1
ATOM 2662 C CA . GLY A 1 344 ? -2.915 -7.739 14.091 1.00 95.81 344 GLY A CA 1
ATOM 2663 C C . GLY A 1 344 ? -2.071 -6.952 13.092 1.00 95.81 344 GLY A C 1
ATOM 2664 O O . GLY A 1 344 ? -0.984 -7.357 12.681 1.00 95.81 344 GLY A O 1
ATOM 2665 N N . SER A 1 345 ? -2.566 -5.780 12.713 1.00 96.88 345 SER A N 1
ATOM 2666 C CA . SER A 1 345 ? -1.869 -4.879 11.791 1.00 96.88 345 SER A CA 1
ATOM 2667 C C . SER A 1 345 ? -0.607 -4.229 12.400 1.00 96.88 345 SER A C 1
ATOM 2669 O O . SER A 1 345 ? -0.513 -4.092 13.618 1.00 96.88 345 SER A O 1
ATOM 2671 N N . PRO A 1 346 ? 0.374 -3.788 11.594 1.00 96.69 346 PRO A N 1
ATOM 2672 C CA . PRO A 1 346 ? 1.510 -3.014 12.107 1.00 96.69 346 PRO A CA 1
ATOM 2673 C C . PRO A 1 346 ? 1.081 -1.721 12.824 1.00 96.69 346 PRO A C 1
ATOM 2675 O O . PRO A 1 346 ? 0.043 -1.136 12.494 1.00 96.69 346 PRO A O 1
ATOM 2678 N N . THR A 1 347 ? 1.902 -1.230 13.753 1.00 96.94 347 THR A N 1
ATOM 2679 C CA . THR A 1 347 ? 1.625 -0.100 14.669 1.00 96.94 347 THR A CA 1
ATOM 2680 C C . THR A 1 347 ? 1.838 1.265 13.996 1.00 96.94 347 THR A C 1
ATOM 2682 O O . THR A 1 347 ? 2.451 2.186 14.534 1.00 96.94 347 THR A O 1
ATOM 2685 N N . HIS A 1 348 ? 1.294 1.412 12.790 1.00 97.75 348 HIS A N 1
ATOM 2686 C CA . HIS A 1 348 ? 1.249 2.658 12.032 1.00 97.75 348 HIS A CA 1
ATOM 2687 C C . HIS A 1 348 ? -0.083 2.792 11.263 1.00 97.75 348 HIS A C 1
ATOM 2689 O O . HIS A 1 348 ? -0.705 1.767 10.942 1.00 97.75 348 HIS A O 1
ATOM 2695 N N . PRO A 1 349 ? -0.495 4.016 10.870 1.00 98.56 349 PRO A N 1
ATOM 2696 C CA . PRO A 1 349 ? -1.739 4.244 10.131 1.00 98.56 349 PRO A CA 1
ATOM 2697 C C . PRO A 1 349 ? -1.854 3.449 8.824 1.00 98.56 349 PRO A C 1
ATOM 2699 O O . PRO A 1 349 ? -0.852 3.044 8.208 1.00 98.56 349 PRO A O 1
ATOM 2702 N N . SER A 1 350 ? -3.097 3.226 8.390 1.00 98.69 350 SER A N 1
ATOM 2703 C CA . SER A 1 350 ? -3.405 2.352 7.254 1.00 98.69 350 SER A CA 1
ATOM 2704 C C . SER A 1 350 ? -2.954 2.943 5.913 1.00 98.69 350 SER A C 1
ATOM 2706 O O . SER A 1 350 ? -2.259 2.290 5.139 1.00 98.69 350 SER A O 1
ATOM 2708 N N . TRP A 1 351 ? -3.256 4.208 5.649 1.00 98.69 351 TRP A N 1
ATOM 2709 C CA . TRP A 1 351 ? -3.122 4.785 4.311 1.00 98.69 351 TRP A CA 1
ATOM 2710 C C . TRP A 1 351 ? -1.855 5.639 4.135 1.00 98.69 351 TRP A C 1
ATOM 2712 O O . TRP A 1 351 ? -1.540 6.392 5.049 1.00 98.69 351 TRP A O 1
ATOM 2722 N N . PRO A 1 352 ? -1.162 5.599 2.980 1.00 98.75 352 PRO A N 1
ATOM 2723 C CA . PRO A 1 352 ? -1.276 4.593 1.921 1.00 98.75 352 PRO A CA 1
ATOM 2724 C C . PRO A 1 352 ? -0.580 3.293 2.347 1.00 98.75 352 PRO A C 1
ATOM 2726 O O . PRO A 1 352 ? 0.204 3.291 3.294 1.00 98.75 352 PRO A O 1
ATOM 2729 N N . ALA A 1 353 ? -0.818 2.171 1.672 1.00 98.56 353 ALA A N 1
ATOM 2730 C CA . ALA A 1 353 ? -0.123 0.924 1.986 1.00 98.56 353 ALA A CA 1
ATOM 2731 C C . ALA A 1 353 ? 1.340 0.972 1.497 1.00 98.56 353 ALA A C 1
ATOM 2733 O O . ALA A 1 353 ? 1.622 1.184 0.316 1.00 98.56 353 ALA A O 1
ATOM 2734 N N . MET A 1 354 ? 2.296 0.760 2.409 1.00 98.06 354 MET A N 1
ATOM 2735 C CA . MET A 1 354 ? 3.725 0.849 2.083 1.00 98.06 354 MET A CA 1
ATOM 2736 C C . MET A 1 354 ? 4.203 -0.332 1.229 1.00 98.06 354 MET A C 1
ATOM 2738 O O . MET A 1 354 ? 4.916 -0.105 0.261 1.00 98.06 354 MET A O 1
ATOM 2742 N N . HIS A 1 355 ? 3.727 -1.556 1.498 1.00 98.19 355 HIS A N 1
ATOM 2743 C CA . HIS A 1 355 ? 4.024 -2.724 0.651 1.00 98.19 355 HIS A CA 1
ATOM 2744 C C . HIS A 1 355 ? 3.565 -2.492 -0.795 1.00 98.19 355 HIS A C 1
ATOM 2746 O O . HIS A 1 355 ? 4.296 -2.781 -1.736 1.00 98.19 355 HIS A O 1
ATOM 2752 N N . SER A 1 356 ? 2.390 -1.884 -0.970 1.00 98.31 356 SER A N 1
ATOM 2753 C CA . SER A 1 356 ? 1.869 -1.469 -2.274 1.00 98.31 356 SER A CA 1
ATOM 2754 C C . SER A 1 356 ? 2.719 -0.378 -2.923 1.00 98.31 356 SER A C 1
ATOM 2756 O O . SER A 1 356 ? 2.946 -0.422 -4.120 1.00 98.31 356 SER A O 1
ATOM 2758 N N . SER A 1 357 ? 3.229 0.578 -2.139 1.00 98.31 357 SER A N 1
ATOM 2759 C CA . SER A 1 357 ? 4.127 1.629 -2.649 1.00 98.31 357 SER A CA 1
ATOM 2760 C C . SER A 1 357 ? 5.477 1.072 -3.104 1.00 98.31 357 SER A C 1
ATOM 2762 O O . SER A 1 357 ? 6.018 1.522 -4.109 1.00 98.31 357 SER A O 1
ATOM 2764 N N . GLY A 1 358 ? 6.024 0.100 -2.369 1.00 97.50 358 GLY A N 1
ATOM 2765 C CA . GLY A 1 358 ? 7.277 -0.584 -2.709 1.00 97.50 358 GLY A CA 1
ATOM 2766 C C . GLY A 1 358 ? 7.146 -1.544 -3.887 1.00 97.50 358 GLY A C 1
ATOM 2767 O O . GLY A 1 358 ? 8.116 -1.767 -4.610 1.00 97.50 358 GLY A O 1
ATOM 2768 N N . SER A 1 359 ? 5.938 -2.054 -4.119 1.00 97.62 359 SER A N 1
ATOM 2769 C CA . SER A 1 359 ? 5.591 -2.921 -5.243 1.00 97.62 359 SER A CA 1
ATOM 2770 C C . SER A 1 359 ? 5.499 -2.125 -6.541 1.00 97.62 359 SER A C 1
ATOM 2772 O O . SER A 1 359 ? 4.425 -1.718 -6.973 1.00 97.62 359 SER A O 1
ATOM 2774 N N . SER A 1 360 ? 6.663 -1.844 -7.119 1.00 97.38 360 SER A N 1
ATOM 2775 C CA . SER A 1 360 ? 6.826 -0.991 -8.301 1.00 97.38 360 SER A CA 1
ATOM 2776 C C . SER A 1 360 ? 7.669 -1.647 -9.399 1.00 97.38 360 SER A C 1
ATOM 2778 O O . SER A 1 360 ? 8.138 -0.966 -10.315 1.00 97.38 360 SER A O 1
ATOM 2780 N N . CYS A 1 361 ? 7.880 -2.966 -9.320 1.00 97.25 361 CYS A N 1
ATOM 2781 C CA . CYS A 1 361 ? 8.673 -3.721 -10.290 1.00 97.25 361 CYS A CA 1
ATOM 2782 C C . CYS A 1 361 ? 8.110 -3.607 -11.701 1.00 97.25 361 CYS A C 1
ATOM 2784 O O . CYS A 1 361 ? 8.870 -3.384 -12.643 1.00 97.25 361 CYS A O 1
ATOM 2786 N N . SER A 1 362 ? 6.787 -3.643 -11.846 1.00 97.19 362 SER A N 1
ATOM 2787 C CA . SER A 1 362 ? 6.120 -3.422 -13.122 1.00 97.19 362 SER A CA 1
ATOM 2788 C C . SER A 1 362 ? 6.424 -2.049 -13.712 1.00 97.19 362 SER A C 1
ATOM 2790 O O . SER A 1 362 ? 6.284 -1.861 -14.908 1.00 97.19 362 SER A O 1
ATOM 2792 N N . PHE A 1 363 ? 6.845 -1.077 -12.911 1.00 95.19 363 PHE A N 1
ATOM 2793 C CA . PHE A 1 363 ? 7.095 0.274 -13.383 1.00 95.19 363 PHE A CA 1
ATOM 2794 C C . PHE A 1 363 ? 8.570 0.503 -13.730 1.00 95.19 363 PHE A C 1
ATOM 2796 O O . PHE A 1 363 ? 8.893 0.963 -14.825 1.00 95.19 363 PHE A O 1
ATOM 2803 N N . TRP A 1 364 ? 9.492 0.135 -12.835 1.00 96.56 364 TRP A N 1
ATOM 2804 C CA . TRP A 1 364 ? 10.920 0.374 -13.065 1.00 96.56 364 TRP A CA 1
ATOM 2805 C C . TRP A 1 364 ? 11.577 -0.671 -13.978 1.00 96.56 364 TRP A C 1
ATOM 2807 O O . TRP A 1 364 ? 12.510 -0.335 -14.711 1.00 96.56 364 TRP A O 1
ATOM 2817 N N . LEU A 1 365 ? 11.116 -1.927 -13.970 1.00 96.56 365 LEU A N 1
ATOM 2818 C CA . LEU A 1 365 ? 11.728 -2.998 -14.758 1.00 96.56 365 LEU A CA 1
ATOM 2819 C C . LEU A 1 365 ? 11.632 -2.769 -16.277 1.00 96.56 365 LEU A C 1
ATOM 2821 O O . LEU A 1 365 ? 12.681 -2.831 -16.926 1.00 96.56 365 LEU A O 1
ATOM 2825 N N . PRO A 1 366 ? 10.465 -2.439 -16.870 1.00 95.25 366 PRO A N 1
ATOM 2826 C CA . PRO A 1 366 ? 10.380 -2.159 -18.309 1.00 95.25 366 PRO A CA 1
ATOM 2827 C C . PRO A 1 366 ? 11.143 -0.892 -18.730 1.00 95.25 366 PRO A C 1
ATOM 2829 O O . PRO A 1 366 ? 11.486 -0.733 -19.901 1.00 95.25 366 PRO A O 1
ATOM 2832 N N . ALA A 1 367 ? 11.476 0.002 -17.793 1.00 94.06 367 ALA A N 1
ATOM 2833 C CA . ALA A 1 367 ? 12.318 1.155 -18.097 1.00 94.06 367 ALA A CA 1
ATOM 2834 C C . ALA A 1 367 ? 13.790 0.774 -18.327 1.00 94.06 367 ALA A C 1
ATOM 2836 O O . ALA A 1 367 ? 14.497 1.503 -19.022 1.00 94.06 367 ALA A O 1
ATOM 2837 N N . VAL A 1 368 ? 14.255 -0.360 -17.782 1.00 94.19 368 VAL A N 1
ATOM 2838 C CA . VAL A 1 368 ? 15.658 -0.814 -17.877 1.00 94.19 368 VAL A CA 1
ATOM 2839 C C . VAL A 1 368 ? 15.848 -2.130 -18.636 1.00 94.19 368 VAL A C 1
ATOM 2841 O O . VAL A 1 368 ? 16.972 -2.452 -19.036 1.00 94.19 368 VAL A O 1
ATOM 2844 N N . ALA A 1 369 ? 14.774 -2.884 -18.855 1.00 94.06 369 ALA A N 1
ATOM 2845 C CA . ALA A 1 369 ? 14.768 -4.183 -19.509 1.00 94.06 369 ALA A CA 1
ATOM 2846 C C . ALA A 1 369 ? 13.709 -4.255 -20.614 1.00 94.06 369 ALA A C 1
ATOM 2848 O O . ALA A 1 369 ? 12.674 -3.598 -20.563 1.00 94.06 369 ALA A O 1
ATOM 2849 N N . LYS A 1 370 ? 13.964 -5.094 -21.617 1.00 92.75 370 LYS A N 1
ATOM 2850 C CA . LYS A 1 370 ? 12.973 -5.469 -22.622 1.00 92.75 370 LYS A CA 1
ATOM 2851 C C . LYS A 1 370 ? 12.095 -6.562 -22.038 1.00 92.75 370 LYS A C 1
ATOM 2853 O O . LYS A 1 370 ? 12.602 -7.624 -21.679 1.00 92.75 370 LYS A O 1
ATOM 2858 N N . MET A 1 371 ? 10.799 -6.294 -21.975 1.00 93.75 371 MET A N 1
ATOM 2859 C CA . MET A 1 371 ? 9.806 -7.231 -21.465 1.00 93.75 371 MET A CA 1
ATOM 2860 C C . MET A 1 371 ? 8.885 -7.679 -22.596 1.00 93.75 371 MET A C 1
ATOM 2862 O O . MET A 1 371 ? 8.518 -6.876 -23.455 1.00 93.75 371 MET A O 1
ATOM 2866 N N . THR A 1 372 ? 8.501 -8.954 -22.602 1.00 94.56 372 THR A N 1
ATOM 2867 C CA . THR A 1 372 ? 7.348 -9.391 -23.399 1.00 94.56 372 THR A CA 1
ATOM 2868 C C . THR A 1 372 ? 6.048 -8.907 -22.741 1.00 94.56 372 THR A C 1
ATOM 2870 O O . THR A 1 372 ? 6.044 -8.623 -21.536 1.00 94.56 372 THR A O 1
ATOM 2873 N N . PRO A 1 373 ? 4.928 -8.841 -23.484 1.00 95.69 373 PRO A N 1
ATOM 2874 C CA . PRO A 1 373 ? 3.617 -8.564 -22.900 1.00 95.69 373 PRO A CA 1
ATOM 2875 C C . PRO A 1 373 ? 3.285 -9.456 -21.696 1.00 95.69 373 PRO A C 1
ATOM 2877 O O . PRO A 1 373 ? 2.768 -8.968 -20.696 1.00 95.69 373 PRO A O 1
ATOM 2880 N N . GLU A 1 374 ? 3.632 -10.742 -21.755 1.00 95.56 374 GLU A N 1
ATOM 2881 C CA . GLU A 1 374 ? 3.389 -11.709 -20.681 1.00 95.56 374 GLU A CA 1
ATOM 2882 C C . GLU A 1 374 ? 4.267 -11.435 -19.456 1.00 95.56 374 GLU A C 1
ATOM 2884 O O . GLU A 1 374 ? 3.763 -11.431 -18.337 1.00 95.56 374 GLU A O 1
ATOM 2889 N N . GLN A 1 375 ? 5.559 -11.141 -19.644 1.00 96.00 375 GLN A N 1
ATOM 2890 C CA . GLN A 1 375 ? 6.452 -10.788 -18.532 1.00 96.00 375 GLN A CA 1
ATOM 2891 C C . GLN A 1 375 ? 5.988 -9.511 -17.825 1.00 96.00 375 GLN A C 1
ATOM 2893 O O . GLN A 1 375 ? 6.017 -9.429 -16.598 1.00 96.00 375 GLN A O 1
ATOM 2898 N N . TYR A 1 376 ? 5.556 -8.507 -18.590 1.00 97.06 376 TYR A N 1
ATOM 2899 C CA . TYR A 1 376 ? 5.046 -7.261 -18.023 1.00 97.06 376 TYR A CA 1
ATOM 2900 C C . TYR A 1 376 ? 3.713 -7.466 -17.306 1.00 97.06 376 TYR A C 1
ATOM 2902 O O . TYR A 1 376 ? 3.509 -6.941 -16.214 1.00 97.06 376 TYR A O 1
ATOM 2910 N N . CYS A 1 377 ? 2.841 -8.295 -17.877 1.00 97.75 377 CYS A N 1
ATOM 2911 C CA . CYS A 1 377 ? 1.611 -8.719 -17.233 1.00 97.75 377 CYS A CA 1
ATOM 2912 C C . CYS A 1 377 ? 1.865 -9.393 -15.876 1.00 97.75 377 CYS A C 1
ATOM 2914 O O . CYS A 1 377 ? 1.219 -9.047 -14.886 1.00 97.75 377 CYS A O 1
ATOM 2916 N N . GLU A 1 378 ? 2.825 -10.319 -15.804 1.00 97.75 378 GLU A N 1
ATOM 2917 C CA . GLU A 1 378 ? 3.188 -10.975 -14.545 1.00 97.75 378 GLU A CA 1
ATOM 2918 C C . GLU A 1 378 ? 3.803 -9.995 -13.541 1.00 97.75 378 GLU A C 1
ATOM 2920 O O . GLU A 1 378 ? 3.473 -10.060 -12.359 1.00 97.75 378 GLU A O 1
ATOM 2925 N N . ALA A 1 379 ? 4.604 -9.021 -13.987 1.00 97.88 379 ALA A N 1
ATOM 2926 C CA . ALA A 1 379 ? 5.095 -7.958 -13.108 1.00 97.88 379 ALA A CA 1
ATOM 2927 C C . ALA A 1 379 ? 3.959 -7.120 -12.508 1.00 97.88 379 ALA A C 1
ATOM 2929 O O . ALA A 1 379 ? 3.929 -6.908 -11.296 1.00 97.88 379 ALA A O 1
ATOM 2930 N N . LEU A 1 380 ? 2.985 -6.713 -13.328 1.00 98.56 380 LEU A N 1
ATOM 2931 C CA . LEU A 1 380 ? 1.791 -6.004 -12.858 1.00 98.56 380 LEU A CA 1
ATOM 2932 C C . LEU A 1 380 ? 0.977 -6.851 -11.870 1.00 98.56 380 LEU A C 1
ATOM 2934 O O . LEU A 1 380 ? 0.490 -6.336 -10.864 1.00 98.56 380 LEU A O 1
ATOM 2938 N N . ARG A 1 381 ? 0.842 -8.159 -12.128 1.00 98.56 381 ARG A N 1
ATOM 2939 C CA . ARG A 1 381 ? 0.145 -9.090 -11.228 1.00 98.56 381 ARG A CA 1
ATOM 2940 C C . ARG A 1 381 ? 0.862 -9.268 -9.903 1.00 98.56 381 ARG A C 1
ATOM 2942 O O . ARG A 1 381 ? 0.173 -9.334 -8.895 1.00 98.56 381 ARG A O 1
ATOM 2949 N N . VAL A 1 382 ? 2.192 -9.345 -9.883 1.00 98.62 382 VAL A N 1
ATOM 2950 C CA . VAL A 1 382 ? 2.956 -9.423 -8.629 1.00 98.62 382 VAL A CA 1
ATOM 2951 C C . VAL A 1 382 ? 2.753 -8.157 -7.813 1.00 98.62 382 VAL A C 1
ATOM 2953 O O . VAL A 1 382 ? 2.374 -8.259 -6.650 1.00 98.62 382 VAL A O 1
ATOM 2956 N N . ASP A 1 383 ? 2.900 -6.977 -8.417 1.00 98.69 383 ASP A N 1
ATOM 2957 C CA . ASP A 1 383 ? 2.731 -5.727 -7.675 1.00 98.69 383 ASP A CA 1
ATOM 2958 C C . ASP A 1 383 ? 1.296 -5.563 -7.143 1.00 98.69 383 ASP A C 1
ATOM 2960 O O . ASP A 1 383 ? 1.086 -5.261 -5.962 1.00 98.69 383 ASP A O 1
ATOM 2964 N N . PHE A 1 384 ? 0.293 -5.879 -7.970 1.00 98.75 384 PHE A N 1
ATOM 2965 C CA . PHE A 1 384 ? -1.105 -5.917 -7.543 1.00 98.75 384 PHE A CA 1
ATOM 2966 C C . PHE A 1 384 ? -1.356 -6.962 -6.448 1.00 98.75 384 PHE A C 1
ATOM 2968 O O . PHE A 1 384 ? -2.088 -6.691 -5.497 1.00 98.75 384 PHE A O 1
ATOM 2975 N N . ALA A 1 385 ? -0.769 -8.156 -6.557 1.00 98.56 385 ALA A N 1
ATOM 2976 C CA . ALA A 1 385 ? -0.960 -9.238 -5.600 1.00 98.56 385 ALA A CA 1
ATOM 2977 C C . ALA A 1 385 ? -0.362 -8.905 -4.237 1.00 98.56 385 ALA A C 1
ATOM 2979 O O . ALA A 1 385 ? -1.050 -9.093 -3.239 1.00 98.56 385 ALA A O 1
ATOM 2980 N N . VAL A 1 386 ? 0.849 -8.341 -4.179 1.00 98.56 386 VAL A N 1
ATOM 2981 C CA . VAL A 1 386 ? 1.452 -7.873 -2.921 1.00 98.56 386 VAL A CA 1
ATOM 2982 C C . VAL A 1 386 ? 0.562 -6.828 -2.256 1.00 98.56 386 VAL A C 1
ATOM 2984 O O . VAL A 1 386 ? 0.315 -6.892 -1.051 1.00 98.56 386 VAL A O 1
ATOM 2987 N N . ALA A 1 387 ? 0.013 -5.896 -3.036 1.00 98.56 387 ALA A N 1
ATOM 2988 C CA . ALA A 1 387 ? -0.906 -4.894 -2.523 1.00 98.56 387 ALA A CA 1
ATOM 2989 C C . ALA A 1 387 ? -2.210 -5.526 -2.001 1.00 98.56 387 ALA A C 1
ATOM 2991 O O . ALA A 1 387 ? -2.571 -5.366 -0.835 1.00 98.56 387 ALA A O 1
ATOM 2992 N N . PHE A 1 388 ? -2.906 -6.293 -2.836 1.00 98.56 388 PHE A N 1
ATOM 2993 C CA . PHE A 1 388 ? -4.215 -6.851 -2.511 1.00 98.56 388 PHE A CA 1
ATOM 2994 C C . PHE A 1 388 ? -4.156 -7.957 -1.441 1.00 98.56 388 PHE A C 1
ATOM 2996 O O . PHE A 1 388 ? -5.089 -8.094 -0.645 1.00 98.56 388 PHE A O 1
ATOM 3003 N N . ALA A 1 389 ? -3.037 -8.678 -1.320 1.00 98.69 389 ALA A N 1
ATOM 3004 C CA . ALA A 1 389 ? -2.783 -9.626 -0.236 1.00 98.69 389 ALA A CA 1
ATOM 3005 C C . ALA A 1 389 ? -2.886 -8.972 1.151 1.00 98.69 389 ALA A C 1
ATOM 3007 O O . ALA A 1 389 ? -3.337 -9.607 2.102 1.00 98.69 389 ALA A O 1
ATOM 3008 N N . ARG A 1 390 ? -2.585 -7.672 1.277 1.00 98.69 390 ARG A N 1
ATOM 3009 C CA . ARG A 1 390 ? -2.786 -6.932 2.534 1.00 98.69 390 ARG A CA 1
ATOM 3010 C C . ARG A 1 390 ? -4.262 -6.757 2.902 1.00 98.69 390 ARG A C 1
ATOM 3012 O O . ARG A 1 390 ? -4.598 -6.685 4.085 1.00 98.69 390 ARG A O 1
ATOM 3019 N N . THR A 1 391 ? -5.156 -6.719 1.913 1.00 98.81 391 THR A N 1
ATOM 3020 C CA .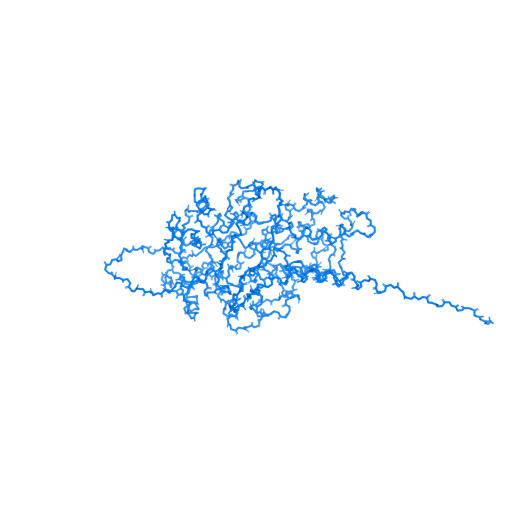 THR A 1 391 ? -6.611 -6.763 2.135 1.00 98.81 391 THR A CA 1
ATOM 3021 C C . THR A 1 391 ? -7.079 -8.171 2.487 1.00 98.81 391 THR A C 1
ATOM 3023 O O . THR A 1 391 ? -7.904 -8.322 3.390 1.00 98.81 391 THR A O 1
ATOM 3026 N N . VAL A 1 392 ? -6.510 -9.207 1.859 1.00 98.75 392 VAL A N 1
ATOM 3027 C CA . VAL A 1 392 ? -6.747 -10.611 2.249 1.00 98.75 392 VAL A CA 1
ATOM 3028 C C . VAL A 1 392 ? -6.309 -10.864 3.696 1.00 98.75 392 VAL A C 1
ATOM 3030 O O . VAL A 1 392 ? -7.032 -11.508 4.452 1.00 98.75 392 VAL A O 1
ATOM 3033 N N . ALA A 1 393 ? -5.201 -10.265 4.131 1.00 98.81 393 ALA A N 1
ATOM 3034 C CA . ALA A 1 393 ? -4.734 -10.312 5.514 1.00 98.81 393 ALA A CA 1
ATOM 3035 C C . ALA A 1 393 ? -5.559 -9.456 6.494 1.00 98.81 393 ALA A C 1
ATOM 3037 O O . ALA A 1 393 ? -5.427 -9.609 7.706 1.00 98.81 393 ALA A O 1
ATOM 3038 N N . GLY A 1 394 ? -6.413 -8.557 5.997 1.00 98.69 394 GLY A N 1
ATOM 3039 C CA . GLY A 1 394 ? -7.284 -7.722 6.829 1.00 98.69 394 GLY A CA 1
ATOM 3040 C C . GLY A 1 394 ? -6.603 -6.496 7.432 1.00 98.69 394 GLY A C 1
ATOM 3041 O O . GLY A 1 394 ? -7.143 -5.903 8.360 1.00 98.69 394 GLY A O 1
ATOM 3042 N N . VAL A 1 395 ? -5.434 -6.096 6.919 1.00 98.62 395 VAL A N 1
ATOM 3043 C CA . VAL A 1 395 ? -4.640 -4.989 7.484 1.00 98.62 395 VAL A CA 1
ATOM 3044 C C . VAL A 1 395 ? -4.696 -3.699 6.667 1.00 98.62 395 VAL A C 1
ATOM 3046 O O . VAL A 1 395 ? -4.282 -2.656 7.174 1.00 98.62 395 VAL A O 1
ATOM 3049 N N . HIS A 1 396 ? -5.202 -3.750 5.432 1.00 98.81 396 HIS A N 1
ATOM 3050 C CA . HIS A 1 396 ? -5.368 -2.588 4.553 1.00 98.81 396 HIS A CA 1
ATOM 3051 C C . HIS A 1 396 ? -6.694 -2.620 3.786 1.00 98.81 396 HIS A C 1
ATOM 3053 O O . HIS A 1 396 ? -7.180 -3.684 3.387 1.00 98.81 396 HIS A O 1
ATOM 3059 N N . TYR A 1 397 ? -7.249 -1.434 3.543 1.00 98.88 397 TYR A N 1
ATOM 3060 C CA . TYR A 1 397 ? -8.375 -1.238 2.633 1.00 98.88 397 TYR A CA 1
ATOM 3061 C C . TYR A 1 397 ? -7.913 -1.246 1.168 1.00 98.88 397 TYR A C 1
ATOM 3063 O O . TYR A 1 397 ? -6.754 -0.919 0.898 1.00 98.88 397 TYR A O 1
ATOM 3071 N N . PRO A 1 398 ? -8.806 -1.522 0.198 1.00 98.69 398 PRO A N 1
ATOM 3072 C CA . PRO A 1 398 ? -8.480 -1.350 -1.217 1.00 98.69 398 PRO A CA 1
ATOM 3073 C C . PRO A 1 398 ? -7.967 0.059 -1.556 1.00 98.69 398 PRO A C 1
ATOM 3075 O O . PRO A 1 398 ? -6.965 0.172 -2.260 1.00 98.69 398 PRO A O 1
ATOM 3078 N N . MET A 1 399 ? -8.565 1.123 -1.003 1.00 98.62 399 MET A N 1
ATOM 3079 C CA . MET A 1 399 ? -8.074 2.497 -1.200 1.00 98.62 399 MET A CA 1
ATOM 3080 C C . MET A 1 399 ? -6.613 2.705 -0.762 1.00 98.62 399 MET A C 1
ATOM 3082 O O . MET A 1 399 ? -5.897 3.483 -1.392 1.00 98.62 399 MET A O 1
ATOM 3086 N N . ASP A 1 400 ? -6.144 2.006 0.280 1.00 98.88 400 ASP A N 1
ATOM 3087 C CA . ASP A 1 400 ? -4.754 2.101 0.747 1.00 98.88 400 ASP A CA 1
ATOM 3088 C C . ASP A 1 400 ? -3.803 1.491 -0.278 1.00 98.88 400 ASP A C 1
ATOM 3090 O O . ASP A 1 400 ? -2.727 2.034 -0.541 1.00 98.88 400 ASP A O 1
ATOM 3094 N N . ASN A 1 401 ? -4.220 0.359 -0.846 1.00 98.81 401 ASN A N 1
ATOM 3095 C CA . ASN A 1 401 ? -3.452 -0.421 -1.802 1.00 98.81 401 ASN A CA 1
ATOM 3096 C C . ASN A 1 401 ? -3.304 0.327 -3.128 1.00 98.81 401 ASN A C 1
ATOM 3098 O O . ASN A 1 401 ? -2.185 0.489 -3.610 1.00 98.81 401 ASN A O 1
ATOM 3102 N N . TYR A 1 402 ? -4.409 0.838 -3.683 1.00 98.81 402 TYR A N 1
ATOM 3103 C CA . TYR A 1 402 ? -4.376 1.617 -4.923 1.00 98.81 402 TYR A CA 1
ATOM 3104 C C . TYR A 1 402 ? -3.587 2.914 -4.760 1.00 98.81 402 TYR A C 1
ATOM 3106 O O . TYR A 1 402 ? -2.747 3.231 -5.601 1.00 98.81 402 TYR A O 1
ATOM 3114 N N . ALA A 1 403 ? -3.796 3.643 -3.659 1.00 98.75 403 ALA A N 1
ATOM 3115 C CA . ALA A 1 403 ? -3.017 4.845 -3.384 1.00 98.75 403 ALA A CA 1
ATOM 3116 C C . ALA A 1 403 ? -1.523 4.535 -3.231 1.00 98.75 403 ALA A C 1
ATOM 3118 O O . ALA A 1 403 ? -0.700 5.300 -3.723 1.00 98.75 403 ALA A O 1
ATOM 3119 N N . GLY A 1 404 ? -1.171 3.411 -2.600 1.00 98.75 404 GLY A N 1
ATOM 3120 C CA . GLY A 1 404 ? 0.212 2.956 -2.500 1.00 98.75 404 GLY A CA 1
ATOM 3121 C C . GLY A 1 404 ? 0.828 2.651 -3.866 1.00 98.75 404 GLY A C 1
ATOM 3122 O O . GLY A 1 404 ? 1.853 3.234 -4.199 1.00 98.75 404 GLY A O 1
ATOM 3123 N N . LEU A 1 405 ? 0.189 1.814 -4.688 1.00 98.75 405 LEU A N 1
ATOM 3124 C CA . LEU A 1 405 ? 0.677 1.477 -6.036 1.00 98.75 405 LEU A CA 1
ATOM 3125 C C . LEU A 1 405 ? 0.856 2.726 -6.924 1.00 98.75 405 LEU A C 1
ATOM 3127 O O . LEU A 1 405 ? 1.890 2.908 -7.580 1.00 98.75 405 LEU A O 1
ATOM 3131 N N . ASN A 1 406 ? -0.125 3.636 -6.894 1.00 98.75 406 ASN A N 1
ATOM 3132 C CA . ASN A 1 406 ? -0.055 4.919 -7.594 1.00 98.75 406 ASN A CA 1
ATOM 3133 C C . ASN A 1 406 ? 1.094 5.791 -7.047 1.00 98.75 406 ASN A C 1
ATOM 3135 O O . ASN A 1 406 ? 1.871 6.336 -7.831 1.00 98.75 406 ASN A O 1
ATOM 3139 N N . LEU A 1 407 ? 1.269 5.880 -5.722 1.00 98.69 407 LEU A N 1
ATOM 3140 C CA . LEU A 1 407 ? 2.377 6.614 -5.098 1.00 98.69 407 LEU A CA 1
ATOM 3141 C C . LEU A 1 407 ? 3.741 6.065 -5.534 1.00 98.69 407 LEU A C 1
ATOM 3143 O O . LEU A 1 407 ? 4.612 6.843 -5.920 1.00 98.69 407 LEU A O 1
ATOM 3147 N N . GLY A 1 408 ? 3.917 4.741 -5.499 1.00 98.50 408 GLY A N 1
ATOM 3148 C CA . GLY A 1 408 ? 5.145 4.072 -5.928 1.00 98.50 408 GLY A CA 1
ATOM 3149 C C . GLY A 1 408 ? 5.511 4.432 -7.366 1.00 98.50 408 GLY A C 1
ATOM 3150 O O . GLY A 1 408 ? 6.631 4.867 -7.632 1.00 98.50 408 GLY A O 1
ATOM 3151 N N . SER A 1 409 ? 4.530 4.370 -8.269 1.00 98.25 409 SER A N 1
ATOM 3152 C CA . SER A 1 409 ? 4.697 4.742 -9.681 1.00 98.25 409 SER A CA 1
ATOM 3153 C C . SER A 1 409 ? 5.154 6.203 -9.827 1.00 98.25 409 SER A C 1
ATOM 3155 O O . SER A 1 409 ? 6.167 6.477 -10.469 1.00 98.25 409 SER A O 1
ATOM 3157 N N . LYS A 1 410 ? 4.495 7.147 -9.138 1.00 98.38 410 LYS A N 1
ATOM 3158 C CA . LYS A 1 410 ? 4.859 8.578 -9.164 1.00 98.38 410 LYS A CA 1
ATOM 3159 C C . LYS A 1 410 ? 6.269 8.839 -8.622 1.00 98.38 410 LYS A C 1
ATOM 3161 O O . LYS A 1 410 ? 6.993 9.667 -9.173 1.00 98.38 410 LYS A O 1
ATOM 3166 N N . ILE A 1 411 ? 6.677 8.141 -7.560 1.00 98.38 411 ILE A N 1
ATOM 3167 C CA . ILE A 1 411 ? 8.030 8.263 -6.997 1.00 98.38 411 ILE A CA 1
ATOM 3168 C C . ILE A 1 411 ? 9.073 7.704 -7.969 1.00 98.38 411 ILE A C 1
ATOM 3170 O O . ILE A 1 411 ? 10.132 8.313 -8.126 1.00 98.38 411 ILE A O 1
ATOM 3174 N N . MET A 1 412 ? 8.780 6.592 -8.650 1.00 98.56 412 MET A N 1
ATOM 3175 C CA . MET A 1 412 ? 9.672 6.051 -9.675 1.00 98.56 412 MET A CA 1
ATOM 3176 C C . MET A 1 412 ? 9.857 7.036 -10.835 1.00 98.56 412 MET A C 1
ATOM 3178 O O . MET A 1 412 ? 11.001 7.307 -11.188 1.00 98.56 412 MET A O 1
ATOM 3182 N N . ILE A 1 413 ? 8.783 7.635 -11.373 1.00 98.06 413 ILE A N 1
ATOM 3183 C CA . ILE A 1 413 ? 8.880 8.679 -12.421 1.00 98.06 413 ILE A CA 1
ATOM 3184 C C . ILE A 1 413 ? 9.790 9.824 -11.966 1.00 98.06 413 ILE A C 1
ATOM 3186 O O . ILE A 1 413 ? 10.647 10.287 -12.716 1.00 98.06 413 ILE A O 1
ATOM 3190 N N . GLU A 1 414 ? 9.614 10.283 -10.728 1.00 97.88 414 GLU A N 1
ATOM 3191 C CA . GLU A 1 414 ? 10.362 11.411 -10.178 1.00 97.88 414 GLU A CA 1
ATOM 3192 C C . GLU A 1 414 ? 11.854 11.075 -10.008 1.00 97.88 414 GLU A C 1
ATOM 3194 O O . GLU A 1 414 ? 12.717 11.808 -10.495 1.00 97.88 414 GLU A O 1
ATOM 3199 N N . LYS A 1 415 ? 12.157 9.964 -9.324 1.00 98.06 415 LYS A N 1
ATOM 3200 C CA . LYS A 1 415 ? 13.482 9.709 -8.736 1.00 98.06 415 LYS A CA 1
ATOM 3201 C C . LYS A 1 415 ? 14.345 8.714 -9.508 1.00 98.06 415 LYS A C 1
ATOM 3203 O O . LYS A 1 415 ? 15.569 8.847 -9.484 1.00 98.06 415 LYS A O 1
ATOM 3208 N N . LEU A 1 416 ? 13.752 7.730 -10.188 1.00 98.31 416 LEU A N 1
ATOM 3209 C CA . LEU A 1 416 ? 14.517 6.692 -10.891 1.00 98.31 416 LEU A CA 1
ATOM 3210 C C . LEU A 1 416 ? 15.381 7.252 -12.031 1.00 98.31 416 LEU A C 1
ATOM 3212 O O . LEU A 1 416 ? 16.534 6.828 -12.123 1.00 98.31 416 LEU A O 1
ATOM 3216 N N . PRO A 1 417 ? 14.914 8.206 -12.865 1.00 98.25 417 PRO A N 1
ATOM 3217 C CA . PRO A 1 417 ? 15.733 8.746 -13.947 1.00 98.25 417 PRO A CA 1
ATOM 3218 C C . PRO A 1 417 ? 17.069 9.321 -13.463 1.00 98.25 417 PRO A C 1
ATOM 3220 O O . PRO A 1 417 ? 18.120 8.943 -13.983 1.00 98.25 417 PRO A O 1
ATOM 3223 N N . GLY A 1 418 ? 17.032 10.184 -12.441 1.00 98.06 418 GLY A N 1
ATOM 3224 C CA . GLY A 1 418 ? 18.231 10.803 -11.872 1.00 98.06 418 GLY A CA 1
ATOM 3225 C C . GLY A 1 418 ? 19.157 9.771 -11.228 1.00 98.06 418 GLY A C 1
ATOM 3226 O O . GLY A 1 418 ? 20.357 9.774 -11.491 1.00 98.06 418 GLY A O 1
ATOM 3227 N N . HIS A 1 419 ? 18.595 8.819 -10.473 1.00 97.75 419 HIS A N 1
ATOM 3228 C CA . HIS A 1 419 ? 19.372 7.730 -9.876 1.00 97.75 419 HIS A CA 1
ATOM 3229 C C . HIS A 1 419 ? 20.086 6.877 -10.940 1.00 97.75 419 HIS A C 1
ATOM 3231 O O . HIS A 1 419 ? 21.278 6.589 -10.820 1.00 97.75 419 HIS A O 1
ATOM 3237 N N . LEU A 1 420 ? 19.390 6.494 -12.015 1.00 97.44 420 LEU A N 1
ATOM 3238 C CA . LEU A 1 420 ? 19.989 5.704 -13.090 1.00 97.44 420 LEU A CA 1
ATOM 3239 C C . LEU A 1 420 ? 21.071 6.470 -13.856 1.00 97.44 420 LEU A C 1
ATOM 3241 O O . LEU A 1 420 ? 22.083 5.876 -14.242 1.00 97.44 420 LEU A O 1
ATOM 3245 N N . ALA A 1 421 ? 20.875 7.769 -14.078 1.00 97.12 421 ALA A N 1
ATOM 3246 C CA . ALA A 1 421 ? 21.866 8.620 -14.721 1.00 97.12 421 ALA A CA 1
ATOM 3247 C C . ALA A 1 421 ? 23.134 8.747 -13.865 1.00 97.12 421 ALA A C 1
ATOM 3249 O O . ALA A 1 421 ? 24.233 8.500 -14.361 1.00 97.12 421 ALA A O 1
ATOM 3250 N N . GLU A 1 422 ? 22.976 9.044 -12.575 1.00 97.31 422 GLU A N 1
ATOM 3251 C CA . GLU A 1 422 ? 24.083 9.238 -11.637 1.00 97.31 422 GLU A CA 1
ATOM 3252 C C . GLU A 1 422 ? 24.903 7.958 -11.422 1.00 97.31 422 GLU A C 1
ATOM 3254 O O . GLU A 1 422 ? 26.127 7.968 -11.558 1.00 97.31 422 GLU A O 1
ATOM 3259 N N . TYR A 1 423 ? 24.245 6.837 -11.112 1.00 95.75 423 TYR A N 1
ATOM 3260 C CA . TYR A 1 423 ? 24.941 5.620 -10.679 1.00 95.75 423 TYR A CA 1
ATOM 3261 C C . TYR A 1 423 ? 25.315 4.683 -11.826 1.00 95.75 423 TYR A C 1
ATOM 3263 O O . TYR A 1 423 ? 26.263 3.898 -11.710 1.00 95.75 423 TYR A O 1
ATOM 3271 N N . TYR A 1 424 ? 24.576 4.735 -12.934 1.00 94.94 424 TYR A N 1
ATOM 3272 C CA . TYR A 1 424 ? 24.716 3.760 -14.013 1.00 94.94 424 TYR A CA 1
ATOM 3273 C C . TYR A 1 424 ? 24.886 4.379 -15.405 1.00 94.94 424 TYR A C 1
ATOM 3275 O O . TYR A 1 424 ? 25.060 3.619 -16.358 1.00 94.94 424 TYR A O 1
ATOM 3283 N N . GLY A 1 425 ? 24.885 5.711 -15.534 1.00 93.50 425 GLY A N 1
ATOM 3284 C CA . GLY A 1 425 ? 25.139 6.409 -16.797 1.00 93.50 425 GLY A CA 1
ATOM 3285 C C . GLY A 1 425 ? 23.993 6.328 -17.808 1.00 93.50 425 GLY A C 1
ATOM 3286 O O . GLY A 1 425 ? 24.237 6.408 -19.011 1.00 93.50 425 GLY A O 1
ATOM 3287 N N . TYR A 1 426 ? 22.756 6.123 -17.349 1.00 95.56 426 TYR A N 1
ATOM 3288 C CA . TYR A 1 426 ? 21.584 6.141 -18.230 1.00 95.56 426 TYR A CA 1
ATOM 3289 C C . TYR A 1 426 ? 21.292 7.561 -18.726 1.00 95.56 426 TYR A C 1
ATOM 3291 O O . TYR A 1 426 ? 21.594 8.553 -18.062 1.00 95.56 426 TYR A O 1
ATOM 3299 N N . ASN A 1 427 ? 20.632 7.663 -19.879 1.00 94.25 427 ASN A N 1
ATOM 3300 C CA . ASN A 1 427 ? 20.045 8.927 -20.312 1.00 94.25 427 ASN A CA 1
ATOM 3301 C C . ASN A 1 427 ? 18.794 9.230 -19.469 1.00 94.25 427 ASN A C 1
ATOM 3303 O O . ASN A 1 427 ? 17.761 8.583 -19.646 1.00 94.25 427 ASN A O 1
ATOM 3307 N N . GLU A 1 428 ? 18.893 10.222 -18.580 1.00 96.19 428 GLU A N 1
ATOM 3308 C CA . GLU A 1 428 ? 17.806 10.609 -17.673 1.00 96.19 428 GLU A CA 1
ATOM 3309 C C . GLU A 1 428 ? 16.496 10.892 -18.423 1.00 96.19 428 GLU A C 1
ATOM 3311 O O . GLU A 1 428 ? 15.453 10.333 -18.088 1.00 96.19 428 GLU A O 1
ATOM 3316 N N . THR A 1 429 ? 16.539 11.721 -19.469 1.00 95.69 429 THR A N 1
ATOM 3317 C CA . THR A 1 429 ? 15.346 12.097 -20.240 1.00 95.69 429 THR A CA 1
ATOM 3318 C C . THR A 1 429 ? 14.692 10.883 -20.892 1.00 95.69 429 THR A C 1
ATOM 3320 O O . THR A 1 429 ? 13.475 10.746 -20.835 1.00 95.69 429 THR A O 1
ATOM 3323 N N . ALA A 1 430 ? 15.482 9.971 -21.464 1.00 93.81 430 ALA A N 1
ATOM 3324 C CA . ALA A 1 430 ? 14.952 8.771 -22.108 1.00 93.81 430 ALA A CA 1
ATOM 3325 C C . ALA A 1 430 ? 14.265 7.828 -21.108 1.00 93.81 430 ALA A C 1
ATOM 3327 O O . ALA A 1 430 ? 13.198 7.293 -21.406 1.00 93.81 430 ALA A O 1
ATOM 3328 N N . VAL A 1 431 ? 14.847 7.643 -19.916 1.00 96.00 431 VAL A N 1
ATOM 3329 C CA . VAL A 1 431 ? 14.214 6.863 -18.841 1.00 96.00 431 VAL A CA 1
ATOM 3330 C C . VAL A 1 431 ? 12.918 7.537 -18.395 1.00 96.00 431 VAL A C 1
ATOM 3332 O O . VAL A 1 431 ? 11.894 6.867 -18.294 1.00 96.00 431 VAL A O 1
ATOM 3335 N N . ARG A 1 432 ? 12.947 8.854 -18.159 1.00 96.88 432 ARG A N 1
ATOM 3336 C CA . ARG A 1 432 ? 11.777 9.622 -17.716 1.00 96.88 432 ARG A CA 1
ATOM 3337 C C . ARG A 1 432 ? 10.612 9.486 -18.694 1.00 96.88 432 ARG A C 1
ATOM 3339 O O . ARG A 1 432 ? 9.535 9.085 -18.275 1.00 96.88 432 ARG A O 1
ATOM 3346 N N . SER A 1 433 ? 10.848 9.712 -19.987 1.00 94.25 433 SER A N 1
ATOM 3347 C CA . SER A 1 433 ? 9.801 9.592 -21.009 1.00 94.25 433 SER A CA 1
ATOM 3348 C C . SER A 1 433 ? 9.206 8.185 -21.092 1.00 94.25 433 SER A C 1
ATOM 3350 O O . SER A 1 433 ? 8.003 8.048 -21.286 1.00 94.25 433 SER A O 1
ATOM 3352 N N . ARG A 1 434 ? 10.017 7.133 -20.907 1.00 94.25 434 ARG A N 1
ATOM 3353 C CA . ARG A 1 434 ? 9.505 5.753 -20.854 1.00 94.25 434 ARG A CA 1
ATOM 3354 C C . ARG A 1 434 ? 8.607 5.516 -19.649 1.00 94.25 434 ARG A C 1
ATOM 3356 O O . ARG A 1 434 ? 7.545 4.930 -19.793 1.00 94.25 434 ARG A O 1
ATOM 3363 N N . LEU A 1 435 ? 9.027 5.964 -18.470 1.00 96.44 435 LEU A N 1
ATOM 3364 C CA . LEU A 1 435 ? 8.226 5.832 -17.254 1.00 96.44 435 LEU A CA 1
ATOM 3365 C C . LEU A 1 435 ? 6.905 6.606 -17.378 1.00 96.44 435 LEU A C 1
ATOM 3367 O O . LEU A 1 435 ? 5.853 6.064 -17.069 1.00 96.44 435 LEU A O 1
ATOM 3371 N N . GLU A 1 436 ? 6.941 7.836 -17.893 1.00 96.31 436 GLU A N 1
ATOM 3372 C CA . GLU A 1 436 ? 5.738 8.644 -18.140 1.00 96.31 436 GLU A CA 1
ATOM 3373 C C . GLU A 1 436 ? 4.774 7.969 -19.132 1.00 96.31 436 GLU A C 1
ATOM 3375 O O . GLU A 1 436 ? 3.564 8.008 -18.927 1.00 96.31 436 GLU A O 1
ATOM 3380 N N . ALA A 1 437 ? 5.283 7.290 -20.168 1.00 94.81 437 ALA A N 1
ATOM 3381 C CA . ALA A 1 437 ? 4.455 6.534 -21.115 1.00 94.81 437 ALA A CA 1
ATOM 3382 C C . ALA A 1 437 ? 3.772 5.302 -20.485 1.00 94.81 437 ALA A C 1
ATOM 3384 O O . ALA A 1 437 ? 2.697 4.888 -20.925 1.00 94.81 437 ALA A O 1
ATOM 3385 N N . LEU A 1 438 ? 4.377 4.736 -19.438 1.00 95.69 438 LEU A N 1
ATOM 3386 C CA . LEU A 1 438 ? 3.842 3.604 -18.680 1.00 95.69 438 LEU A CA 1
ATOM 3387 C C . LEU A 1 438 ? 2.900 4.028 -17.551 1.00 95.69 438 LEU A C 1
ATOM 3389 O O . LEU A 1 438 ? 2.386 3.167 -16.843 1.00 95.69 438 LEU A O 1
ATOM 3393 N N . GLU A 1 439 ? 2.680 5.324 -17.340 1.00 96.75 439 GLU A N 1
ATOM 3394 C CA . GLU A 1 439 ? 1.821 5.808 -16.269 1.00 96.75 439 GLU A CA 1
ATOM 3395 C C . GLU A 1 439 ? 0.339 5.476 -16.512 1.00 96.75 439 GLU A C 1
ATOM 3397 O O . GLU A 1 439 ? -0.226 5.723 -17.580 1.00 96.75 439 GLU A O 1
ATOM 3402 N N . PHE A 1 440 ? -0.318 4.946 -15.479 1.00 97.56 440 PHE A N 1
ATOM 3403 C CA . PHE A 1 440 ? -1.761 4.719 -15.441 1.00 97.56 440 PHE A CA 1
ATOM 3404 C C . PHE A 1 440 ? -2.282 4.773 -13.999 1.00 97.56 440 PHE A C 1
ATOM 3406 O O . PHE A 1 440 ? -1.504 4.776 -13.047 1.00 97.56 440 PHE A O 1
ATOM 3413 N N . ASP A 1 441 ? -3.607 4.811 -13.841 1.00 98.06 441 ASP A N 1
ATOM 3414 C CA . ASP A 1 441 ? -4.256 4.659 -12.536 1.00 98.06 441 ASP A CA 1
ATOM 3415 C C . ASP A 1 441 ? -4.492 3.177 -12.237 1.00 98.06 441 ASP A C 1
ATOM 3417 O O . ASP A 1 441 ? -5.228 2.502 -12.966 1.00 98.06 441 ASP A O 1
ATOM 3421 N N . TRP A 1 442 ? -3.905 2.677 -11.151 1.00 98.31 442 TRP A N 1
ATOM 3422 C CA . TRP A 1 442 ? -4.035 1.285 -10.724 1.00 98.31 442 TRP A CA 1
ATOM 3423 C C . TRP A 1 442 ? -5.475 0.819 -10.469 1.00 98.31 442 TRP A C 1
ATOM 3425 O O . TRP A 1 442 ? -5.728 -0.380 -10.572 1.00 98.31 442 TRP A O 1
ATOM 3435 N N . GLU A 1 443 ? -6.437 1.720 -10.232 1.00 97.94 443 GLU A N 1
ATOM 3436 C CA . GLU A 1 443 ? -7.867 1.354 -10.180 1.00 97.94 443 GLU A CA 1
ATOM 3437 C C . GLU A 1 443 ? -8.402 0.833 -11.533 1.00 97.94 443 GLU A C 1
ATOM 3439 O O . GLU A 1 443 ? -9.449 0.189 -11.585 1.00 97.94 443 GLU A O 1
ATOM 3444 N N . THR A 1 444 ? -7.690 1.090 -12.636 1.00 98.25 444 THR A N 1
ATOM 3445 C CA . THR A 1 444 ? -8.073 0.670 -13.994 1.00 98.25 444 THR A CA 1
ATOM 3446 C C . THR A 1 444 ? -7.404 -0.625 -14.458 1.00 98.25 444 THR A C 1
ATOM 3448 O O . THR A 1 444 ? -7.707 -1.089 -15.560 1.00 98.25 444 THR A O 1
ATOM 3451 N N . PHE A 1 445 ? -6.507 -1.210 -13.656 1.00 98.50 445 PHE A N 1
ATOM 3452 C CA . PHE A 1 445 ? -5.862 -2.483 -13.976 1.00 98.50 445 PHE A CA 1
ATOM 3453 C C . PHE A 1 445 ? -6.758 -3.670 -13.609 1.00 98.50 445 PHE A C 1
ATOM 3455 O O . PHE A 1 445 ? -7.190 -3.813 -12.467 1.00 98.50 445 PHE A O 1
ATOM 3462 N N . ASP A 1 446 ? -6.996 -4.556 -14.573 1.00 98.38 446 ASP A N 1
ATOM 3463 C CA . ASP A 1 446 ? -7.673 -5.831 -14.358 1.00 98.38 446 ASP A CA 1
ATOM 3464 C C . ASP A 1 446 ? -6.654 -6.982 -14.426 1.00 98.38 446 ASP A C 1
ATOM 3466 O O . ASP A 1 446 ? -6.202 -7.337 -15.522 1.00 98.38 446 ASP A O 1
ATOM 3470 N N . PRO A 1 447 ? -6.313 -7.632 -13.296 1.00 97.81 447 PRO A N 1
ATOM 3471 C CA . PRO A 1 447 ? -5.342 -8.724 -13.282 1.00 97.81 447 PRO A CA 1
ATOM 3472 C C . PRO A 1 447 ? -5.842 -9.990 -13.997 1.00 97.81 447 PRO A C 1
ATOM 3474 O O . PRO A 1 447 ? -5.029 -10.831 -14.401 1.00 97.81 447 PRO A O 1
ATOM 3477 N N . ARG A 1 448 ? -7.162 -10.159 -14.179 1.00 97.75 448 ARG A N 1
ATOM 3478 C CA . ARG A 1 448 ? -7.750 -11.342 -14.831 1.00 97.75 448 ARG A CA 1
ATOM 3479 C C . ARG A 1 448 ? -7.556 -11.283 -16.334 1.00 97.75 448 ARG A C 1
ATOM 3481 O O . ARG A 1 448 ? -7.081 -12.249 -16.924 1.00 97.75 448 ARG A O 1
ATOM 3488 N N . THR A 1 449 ? -7.899 -10.147 -16.929 1.00 97.94 449 THR A N 1
ATOM 3489 C CA . THR A 1 449 ? -7.770 -9.928 -18.376 1.00 97.94 449 THR A CA 1
ATOM 3490 C C . THR A 1 449 ? -6.416 -9.347 -18.768 1.00 97.94 449 THR A C 1
ATOM 3492 O O . THR A 1 449 ? -6.068 -9.354 -19.944 1.00 97.94 449 THR A O 1
ATOM 3495 N N . CYS A 1 450 ? -5.633 -8.897 -17.787 1.00 98.00 450 CYS A N 1
ATOM 3496 C CA . CYS A 1 450 ? -4.381 -8.183 -17.975 1.00 98.00 450 CYS A CA 1
ATOM 3497 C C . CYS A 1 450 ? -4.524 -6.969 -18.892 1.00 98.00 450 CYS A C 1
ATOM 3499 O O . CYS A 1 450 ? -3.871 -6.839 -19.931 1.00 98.00 450 CYS A O 1
ATOM 3501 N N . THR A 1 451 ? -5.438 -6.088 -18.495 1.00 98.19 451 THR A N 1
ATOM 3502 C CA . THR A 1 451 ? -5.756 -4.863 -19.223 1.00 98.19 451 THR A CA 1
ATOM 3503 C C . THR A 1 451 ? -5.681 -3.652 -18.304 1.00 98.19 451 THR A C 1
ATOM 3505 O O . THR A 1 451 ? -5.884 -3.768 -17.099 1.00 98.19 451 THR A O 1
ATOM 3508 N N . ILE A 1 452 ? -5.392 -2.484 -18.877 1.00 97.81 452 ILE A N 1
ATOM 3509 C CA . ILE A 1 452 ? -5.418 -1.182 -18.203 1.00 97.81 452 ILE A CA 1
ATOM 3510 C C . ILE A 1 452 ? -6.472 -0.334 -18.909 1.00 97.81 452 ILE A C 1
ATOM 3512 O O . ILE A 1 452 ? -6.316 0.016 -20.084 1.00 97.81 452 ILE A O 1
ATOM 3516 N N . GLY A 1 453 ? -7.578 -0.048 -18.223 1.00 97.12 453 GLY A N 1
ATOM 3517 C CA . GLY A 1 453 ? -8.726 0.640 -18.818 1.00 97.12 453 GLY A CA 1
ATOM 3518 C C . GLY A 1 453 ? -9.317 -0.119 -20.014 1.00 97.12 453 GLY A C 1
ATOM 3519 O O . GLY A 1 453 ? -9.772 0.502 -20.970 1.00 97.12 453 GLY A O 1
ATOM 3520 N N . GLY A 1 454 ? -9.247 -1.455 -19.997 1.00 97.19 454 GLY A N 1
ATOM 3521 C CA . GLY A 1 454 ? -9.702 -2.323 -21.090 1.00 97.19 454 GLY A CA 1
ATOM 3522 C C . GLY A 1 454 ? -8.723 -2.477 -22.261 1.00 97.19 454 GLY A C 1
ATOM 3523 O O . GLY A 1 454 ? -9.022 -3.218 -23.194 1.00 97.19 454 GLY A O 1
ATOM 3524 N N . VAL A 1 455 ? -7.556 -1.826 -22.224 1.00 97.00 455 VAL A N 1
ATOM 3525 C CA . VAL A 1 455 ? -6.503 -1.975 -23.243 1.00 97.00 455 VAL A CA 1
ATOM 3526 C C . VAL A 1 455 ? -5.494 -3.043 -22.800 1.00 97.00 455 VAL A C 1
ATOM 3528 O O . VAL A 1 455 ? -5.027 -2.962 -21.661 1.00 97.00 455 VAL A O 1
ATOM 3531 N N . PRO A 1 456 ? -5.125 -4.024 -23.647 1.00 97.50 456 PRO A N 1
ATOM 3532 C CA . PRO A 1 456 ? -4.084 -5.001 -23.328 1.00 97.50 456 PRO A CA 1
ATOM 3533 C C . PRO A 1 456 ? -2.762 -4.345 -22.914 1.00 97.50 456 PRO A C 1
ATOM 3535 O O . PRO A 1 456 ? -2.292 -3.407 -23.554 1.00 97.50 456 PRO A O 1
ATOM 3538 N N . VAL A 1 457 ? -2.120 -4.866 -21.864 1.00 96.31 457 VAL A N 1
ATOM 3539 C CA . VAL A 1 457 ? -0.866 -4.286 -21.337 1.00 96.31 457 VAL A CA 1
ATOM 3540 C C . VAL A 1 457 ? 0.288 -4.320 -22.347 1.00 96.31 457 VAL A C 1
ATOM 3542 O O . VAL A 1 457 ? 1.152 -3.448 -22.325 1.00 96.31 457 VAL A O 1
ATOM 3545 N N . GLY A 1 458 ? 0.285 -5.282 -23.276 1.00 94.62 458 GLY A N 1
ATOM 3546 C CA . GLY A 1 458 ? 1.281 -5.371 -24.348 1.00 94.62 458 GLY A CA 1
ATOM 3547 C C . GLY A 1 458 ? 1.283 -4.156 -25.278 1.00 94.62 458 GLY A C 1
ATOM 3548 O O . GLY A 1 458 ? 2.350 -3.722 -25.704 1.00 94.62 458 GLY A O 1
ATOM 3549 N N . ASP A 1 459 ? 0.117 -3.552 -25.519 1.00 94.19 459 ASP A N 1
ATOM 3550 C CA . ASP A 1 459 ? -0.022 -2.384 -26.398 1.00 94.19 459 ASP A CA 1
ATOM 3551 C C . ASP A 1 459 ? 0.553 -1.106 -25.764 1.00 94.19 459 ASP A C 1
ATOM 3553 O O . ASP A 1 459 ? 0.805 -0.121 -26.461 1.00 94.19 459 ASP A O 1
ATOM 3557 N N . ARG A 1 460 ? 0.769 -1.116 -24.441 1.00 89.19 460 ARG A N 1
ATOM 3558 C CA . ARG A 1 460 ? 1.397 -0.021 -23.686 1.00 89.19 460 ARG A CA 1
ATOM 3559 C C . ARG A 1 460 ? 2.923 -0.095 -23.710 1.00 89.19 460 ARG A C 1
ATOM 3561 O O . ARG A 1 460 ? 3.558 0.946 -23.709 1.00 89.19 460 ARG A O 1
ATOM 3568 N N . LEU A 1 461 ? 3.512 -1.294 -23.779 1.00 87.50 461 LEU A N 1
ATOM 3569 C CA . LEU A 1 461 ? 4.974 -1.469 -23.859 1.00 87.50 461 LEU A CA 1
ATOM 3570 C C . LEU A 1 461 ? 5.585 -0.986 -25.181 1.00 87.50 461 LEU A C 1
ATOM 3572 O O . LEU A 1 461 ? 6.795 -0.788 -25.262 1.00 87.50 461 LEU A O 1
ATOM 3576 N N . LEU A 1 462 ? 4.774 -0.904 -26.238 1.00 73.75 462 LEU A N 1
ATOM 3577 C CA . LEU A 1 462 ? 5.218 -0.587 -27.598 1.00 73.75 462 LEU A CA 1
ATOM 3578 C C . LEU A 1 462 ? 5.193 0.916 -27.917 1.00 73.75 462 LEU A C 1
ATOM 3580 O O . LEU A 1 462 ? 5.597 1.296 -29.019 1.00 73.75 462 LEU A O 1
ATOM 3584 N N . GLN A 1 463 ? 4.691 1.735 -26.991 1.00 63.62 463 GLN A N 1
ATOM 3585 C CA . GLN A 1 463 ? 4.629 3.197 -27.083 1.00 63.62 463 GLN A CA 1
ATOM 3586 C C . GLN A 1 463 ? 5.885 3.802 -26.460 1.00 63.62 463 GLN A C 1
ATOM 3588 O O . GLN A 1 463 ? 6.410 4.767 -27.060 1.00 63.62 463 GLN A O 1
#

Organism: NCBI:txid303405

pLDDT: mean 83.65, std 24.51, range [24.56, 98.88]

Foldseek 3Di:
DDDDDDDDDDDDDDPPVPPVVVVVCVVVVVVVPPPPDPDDDDDDDDDDDDDDDDDDDDDDDDDPPPPPPPDPPPPPPPDPPDPPDPVPPPPPDQDAQQFDFAFQWAWPDCVQFDADPLFPPTHGVVCPDRGPVCALPDPVNLVCSVPTTLAPQSAAQPPPLCVRDDLVVLCVLFPHDFTGALALPGVVLVQLVLLLVLLVCLVVQHAPVVPADAFPVCVPPTLLSLLVCQPPDDQLVLVVVLVVVCVVVVNWFWDCVFAPAPDPDHCCLPVVVVVVVLRVLLSSLQNNQQNNQSNRRHYWSLSVLSCLLVVVDDVVSRHDNVSSVSSVVLVDPGSQSSFSDPVRAHNIGAAQPSQLLSLCCLQQVLLTIPDALVSSLSSLSSSLSSLCSCSSRRGYTPSNNQRSNSSSLVSCLVPVLVVCCVPPNGNSVSSNVLSVLLDARNVQAHSVQCDRVNHRSNVSSVD

Radius of gyration: 26.99 Å; chains: 1; bounding box: 77×59×99 Å

Secondary structure (DSSP, 8-state):
-------------SSTTHHHHHHHHHHHHHHH-----------------------------------------------------GGG----PPPPGGG-------BSSGGGEE--SSSSS-EETTTPSP-GGG-S--HHHHHHHHHHB--TT---TT-GGGTT--HHHHHTTSPPP----S-TTSHHHHHHHHHHHHHHHHHTT--GGGT-PPPGGGTT--HHHHHHHTTS--TTHHHHHHHHHHHHTT--EE-TTSS--SSSS-TIIIIIHHHHHHHHHHHHHHHHHHHHHHHH-PPPHHHHHHHHHTTSS-GGGT--HHHHHHHHHTT-SSSGGGSSSTT-S-SS--SSPHHHHH--HHHHHHHHEE--HHHHHHHHHHHHHHHHHHHHTTSS-HHHHHHHHHHHHHHHHHHHHHHHHHHH---HHHHHHHHHHT---GGGEETTTTEETTEETHHHHT-